Protein AF-A0A6I6A761-F1 (afdb_monomer_lite)

Sequence (733 aa):
MKDRKQSGHFHYPTRLAQMIADIARLYQPSTAIDPNCDDLTVLNHCDFLAAKRAIFRNPNSLDQAEATGTDIDLGIGDFWREPLDELFDLVITTTLPFGARIEIGGRIKKLDEIIANRCLDIVAPNGICILIVPSHYLYLSVYNSLRERILDYMSLDASIEITPSTLRDSLEISIPLTLLVIRNGPQKSQGTFLAKYESGSESEIVSSIESGTGDFFVQSDKLRDRWDRSFHDPAYQKLENKLKGFETKALRDIAQIRRGKPTTRDQYSDFGEILIVSPRHVHSGDLTVTDRDRCVSNVDDSELLQPGDVLVSLSRPSVCVYQPDSPPAIAGMQVAVIRSLQGNYIATFLRSEMGSSIFQQQMDRHSKGTTIESISPSDLIKIQIPILPLEDLNSISDEAISEADSSELEALKTELLRVRHMLETSEARRESAESQLEEEKTTNRENNAHHQLVESQLGKILEQQTVLNSQIDQVLKILTGMREQIDSIKQGSRKDEEKLSLICTQLEEWTKQSVSQKRNFAGYVRIVQSWLDEWDILDQLTQQFLPSAEHLYDELERLKASDFSPFIVQYCRSLENEILTKLFVTYHEDFNKRISNKECFLKSDLIDLESGDLHPKTGKFAKALKNDQQKYTLGDMKWVMGLMKSGGKTLASSPLLQDFKAFSLKYFDERITQKDFLKMLTEITDDYRNKSAHPYLMGKSEADKCLQLVRRSLTDFLESYQSDSNPLSDKDK

Organism: NCBI:txid2608982

InterPro domains:
  IPR029063 S-adenosyl-L-methionine-dependent methyltransferase superfamily [G3DSA:3.40.50.150] (15-218)
  IPR029063 S-adenosyl-L-methionine-dependent methyltransferase superfamily [SSF53335] (4-188)
  IPR044946 Type I restriction modification DNA specificity domain superfamily [G3DSA:3.90.220.20] (237-433)
  IPR052021 Type I restriction system S subunit [PTHR30408] (230-400)

Foldseek 3Di:
DDDDPDPQQADFDLLVLLLLLLLQVLLPWQEEEAQADQDCSNVVNNPSHNAAEYEYQDVVSQVVVVVVVDPHHYHYDDCLVDADPAAGLEYEHEDAPPPDWDDDPNDIDHRSLSVLVSSVVRHDAQGKYKYKAFQCCFADPSNLVVLCCLLVFWEFLEKEKEAVVNCVVRDPDNTIIIITIITRDDYDPLAYYYYYDDVPCSVVVSVCSNVVDDDDHDHSVVSSHGDHCLLVPVVVVVLVVLLVLFDKDFLLVFWDKDAFEADDPVQWDLPAQAFEDAPVQAAQAGGDDDNPTTHGHDDDPVQKDDQLKWKFFQKQTGIYGDHPPDGTYGYHRRIMTIGTPAARLLNLLSNFPVSVVSLVSQQSSQWDDDPITGHDPVSNRGRIDGDQPDPHSNCLDLVNLLPDDPVSLVVLLVVLVVSLVVVVVSVVVVCVVCVVPPPPPPPPPVDDSSNRSSVVSNVSSVVSVVVVVVVVVVVVVLLVVLVVVLLVLQPDPDDLVVSLVVLVVSLVVSLVVVVVVPDPQVVLLVVLCVLAVLQVVADPVLSSLRSSLVVLLVVCVVVVPQFSLSSLSSLVVSVFVCCLVQQQLLVLVVCVVPPPPLCVQCVVQQAPPVPRHGDPQRNVVSVCSVVVPSDDDLVRSLSLLQCLAPPHPSCVRHSVSVVSNVVCVQFFPCLSSDPVLSVLSVCSVPVRNSVSSHSDGQGPVNSVVSVVSSSVSVNSGSVRGDPVRRPPVVPPD

pLDDT: mean 81.45, std 12.28, range [28.31, 97.12]

Radius of gyration: 46.26 Å; chains: 1; bounding box: 105×59×128 Å

Structure (mmCIF, N/CA/C/O backbone):
data_AF-A0A6I6A761-F1
#
_entry.id   AF-A0A6I6A761-F1
#
loop_
_atom_site.group_PDB
_atom_site.id
_atom_site.type_symbol
_atom_site.label_atom_id
_atom_site.label_alt_id
_atom_site.label_comp_id
_atom_site.label_asym_id
_atom_site.label_entity_id
_atom_site.label_seq_id
_atom_site.pdbx_PDB_ins_code
_atom_site.Cartn_x
_atom_site.Cartn_y
_atom_site.Cartn_z
_atom_site.occupancy
_atom_site.B_iso_or_equiv
_atom_site.auth_seq_id
_atom_site.auth_comp_id
_atom_site.auth_asym_id
_atom_site.auth_atom_id
_atom_site.pdbx_PDB_model_num
ATOM 1 N N . MET A 1 1 ? 12.747 -5.424 46.255 1.00 33.16 1 MET A N 1
ATOM 2 C CA . MET A 1 1 ? 11.639 -4.599 46.789 1.00 33.16 1 MET A CA 1
ATOM 3 C C . MET A 1 1 ? 10.520 -5.567 47.146 1.00 33.16 1 MET A C 1
ATOM 5 O O . MET A 1 1 ? 9.921 -6.111 46.237 1.00 33.16 1 MET A O 1
ATOM 9 N N . LYS A 1 2 ? 10.525 -6.143 48.353 1.00 28.31 2 LYS A N 1
ATOM 10 C CA . LYS A 1 2 ? 9.833 -5.654 49.564 1.00 28.31 2 LYS A CA 1
ATOM 11 C C . LYS A 1 2 ? 8.352 -5.335 49.319 1.00 28.31 2 LYS A C 1
ATOM 13 O O . LYS A 1 2 ? 8.045 -4.306 48.731 1.00 28.31 2 LYS A O 1
ATOM 18 N N . ASP A 1 3 ? 7.514 -6.264 49.776 1.00 31.77 3 ASP A N 1
ATOM 19 C CA . ASP A 1 3 ? 6.174 -6.097 50.347 1.00 31.77 3 ASP A CA 1
ATOM 20 C C . ASP A 1 3 ? 5.357 -4.880 49.894 1.00 31.77 3 ASP A C 1
ATOM 22 O O . ASP A 1 3 ? 5.394 -3.813 50.503 1.00 31.77 3 ASP A O 1
ATOM 26 N N . ARG A 1 4 ? 4.515 -5.093 48.879 1.00 28.48 4 ARG A N 1
ATOM 27 C CA . ARG A 1 4 ? 3.247 -4.375 48.699 1.00 28.48 4 ARG A CA 1
ATOM 28 C C . ARG A 1 4 ? 2.153 -5.390 48.367 1.00 28.48 4 ARG A C 1
ATOM 30 O O . ARG A 1 4 ? 1.783 -5.580 47.218 1.00 28.48 4 ARG A O 1
ATOM 37 N N . LYS A 1 5 ? 1.669 -6.086 49.394 1.00 31.39 5 LYS A N 1
ATOM 38 C CA . LYS A 1 5 ? 0.312 -6.649 49.425 1.00 31.39 5 LYS A CA 1
ATOM 39 C C . LYS A 1 5 ? -0.490 -5.815 50.423 1.00 31.39 5 LYS A C 1
ATOM 41 O O . LYS A 1 5 ? -0.779 -6.267 51.522 1.00 31.39 5 LYS A O 1
ATOM 46 N N . GLN A 1 6 ? -0.771 -4.565 50.069 1.00 32.88 6 GLN A N 1
ATOM 47 C CA . GLN A 1 6 ? -1.972 -3.915 50.580 1.00 32.88 6 GLN A CA 1
ATOM 48 C C . GLN A 1 6 ? -3.066 -4.252 49.572 1.00 32.88 6 GLN A C 1
ATOM 50 O O . GLN A 1 6 ? -2.873 -4.069 48.373 1.00 32.88 6 GLN A O 1
ATOM 55 N N . SER A 1 7 ? -4.157 -4.846 50.048 1.00 36.78 7 SER A N 1
ATOM 56 C CA . SER A 1 7 ? -5.391 -4.998 49.284 1.00 36.78 7 SER A CA 1
ATOM 57 C C . SER A 1 7 ? -5.797 -3.617 48.778 1.00 36.78 7 SER A C 1
ATOM 59 O O . SER A 1 7 ? -6.149 -2.757 49.582 1.00 36.78 7 SER A O 1
ATOM 61 N N . GLY A 1 8 ? -5.667 -3.373 47.473 1.00 41.00 8 GLY A N 1
ATOM 62 C CA . GLY A 1 8 ? -6.130 -2.129 46.871 1.00 41.00 8 GLY A CA 1
ATOM 63 C C . GLY A 1 8 ? -7.633 -2.023 47.086 1.00 41.00 8 GLY A C 1
ATOM 64 O O . GLY A 1 8 ? -8.388 -2.810 46.522 1.00 41.00 8 GLY A O 1
ATOM 65 N N . HIS A 1 9 ? -8.052 -1.107 47.955 1.00 51.66 9 HIS A N 1
ATOM 66 C CA . HIS A 1 9 ? -9.455 -0.762 48.114 1.00 51.66 9 HIS A CA 1
ATOM 67 C C . HIS A 1 9 ? -9.908 -0.038 46.845 1.00 51.66 9 HIS A C 1
ATOM 69 O O . HIS A 1 9 ? -9.245 0.890 46.381 1.00 51.66 9 HIS A O 1
ATOM 75 N N . PHE A 1 10 ? -10.999 -0.510 46.254 1.00 57.84 10 PHE A N 1
ATOM 76 C CA . PHE A 1 10 ? -11.600 0.099 45.080 1.00 57.84 10 PHE A CA 1
ATOM 77 C C . PHE A 1 10 ? -12.398 1.323 45.552 1.00 57.84 10 PHE A C 1
ATOM 79 O O . PHE A 1 10 ? -13.413 1.147 46.212 1.00 57.84 10 PHE A O 1
ATOM 86 N N . HIS A 1 11 ? -11.952 2.546 45.253 1.00 64.62 11 HIS A N 1
ATOM 87 C CA . HIS A 1 11 ? -12.695 3.765 45.591 1.00 64.62 11 HIS A CA 1
ATOM 88 C C . HIS A 1 11 ? -12.854 4.650 44.355 1.00 64.62 11 HIS A C 1
ATOM 90 O O . HIS A 1 11 ? -11.874 4.987 43.687 1.00 64.62 11 HIS A O 1
ATOM 96 N N . TYR A 1 12 ? -14.093 5.010 44.024 1.00 71.69 12 TYR A N 1
ATOM 97 C CA . TYR A 1 12 ? -14.367 5.859 42.864 1.00 71.69 12 TYR A CA 1
ATOM 98 C C . TYR A 1 12 ? -14.039 7.327 43.161 1.00 71.69 12 TYR A C 1
ATOM 100 O O . TYR A 1 12 ? -14.291 7.797 44.270 1.00 71.69 12 TYR A O 1
ATOM 108 N N . PRO A 1 13 ? -13.548 8.102 42.174 1.00 79.88 13 PRO A N 1
ATOM 109 C CA . PRO A 1 13 ? -13.449 9.548 42.328 1.00 79.88 13 PRO A CA 1
ATOM 110 C C . PRO A 1 13 ? -14.806 10.154 42.707 1.00 79.88 13 PRO A C 1
ATOM 112 O O . PRO A 1 13 ? -15.808 9.902 42.036 1.00 79.88 13 PRO A O 1
ATOM 115 N N . THR A 1 14 ? -14.831 11.024 43.719 1.00 84.19 14 THR A N 1
ATOM 116 C CA . THR A 1 14 ? -16.063 11.658 44.225 1.00 84.19 14 THR A CA 1
ATOM 117 C C . THR A 1 14 ? -16.864 12.362 43.127 1.00 84.19 14 THR A C 1
ATOM 119 O O . THR A 1 14 ? -18.082 12.246 43.089 1.00 84.19 14 THR A O 1
ATOM 122 N N . ARG A 1 15 ? -16.193 13.040 42.183 1.00 87.44 15 ARG A N 1
ATOM 123 C CA . ARG A 1 15 ? -16.863 13.707 41.050 1.00 87.44 15 ARG A CA 1
ATOM 124 C C . ARG A 1 15 ? -17.599 12.731 40.135 1.00 87.44 15 ARG A C 1
ATOM 126 O O . ARG A 1 15 ? -18.724 13.005 39.736 1.00 87.44 15 ARG A O 1
ATOM 133 N N . LEU A 1 16 ? -16.987 11.580 39.850 1.00 87.50 16 LEU A N 1
ATOM 134 C CA . LEU A 1 16 ? -17.606 10.543 39.030 1.00 87.50 16 LEU A CA 1
ATOM 135 C C . LEU A 1 16 ? -18.811 9.936 39.757 1.00 87.50 16 LEU A C 1
ATOM 137 O O . LEU A 1 16 ? -19.862 9.756 39.151 1.00 87.50 16 LEU A O 1
ATOM 141 N N . ALA A 1 17 ? -18.677 9.669 41.059 1.00 89.38 17 ALA A N 1
ATOM 142 C CA . ALA A 1 17 ? -19.777 9.170 41.879 1.00 89.38 17 ALA A CA 1
ATOM 143 C C . ALA A 1 17 ? -20.957 10.155 41.939 1.00 89.38 17 ALA A C 1
ATOM 145 O O . ALA A 1 17 ? -22.102 9.739 41.770 1.00 89.38 17 ALA A O 1
ATOM 146 N N . GLN A 1 18 ? -20.674 11.451 42.102 1.00 91.44 18 GLN A N 1
ATOM 147 C CA . GLN A 1 18 ? -21.680 12.512 42.061 1.00 91.44 18 GLN A CA 1
ATOM 148 C C . GLN A 1 18 ? -22.383 12.566 40.700 1.00 91.44 18 GLN A C 1
ATOM 150 O O . GLN A 1 18 ? -23.607 12.573 40.655 1.00 91.44 18 GLN A O 1
ATOM 155 N N . MET A 1 19 ? -21.632 12.519 39.593 1.00 93.12 19 MET A N 1
ATOM 156 C CA . MET A 1 19 ? -22.212 12.495 38.246 1.00 93.12 19 MET A CA 1
ATOM 157 C C . MET A 1 19 ? -23.139 11.288 38.049 1.00 93.12 19 MET A C 1
ATOM 159 O O . MET A 1 19 ? -24.222 11.435 37.493 1.00 93.12 19 MET A O 1
ATOM 163 N N . ILE A 1 20 ? -22.749 10.097 38.520 1.00 93.62 20 ILE A N 1
ATOM 164 C CA . ILE A 1 20 ? -23.597 8.897 38.447 1.00 93.62 20 ILE A CA 1
ATOM 165 C C . ILE A 1 20 ? -24.901 9.102 39.232 1.00 93.62 20 ILE A C 1
ATOM 167 O O . ILE A 1 20 ? -25.973 8.772 38.723 1.00 93.62 20 ILE A O 1
ATOM 171 N N . ALA A 1 21 ? -24.825 9.670 40.439 1.00 94.44 21 ALA A N 1
ATOM 172 C CA . ALA A 1 21 ? -26.001 9.983 41.249 1.00 94.44 21 ALA A CA 1
ATOM 173 C C . ALA A 1 21 ? -26.902 11.038 40.580 1.00 94.44 21 ALA A C 1
ATOM 175 O O . ALA A 1 21 ? -28.124 10.886 40.570 1.00 94.44 21 ALA A O 1
ATOM 176 N N . ASP A 1 22 ? -26.319 12.067 39.962 1.00 94.94 22 ASP A N 1
ATOM 177 C CA . ASP A 1 22 ? -27.062 13.103 39.240 1.00 94.94 22 ASP A CA 1
ATOM 178 C C . ASP A 1 22 ? -27.757 12.541 37.990 1.00 94.94 22 ASP A C 1
ATOM 180 O O . ASP A 1 22 ? -28.928 12.843 37.762 1.00 94.94 22 ASP A O 1
ATOM 184 N N . ILE A 1 23 ? -27.096 11.654 37.231 1.00 94.94 23 ILE A N 1
ATOM 185 C CA . ILE A 1 23 ? -27.722 10.911 36.124 1.00 94.94 23 ILE A CA 1
ATOM 186 C C . ILE A 1 23 ? -28.891 10.072 36.644 1.00 94.94 23 ILE A C 1
ATOM 188 O O . ILE A 1 23 ? -29.961 10.079 36.038 1.00 94.94 23 ILE A O 1
ATOM 192 N N . ALA A 1 24 ? -28.713 9.359 37.759 1.00 95.00 24 ALA A N 1
ATOM 193 C CA . ALA A 1 24 ? -29.774 8.544 38.341 1.00 95.00 24 ALA A CA 1
ATOM 194 C C . ALA A 1 24 ? -30.984 9.392 38.772 1.00 95.00 24 ALA A C 1
ATOM 196 O O . ALA A 1 24 ? -32.128 8.988 38.555 1.00 95.00 24 ALA A O 1
ATOM 197 N N . ARG A 1 25 ? -30.745 10.596 39.310 1.00 95.44 25 ARG A N 1
ATOM 198 C CA . ARG A 1 25 ? -31.792 11.533 39.748 1.00 95.44 25 ARG A CA 1
ATOM 199 C C . ARG A 1 25 ? -32.738 11.942 38.613 1.00 95.44 25 ARG A C 1
ATOM 201 O O . ARG A 1 25 ? -33.925 12.133 38.874 1.00 95.44 25 ARG A O 1
ATOM 208 N N . LEU A 1 26 ? -32.260 12.004 37.364 1.00 93.25 26 LEU A N 1
ATOM 209 C CA . LEU A 1 26 ? -33.081 12.333 36.184 1.00 93.25 26 LEU A CA 1
ATOM 210 C C . LEU A 1 26 ? -34.276 11.385 35.995 1.00 93.25 26 LEU A C 1
ATOM 212 O O . LEU A 1 26 ? -35.291 11.772 35.420 1.00 93.25 26 LEU A O 1
ATOM 216 N N . TYR A 1 27 ? -34.166 10.152 36.491 1.00 93.62 27 TYR A N 1
ATOM 217 C CA . TYR A 1 27 ? -35.180 9.109 36.334 1.00 93.62 27 TYR A CA 1
ATOM 218 C C . TYR A 1 27 ? -36.093 8.964 37.558 1.00 93.62 27 TYR A C 1
ATOM 220 O O . TYR A 1 27 ? -36.957 8.094 37.565 1.00 93.62 27 TYR A O 1
ATOM 228 N N . GLN A 1 28 ? -35.923 9.823 38.570 1.00 94.25 28 GLN A N 1
ATOM 229 C CA . GLN A 1 28 ? -36.768 9.900 39.770 1.00 94.25 28 GLN A CA 1
ATOM 230 C C . GLN A 1 28 ? -36.998 8.550 40.497 1.00 94.25 28 GLN A C 1
ATOM 232 O O . GLN A 1 28 ? -38.141 8.234 40.835 1.00 94.25 28 GLN A O 1
ATOM 237 N N . PRO A 1 29 ? -35.955 7.734 40.754 1.00 95.94 29 PRO A N 1
ATOM 238 C CA . PRO A 1 29 ? -36.124 6.463 41.456 1.00 95.94 29 PRO A CA 1
ATOM 239 C C . PRO A 1 29 ? -36.457 6.681 42.941 1.00 95.94 29 PRO A C 1
ATOM 241 O O . PRO A 1 29 ? -36.022 7.663 43.545 1.00 95.94 29 PRO A O 1
ATOM 244 N N . SER A 1 30 ? -37.196 5.748 43.549 1.00 94.88 30 SER A N 1
ATOM 245 C CA . SER A 1 30 ? -37.486 5.760 44.991 1.00 94.88 30 SER A CA 1
ATOM 246 C C . SER A 1 30 ? -36.623 4.756 45.757 1.00 94.88 30 SER A C 1
ATOM 248 O O . SER A 1 30 ? -36.169 5.040 46.869 1.00 94.88 30 SER A O 1
ATOM 250 N N . THR A 1 31 ? -36.370 3.602 45.143 1.00 96.56 31 THR A N 1
ATOM 251 C CA . THR A 1 31 ? -35.592 2.492 45.703 1.00 96.56 31 THR A CA 1
ATOM 252 C C . THR A 1 31 ? -34.302 2.273 44.919 1.00 96.56 31 THR A C 1
ATOM 254 O O . THR A 1 31 ? -34.304 2.366 43.690 1.00 96.56 31 THR A O 1
ATOM 257 N N . ALA A 1 32 ? -33.201 1.957 45.607 1.00 96.56 32 ALA A N 1
ATOM 258 C CA . ALA A 1 32 ? -31.960 1.574 44.941 1.00 96.56 32 ALA A CA 1
ATOM 259 C C . ALA A 1 32 ? -31.243 0.391 45.576 1.00 96.56 32 ALA A C 1
ATOM 261 O O . ALA A 1 32 ? -31.265 0.217 46.797 1.00 96.56 32 ALA A O 1
ATOM 262 N N . ILE A 1 33 ? -30.533 -0.358 44.735 1.00 95.62 33 ILE A N 1
ATOM 263 C CA . ILE A 1 33 ? -29.654 -1.441 45.154 1.00 95.62 33 ILE A CA 1
ATOM 264 C C . ILE A 1 33 ? -28.297 -1.389 44.445 1.00 95.62 33 ILE A C 1
ATOM 266 O O . ILE A 1 33 ? -28.239 -1.195 43.229 1.00 95.62 33 ILE A O 1
ATOM 270 N N . ASP A 1 34 ? -27.219 -1.630 45.198 1.00 93.88 34 ASP A N 1
ATOM 271 C CA . ASP A 1 34 ? -25.963 -2.152 44.647 1.00 93.88 34 ASP A CA 1
ATOM 272 C C . ASP A 1 34 ? -25.796 -3.635 45.021 1.00 93.88 34 ASP A C 1
ATOM 274 O O . ASP A 1 34 ? -25.440 -3.948 46.161 1.00 93.88 34 ASP A O 1
ATOM 278 N N . PRO A 1 35 ? -26.102 -4.575 44.104 1.00 91.69 35 PRO A N 1
ATOM 279 C CA . PRO A 1 35 ? -26.114 -6.002 44.406 1.00 91.69 35 PRO A CA 1
ATOM 280 C C . PRO A 1 35 ? -24.713 -6.635 44.428 1.00 91.69 35 PRO A C 1
ATOM 282 O O . PRO A 1 35 ? -24.589 -7.815 44.752 1.00 91.69 35 PRO A O 1
ATOM 285 N N . ASN A 1 36 ? -23.659 -5.899 44.060 1.00 89.19 36 ASN A N 1
ATOM 286 C CA . ASN A 1 36 ? -22.280 -6.382 44.114 1.00 89.19 36 ASN A CA 1
ATOM 287 C C . ASN A 1 36 ? -21.347 -5.245 44.554 1.00 89.19 36 ASN A C 1
ATOM 289 O O . ASN A 1 36 ? -20.409 -4.890 43.847 1.00 89.19 36 ASN A O 1
ATOM 293 N N . CYS A 1 37 ? -21.635 -4.681 45.723 1.00 88.50 37 CYS A N 1
ATOM 294 C CA . CYS A 1 37 ? -21.004 -3.485 46.254 1.00 88.50 37 CYS A CA 1
ATOM 295 C C . CYS A 1 37 ? -19.619 -3.782 46.855 1.00 88.50 37 CYS A C 1
ATOM 297 O O . CYS A 1 37 ? -19.445 -4.736 47.617 1.00 88.50 37 CYS A O 1
ATOM 299 N N . ASP A 1 38 ? -18.649 -2.910 46.573 1.00 82.56 38 ASP A N 1
ATOM 300 C CA . ASP A 1 38 ? -17.375 -2.824 47.305 1.00 82.56 38 ASP A CA 1
ATOM 301 C C . ASP A 1 38 ? -17.204 -1.480 48.034 1.00 82.56 38 ASP A C 1
ATOM 303 O O . ASP A 1 38 ? -16.455 -1.413 49.007 1.00 82.56 38 ASP A O 1
ATOM 307 N N . ASP A 1 39 ? -17.896 -0.427 47.584 1.00 83.44 39 ASP A N 1
ATOM 308 C CA . ASP A 1 39 ? -17.752 0.951 48.060 1.00 83.44 39 ASP A CA 1
ATOM 309 C C . ASP A 1 39 ? -19.093 1.700 47.992 1.00 83.44 39 ASP A C 1
ATOM 311 O O . ASP A 1 39 ? -19.759 1.716 46.958 1.00 83.44 39 ASP A O 1
ATOM 315 N N . LEU A 1 40 ? -19.482 2.363 49.085 1.00 88.81 40 LEU A N 1
ATOM 316 C CA . LEU A 1 40 ? -20.786 3.034 49.204 1.00 88.81 40 LEU A CA 1
ATOM 317 C C . LEU A 1 40 ? -20.826 4.433 48.575 1.00 88.81 40 LEU A C 1
ATOM 319 O O . LEU A 1 40 ? -21.859 5.098 48.630 1.00 88.81 40 LEU A O 1
ATOM 323 N N . THR A 1 41 ? -19.726 4.911 47.990 1.00 88.25 41 THR A N 1
ATOM 324 C CA . THR A 1 41 ? -19.583 6.308 47.553 1.00 88.25 41 THR A CA 1
ATOM 325 C C . THR A 1 41 ? -20.713 6.772 46.640 1.00 88.25 41 THR A C 1
ATOM 327 O O . THR A 1 41 ? -21.233 7.861 46.853 1.00 88.25 41 THR A O 1
ATOM 330 N N . VAL A 1 42 ? -21.144 5.976 45.657 1.00 90.12 42 VAL A N 1
ATOM 331 C CA . VAL A 1 42 ? -22.243 6.383 44.758 1.00 90.12 42 VAL A CA 1
ATOM 332 C C . VAL A 1 42 ? -23.584 6.431 45.491 1.00 90.12 42 VAL A C 1
ATOM 334 O O . VAL A 1 42 ? -24.288 7.436 45.404 1.00 90.12 42 VAL A O 1
ATOM 337 N N . LEU A 1 43 ? -23.920 5.389 46.260 1.00 91.31 43 LEU A N 1
ATOM 338 C CA . LEU A 1 43 ? -25.176 5.330 47.018 1.00 91.31 43 LEU A CA 1
ATOM 339 C C . LEU A 1 43 ? -25.272 6.442 48.073 1.00 91.31 43 LEU A C 1
ATOM 341 O O . LEU A 1 43 ? -26.356 6.972 48.301 1.00 91.31 43 LEU A O 1
ATOM 345 N N . ASN A 1 44 ? -24.146 6.852 48.660 1.00 91.12 44 ASN A N 1
ATOM 346 C CA . ASN A 1 44 ? -24.090 7.967 49.607 1.00 91.12 44 ASN A CA 1
ATOM 347 C C . ASN A 1 44 ? -24.427 9.325 48.964 1.00 91.12 44 ASN A C 1
ATOM 349 O O . ASN A 1 44 ? -24.961 10.192 49.650 1.00 91.12 44 ASN A O 1
ATOM 353 N N . HIS A 1 45 ? -24.162 9.517 47.666 1.00 92.44 45 HIS A N 1
ATOM 354 C CA . HIS A 1 45 ? -24.565 10.733 46.938 1.00 92.44 45 HIS A CA 1
ATOM 355 C C . HIS A 1 45 ? -26.020 10.675 46.437 1.00 92.44 45 HIS A C 1
ATOM 357 O O . HIS A 1 45 ? -26.538 11.668 45.927 1.00 92.44 45 HIS A O 1
ATOM 363 N N . CYS A 1 46 ? -26.703 9.537 46.596 1.00 91.69 46 CYS A N 1
ATOM 364 C CA . CYS A 1 46 ? -28.105 9.367 46.225 1.00 91.69 46 CYS A CA 1
ATOM 365 C C . CYS A 1 46 ? -29.040 9.719 47.398 1.00 91.69 46 CYS A C 1
ATOM 367 O O . CYS A 1 46 ? -29.816 8.893 47.878 1.00 91.69 46 CYS A O 1
ATOM 369 N N . ASP A 1 47 ? -28.953 10.963 47.869 1.00 90.81 47 ASP A N 1
ATOM 370 C CA . ASP A 1 47 ? -29.726 11.515 48.996 1.00 90.81 47 ASP A CA 1
ATOM 371 C C . ASP A 1 47 ? -31.240 11.637 48.737 1.00 90.81 47 ASP A C 1
ATOM 373 O O . ASP A 1 47 ? -32.035 11.757 49.665 1.00 90.81 47 ASP A O 1
ATOM 377 N N . PHE A 1 48 ? -31.639 11.577 47.469 1.00 92.44 48 PHE A N 1
ATOM 378 C CA . PHE A 1 48 ? -33.020 11.671 46.998 1.00 92.44 48 PHE A CA 1
ATOM 379 C C . PHE A 1 48 ? -33.808 10.352 47.088 1.00 92.44 48 PHE A C 1
ATOM 381 O O . PHE A 1 48 ? -35.005 10.342 46.803 1.00 92.44 48 PHE A O 1
ATOM 388 N N . LEU A 1 49 ? -33.157 9.245 47.457 1.00 93.75 49 LEU A N 1
ATOM 389 C CA . LEU A 1 49 ? -33.779 7.923 47.551 1.00 93.75 49 LEU A CA 1
ATOM 390 C C . LEU A 1 49 ? -34.466 7.709 48.902 1.00 93.75 49 LEU A C 1
ATOM 392 O O . LEU A 1 49 ? -33.936 8.077 49.948 1.00 93.75 49 LEU A O 1
ATOM 396 N N . ALA A 1 50 ? -35.613 7.029 48.888 1.00 91.75 50 ALA A N 1
ATOM 397 C CA . ALA A 1 50 ? -36.337 6.662 50.105 1.00 91.75 50 ALA A CA 1
ATOM 398 C C . ALA A 1 50 ? -35.756 5.408 50.778 1.00 91.75 50 ALA A C 1
ATOM 400 O O . ALA A 1 50 ? -35.786 5.300 52.002 1.00 91.75 50 ALA A O 1
ATOM 401 N N . ALA A 1 51 ? -35.235 4.464 49.988 1.00 94.44 51 ALA A N 1
ATOM 402 C CA . ALA A 1 51 ? -34.609 3.242 50.482 1.00 94.44 51 ALA A CA 1
ATOM 403 C C . ALA A 1 51 ? -33.385 2.873 49.635 1.00 94.44 51 ALA A C 1
ATOM 405 O O . ALA A 1 51 ? -33.431 2.912 48.403 1.00 94.44 51 ALA A O 1
ATOM 406 N N . LYS A 1 52 ? -32.296 2.496 50.308 1.00 95.31 52 LYS A N 1
ATOM 407 C CA . LYS A 1 52 ? -31.013 2.120 49.703 1.00 95.31 52 LYS A CA 1
ATOM 408 C C . LYS A 1 52 ? -30.566 0.781 50.273 1.00 95.31 52 LYS A C 1
ATOM 410 O O . LYS A 1 52 ? -30.599 0.609 51.491 1.00 95.31 52 LYS A O 1
ATOM 415 N N . ARG A 1 53 ? -30.100 -0.122 49.412 1.00 94.94 53 ARG A N 1
ATOM 416 C CA . ARG A 1 53 ? -29.571 -1.436 49.793 1.00 94.94 53 ARG A CA 1
ATOM 417 C C . ARG A 1 53 ? -28.223 -1.705 49.128 1.00 94.94 53 ARG A C 1
ATOM 419 O O . ARG A 1 53 ? -28.033 -1.367 47.965 1.00 94.94 53 ARG A O 1
ATOM 426 N N . ALA A 1 54 ? -27.291 -2.327 49.839 1.00 93.56 54 ALA A N 1
ATOM 427 C CA . ALA A 1 54 ? -25.987 -2.713 49.307 1.00 93.56 54 ALA A CA 1
ATOM 428 C C . ALA A 1 54 ? -25.630 -4.138 49.741 1.00 93.56 54 ALA A C 1
ATOM 430 O O . ALA A 1 54 ? -25.656 -4.459 50.928 1.00 93.56 54 ALA A O 1
ATOM 431 N N . ILE A 1 55 ? -25.284 -4.997 48.782 1.00 92.81 55 ILE A N 1
ATOM 432 C CA . ILE A 1 55 ? -24.870 -6.380 49.031 1.00 92.81 55 ILE A CA 1
ATOM 433 C C . ILE A 1 55 ? -23.378 -6.499 48.749 1.00 92.81 55 ILE A C 1
ATOM 435 O O . ILE A 1 55 ? -22.930 -6.323 47.618 1.00 92.81 55 ILE A O 1
ATOM 439 N N . PHE A 1 56 ? -22.612 -6.828 49.783 1.00 91.00 56 PHE A N 1
ATOM 440 C CA . PHE A 1 56 ? -21.172 -7.009 49.709 1.00 91.00 56 PHE A CA 1
ATOM 441 C C . PHE A 1 56 ? -20.823 -8.474 49.495 1.00 91.00 56 PHE A C 1
ATOM 443 O O . PHE A 1 56 ? -21.318 -9.368 50.183 1.00 91.00 56 PHE A O 1
ATOM 450 N N . ARG A 1 57 ? -19.879 -8.717 48.586 1.00 87.06 57 ARG A N 1
ATOM 451 C CA . ARG A 1 57 ? -19.279 -10.045 48.407 1.00 87.06 57 ARG A CA 1
ATOM 452 C C . ARG A 1 57 ? -18.113 -10.288 49.368 1.00 87.06 57 ARG A C 1
ATOM 454 O O . ARG A 1 57 ? -17.839 -11.428 49.742 1.00 87.06 57 ARG A O 1
ATOM 461 N N . ASN A 1 58 ? -17.393 -9.225 49.729 1.00 85.88 58 ASN A N 1
ATOM 462 C CA . ASN A 1 58 ? -16.222 -9.276 50.598 1.00 85.88 58 ASN A CA 1
ATOM 463 C C . ASN A 1 58 ? -16.595 -8.860 52.034 1.00 85.88 58 ASN A C 1
ATOM 465 O O . ASN A 1 58 ? -16.926 -7.690 52.234 1.00 85.88 58 ASN A O 1
ATOM 469 N N . PRO A 1 59 ? -16.467 -9.755 53.035 1.00 88.62 59 PRO A N 1
ATOM 470 C CA . PRO A 1 59 ? -16.740 -9.422 54.435 1.00 88.62 59 PRO A CA 1
ATOM 471 C C . PRO A 1 59 ? -15.966 -8.193 54.932 1.00 88.62 59 PRO A C 1
ATOM 473 O O . PRO A 1 59 ? -16.525 -7.354 55.620 1.00 88.62 59 PRO A O 1
ATOM 476 N N . ASN A 1 60 ? -14.705 -8.025 54.516 1.00 88.06 60 ASN A N 1
ATOM 477 C CA . ASN A 1 60 ? -13.892 -6.892 54.970 1.00 88.06 60 ASN A CA 1
ATOM 478 C C . ASN A 1 60 ? -14.428 -5.543 54.462 1.00 88.06 60 ASN A C 1
ATOM 480 O O . ASN A 1 60 ? -14.281 -4.532 55.142 1.00 88.06 60 ASN A O 1
ATOM 484 N N . SER A 1 61 ? -15.001 -5.515 53.253 1.00 86.50 61 SER A N 1
ATOM 485 C CA . SER A 1 61 ? -15.613 -4.302 52.699 1.00 86.50 61 SER A CA 1
ATOM 486 C C . SER A 1 61 ? -16.918 -3.972 53.434 1.00 86.50 61 SER A C 1
ATOM 488 O O . SER A 1 61 ? -17.191 -2.803 53.689 1.00 86.50 61 SER A O 1
ATOM 490 N N . LEU A 1 62 ? -17.680 -4.999 53.835 1.00 89.75 62 LEU A N 1
ATOM 491 C CA . LEU A 1 62 ? -18.873 -4.838 54.669 1.00 89.75 62 LEU A CA 1
ATOM 492 C C . LEU A 1 62 ? -18.524 -4.264 56.048 1.00 89.75 62 LEU A C 1
ATOM 494 O O . LEU A 1 62 ? -19.109 -3.260 56.438 1.00 89.75 62 LEU A O 1
ATOM 498 N N . ASP A 1 63 ? -17.529 -4.826 56.740 1.00 88.31 63 ASP A N 1
ATOM 499 C CA . ASP A 1 63 ? -17.096 -4.341 58.060 1.00 88.31 63 ASP A CA 1
ATOM 500 C C . ASP A 1 63 ? -16.689 -2.853 58.012 1.00 88.31 63 ASP A C 1
ATOM 502 O O . ASP A 1 63 ? -16.959 -2.074 58.929 1.00 88.31 63 ASP A O 1
ATOM 506 N N . GLN A 1 64 ? -16.038 -2.437 56.919 1.00 86.31 64 GLN A N 1
ATOM 507 C CA . GLN A 1 64 ? -15.678 -1.037 56.684 1.00 86.31 64 GLN A CA 1
ATOM 508 C C . GLN A 1 64 ? -16.904 -0.155 56.451 1.00 86.31 64 GLN A C 1
ATOM 510 O O . GLN A 1 64 ? -16.962 0.950 56.988 1.00 86.31 64 GLN A O 1
ATOM 515 N N . ALA A 1 65 ? -17.875 -0.633 55.672 1.00 87.38 65 ALA A N 1
ATOM 516 C CA . ALA A 1 65 ? -19.122 0.073 55.419 1.00 87.38 65 ALA A CA 1
ATOM 517 C C . ALA A 1 65 ? -19.946 0.242 56.708 1.00 87.38 65 ALA A C 1
ATOM 519 O O . ALA A 1 65 ? -20.387 1.352 57.006 1.00 87.38 65 ALA A O 1
ATOM 520 N N . GLU A 1 66 ? -20.077 -0.808 57.522 1.00 89.19 66 GLU A N 1
ATOM 521 C CA . GLU A 1 66 ? -20.774 -0.769 58.815 1.00 89.19 66 GLU A CA 1
ATOM 522 C C . GLU A 1 66 ? -20.147 0.252 59.774 1.00 89.19 66 GLU A C 1
ATOM 524 O O . GLU A 1 66 ? -20.855 1.004 60.451 1.00 89.19 66 GLU A O 1
ATOM 529 N N . ALA A 1 67 ? -18.815 0.357 59.775 1.00 87.94 67 ALA A N 1
ATOM 530 C CA . ALA A 1 67 ? -18.087 1.317 60.602 1.00 87.94 67 ALA A CA 1
ATOM 531 C C . ALA A 1 67 ? -18.362 2.792 60.247 1.00 87.94 67 ALA A C 1
ATOM 533 O O . ALA A 1 67 ? -18.069 3.673 61.058 1.00 87.94 67 ALA A O 1
ATOM 534 N N . THR A 1 68 ? -18.928 3.083 59.069 1.00 85.12 68 THR A N 1
ATOM 535 C CA . THR A 1 68 ? -19.281 4.458 58.671 1.00 85.12 68 THR A CA 1
ATOM 536 C C . THR A 1 68 ? -20.584 4.970 59.293 1.00 85.12 68 THR A C 1
ATOM 538 O O . THR A 1 68 ? -20.819 6.177 59.272 1.00 85.12 68 THR A O 1
ATOM 541 N N . GLY A 1 69 ? -21.418 4.090 59.866 1.00 78.12 69 GLY A N 1
ATOM 542 C CA . GLY A 1 69 ? -22.714 4.470 60.443 1.00 78.12 69 GLY A CA 1
ATOM 543 C C . GLY A 1 69 ? -23.747 4.926 59.404 1.00 78.12 69 GLY A C 1
ATOM 544 O O . GLY A 1 69 ? -24.527 5.837 59.674 1.00 78.12 69 GLY A O 1
ATOM 545 N N . THR A 1 70 ? -23.711 4.329 58.210 1.00 85.44 70 THR A N 1
ATOM 546 C CA . THR A 1 70 ? -24.615 4.627 57.089 1.00 85.44 70 THR A CA 1
ATOM 547 C C . THR A 1 70 ? -26.077 4.240 57.372 1.00 85.44 70 THR A C 1
ATOM 549 O O . THR A 1 70 ? -26.359 3.357 58.179 1.00 85.44 70 THR A O 1
ATOM 552 N N . ASP A 1 71 ? -27.013 4.905 56.691 1.00 87.12 71 ASP A N 1
ATOM 553 C CA . ASP A 1 71 ? -28.457 4.628 56.691 1.00 87.12 71 ASP A CA 1
ATOM 554 C C . ASP A 1 71 ? -28.877 3.584 55.631 1.00 87.12 71 ASP A C 1
ATOM 556 O O . ASP A 1 71 ? -30.065 3.315 55.455 1.00 87.12 71 ASP A O 1
ATOM 560 N N . ILE A 1 72 ? -27.911 3.024 54.900 1.00 92.12 72 ILE A N 1
ATOM 561 C CA . ILE A 1 72 ? -28.107 2.033 53.836 1.00 92.12 72 ILE A CA 1
ATOM 562 C C . ILE A 1 72 ? -28.290 0.634 54.448 1.00 92.12 72 ILE A C 1
ATOM 564 O O . ILE A 1 72 ? -27.548 0.252 55.349 1.00 92.12 72 ILE A O 1
ATOM 568 N N . ASP A 1 73 ? -29.239 -0.156 53.931 1.00 94.06 73 ASP A N 1
ATOM 569 C CA . ASP A 1 73 ? -29.401 -1.571 54.297 1.00 94.06 73 ASP A CA 1
ATOM 570 C C . ASP A 1 73 ? -28.229 -2.397 53.746 1.00 94.06 73 ASP A C 1
ATOM 572 O O . ASP A 1 73 ? -28.099 -2.574 52.530 1.00 94.06 73 ASP A O 1
ATOM 576 N N . LEU A 1 74 ? -27.350 -2.869 54.631 1.00 94.50 74 LEU A N 1
ATOM 577 C CA . LEU A 1 74 ? -26.149 -3.615 54.264 1.00 94.50 74 LEU A CA 1
ATOM 578 C C . LEU A 1 74 ? -26.385 -5.120 54.408 1.00 94.50 74 LEU A C 1
ATOM 580 O O . LEU A 1 74 ? -26.864 -5.601 55.433 1.00 94.50 74 LEU A O 1
ATOM 584 N N . GLY A 1 75 ? -26.000 -5.882 53.388 1.00 91.12 75 GLY A N 1
ATOM 585 C CA . GLY A 1 75 ? -26.050 -7.340 53.397 1.00 91.12 75 GLY A CA 1
ATOM 586 C C . GLY A 1 75 ? -24.746 -7.967 52.922 1.00 91.12 75 GLY A C 1
ATOM 587 O O . GLY A 1 75 ? -23.972 -7.350 52.193 1.00 91.12 75 GLY A O 1
ATOM 588 N N . ILE A 1 76 ? -24.524 -9.227 53.297 1.00 91.88 76 ILE A N 1
ATOM 589 C CA . ILE A 1 76 ? -23.475 -10.072 52.721 1.00 91.88 76 ILE A CA 1
ATOM 590 C C . ILE A 1 76 ? -24.107 -11.134 51.826 1.00 91.88 76 ILE A C 1
ATOM 592 O O . ILE A 1 76 ? -25.094 -11.758 52.213 1.00 91.88 76 ILE A O 1
ATOM 596 N N . GLY A 1 77 ? -23.552 -11.349 50.637 1.00 89.50 77 GLY A N 1
ATOM 597 C CA . GLY A 1 77 ? -24.105 -12.322 49.701 1.00 89.50 77 GLY A CA 1
ATOM 598 C C . GLY A 1 77 ? -23.299 -12.454 48.419 1.00 89.50 77 GLY A C 1
ATOM 599 O O . GLY A 1 77 ? -22.434 -11.637 48.109 1.00 89.50 77 GLY A O 1
ATOM 600 N N . ASP A 1 78 ? -23.585 -13.511 47.661 1.00 87.00 78 ASP A N 1
ATOM 601 C CA . ASP A 1 78 ? -22.997 -13.727 46.340 1.00 87.00 78 ASP A CA 1
ATOM 602 C C . ASP A 1 78 ? -24.101 -13.661 45.280 1.00 87.00 78 ASP A C 1
ATOM 604 O O . ASP A 1 78 ? -24.768 -14.657 44.995 1.00 87.00 78 ASP A O 1
ATOM 608 N N . PHE A 1 79 ? -24.307 -12.479 44.695 1.00 88.00 79 PHE A N 1
ATOM 609 C CA . PHE A 1 79 ? -25.460 -12.182 43.834 1.00 88.00 79 PHE A CA 1
ATOM 610 C C . PHE A 1 79 ? -25.574 -13.075 42.590 1.00 88.00 79 PHE A C 1
ATOM 612 O O . PHE A 1 79 ? -26.665 -13.265 42.052 1.00 88.00 79 PHE A O 1
ATOM 619 N N . TRP A 1 80 ? -24.481 -13.693 42.125 1.00 83.50 80 TRP A N 1
ATOM 620 C CA . TRP A 1 80 ? -24.571 -14.689 41.048 1.00 83.50 80 TRP A CA 1
ATOM 621 C C . TRP A 1 80 ? -25.076 -16.060 41.535 1.00 83.50 80 TRP A C 1
ATOM 623 O O . TRP A 1 80 ? -25.569 -16.842 40.722 1.00 83.50 80 TRP A O 1
ATOM 633 N N . ARG A 1 81 ? -24.972 -16.386 42.828 1.00 85.38 81 ARG A N 1
ATOM 634 C CA . ARG A 1 81 ? -25.532 -17.618 43.418 1.00 85.38 81 ARG A CA 1
ATOM 635 C C . ARG A 1 81 ? -26.962 -17.411 43.867 1.00 85.38 81 ARG A C 1
ATOM 637 O O . ARG A 1 81 ? -27.814 -18.240 43.569 1.00 85.38 81 ARG A O 1
ATOM 644 N N . GLU A 1 82 ? -27.200 -16.289 44.526 1.00 86.25 82 GLU A N 1
ATOM 645 C CA . GLU A 1 82 ? -28.433 -15.964 45.231 1.00 86.25 82 GLU A CA 1
ATOM 646 C C . GLU A 1 82 ? -29.124 -14.817 44.483 1.00 86.25 82 GLU A C 1
ATOM 648 O O . GLU A 1 82 ? -28.828 -13.651 44.742 1.00 86.25 82 GLU A O 1
ATOM 653 N N . PRO A 1 83 ? -29.956 -15.122 43.464 1.00 79.62 83 PRO A N 1
ATOM 654 C CA . PRO A 1 83 ? -30.701 -14.088 42.760 1.00 79.62 83 PRO A CA 1
ATOM 655 C C . PRO A 1 83 ? -31.716 -13.439 43.702 1.00 79.62 83 PRO A C 1
ATOM 657 O O . PRO A 1 83 ? -32.201 -14.067 44.643 1.00 79.62 83 PRO A O 1
ATOM 660 N N . LEU A 1 84 ? -32.043 -12.184 43.417 1.00 88.06 84 LEU A N 1
ATOM 661 C CA . LEU A 1 84 ? -33.091 -11.453 44.115 1.00 88.06 84 LEU A CA 1
ATOM 662 C C . LEU A 1 84 ? -34.378 -11.517 43.294 1.00 88.06 84 LEU A C 1
ATOM 664 O O . LEU A 1 84 ? -34.331 -11.379 42.074 1.00 88.06 84 LEU A O 1
ATOM 668 N N . ASP A 1 85 ? -35.509 -11.689 43.976 1.00 86.50 85 ASP A N 1
ATOM 669 C CA . ASP A 1 85 ? -36.844 -11.638 43.361 1.00 86.50 85 ASP A CA 1
ATOM 670 C C . ASP A 1 85 ? -37.476 -10.233 43.449 1.00 86.50 85 ASP A C 1
ATOM 672 O O . ASP A 1 85 ? -38.498 -9.955 42.824 1.00 86.50 85 ASP A O 1
ATOM 676 N N . GLU A 1 86 ? -36.884 -9.345 44.251 1.00 92.44 86 GLU A N 1
ATOM 677 C CA . GLU A 1 86 ? -37.333 -7.965 44.445 1.00 92.44 86 GLU A CA 1
ATOM 678 C C . GLU A 1 86 ? -36.878 -7.070 43.282 1.00 92.44 86 GLU A C 1
ATOM 680 O O . GLU A 1 86 ? -35.744 -7.181 42.811 1.00 92.44 86 GLU A O 1
ATOM 685 N N . LEU A 1 87 ? -37.766 -6.179 42.829 1.00 95.44 87 LEU A N 1
ATOM 686 C CA . LEU A 1 87 ? -37.485 -5.207 41.771 1.00 95.44 87 LEU A CA 1
ATOM 687 C C . LEU A 1 87 ? -37.155 -3.839 42.370 1.00 95.44 87 LEU A C 1
ATOM 689 O O . LEU A 1 87 ? -37.818 -3.402 43.309 1.00 95.44 87 LEU A O 1
ATOM 693 N N . PHE A 1 88 ? -36.191 -3.145 41.770 1.00 96.56 88 PHE A N 1
ATOM 694 C CA . PHE A 1 88 ? -35.716 -1.835 42.219 1.00 96.56 88 PHE A CA 1
ATOM 695 C C . PHE A 1 88 ? -35.840 -0.789 41.110 1.00 96.56 88 PHE A C 1
ATOM 697 O O . PHE A 1 88 ? -35.646 -1.095 39.930 1.00 96.56 88 PHE A O 1
ATOM 704 N N . ASP A 1 89 ? -36.122 0.459 41.487 1.00 96.94 89 ASP A N 1
ATOM 705 C CA . ASP A 1 89 ? -36.185 1.578 40.535 1.00 96.94 89 ASP A CA 1
ATOM 706 C C . ASP A 1 89 ? -34.791 1.960 40.018 1.00 96.94 89 ASP A C 1
ATOM 708 O O . ASP A 1 89 ? -34.653 2.426 38.888 1.00 96.94 89 ASP A O 1
ATOM 712 N N . LEU A 1 90 ? -33.757 1.759 40.840 1.00 97.12 90 LEU A N 1
ATOM 713 C CA . LEU A 1 90 ? -32.361 2.030 40.522 1.00 97.12 90 LEU A CA 1
ATOM 714 C C . LEU A 1 90 ? -31.476 0.833 40.887 1.00 97.12 90 LEU A C 1
ATOM 716 O O . LEU A 1 90 ? -31.317 0.479 42.051 1.00 97.12 90 LEU A O 1
ATOM 720 N N . VAL A 1 91 ? -30.839 0.236 39.887 1.00 96.75 91 VAL A N 1
ATOM 721 C CA . VAL A 1 91 ? -29.831 -0.812 40.076 1.00 96.75 91 VAL A CA 1
ATOM 722 C C . VAL A 1 91 ? -28.484 -0.237 39.672 1.00 96.75 91 VAL A C 1
ATOM 724 O O . VAL A 1 91 ? -28.254 0.024 38.493 1.00 96.75 91 VAL A O 1
ATOM 727 N N . ILE A 1 92 ? -27.587 -0.023 40.628 1.00 93.44 92 ILE A N 1
ATOM 728 C CA . ILE A 1 92 ? -26.234 0.466 40.351 1.00 93.44 92 ILE A CA 1
ATOM 729 C C . ILE A 1 92 ? -25.276 -0.682 40.602 1.00 93.44 92 ILE A C 1
ATOM 731 O O . ILE A 1 92 ? -25.306 -1.291 41.655 1.00 93.44 92 ILE A O 1
ATOM 735 N N . THR A 1 93 ? -24.397 -0.988 39.659 1.00 86.19 93 THR A N 1
ATOM 736 C CA . THR A 1 93 ? -23.265 -1.869 39.952 1.00 86.19 93 THR A CA 1
ATOM 737 C C . THR A 1 93 ? -22.015 -1.194 39.466 1.00 86.19 93 THR A C 1
ATOM 739 O O . THR A 1 93 ? -21.762 -1.074 38.262 1.00 86.19 93 THR A O 1
ATOM 742 N N . THR A 1 94 ? -21.248 -0.715 40.432 1.00 70.88 94 THR A N 1
ATOM 743 C CA . THR A 1 94 ? -20.008 -0.025 40.134 1.00 70.88 94 THR A CA 1
ATOM 744 C C . THR A 1 94 ? -18.870 -1.029 39.973 1.00 70.88 94 THR A C 1
ATOM 746 O O . THR A 1 94 ? -18.172 -0.992 38.958 1.00 70.88 94 THR A O 1
ATOM 749 N N . THR A 1 95 ? -18.744 -2.018 40.857 1.00 69.50 95 THR A N 1
ATOM 750 C CA . THR A 1 95 ? -17.688 -3.029 40.764 1.00 69.50 95 THR A CA 1
ATOM 751 C C . THR A 1 95 ? -18.216 -4.335 40.175 1.00 69.50 95 THR A C 1
ATOM 753 O O . THR A 1 95 ? -18.961 -5.077 40.800 1.00 69.50 95 THR A O 1
ATOM 756 N N . LEU A 1 96 ? -17.818 -4.669 38.944 1.00 77.19 96 LEU A N 1
ATOM 757 C CA . LEU A 1 96 ? -17.981 -6.025 38.408 1.00 77.19 96 LEU A CA 1
ATOM 758 C C . LEU A 1 96 ? -16.648 -6.782 38.534 1.00 77.19 96 LEU A C 1
ATOM 760 O O . LEU A 1 96 ? -15.584 -6.195 38.321 1.00 77.19 96 LEU A O 1
ATOM 764 N N . PRO A 1 97 ? -16.658 -8.095 38.830 1.00 77.44 97 PRO A N 1
ATOM 765 C CA . PRO A 1 97 ? -15.445 -8.902 38.947 1.00 77.44 97 PRO A CA 1
ATOM 766 C C . PRO A 1 97 ? -14.842 -9.192 37.561 1.00 77.44 97 PRO A C 1
ATOM 768 O O . PRO A 1 97 ? -14.953 -10.298 37.022 1.00 77.44 97 PRO A O 1
ATOM 771 N N . PHE A 1 98 ? -14.212 -8.179 36.962 1.00 77.06 98 PHE A N 1
ATOM 772 C CA . PHE A 1 98 ? -13.699 -8.220 35.596 1.00 77.06 98 PHE A CA 1
ATOM 773 C C . PHE A 1 98 ? -12.737 -9.397 35.381 1.00 77.06 98 PHE A C 1
ATOM 775 O O . PHE A 1 98 ? -11.779 -9.601 36.126 1.00 77.06 98 PHE A O 1
ATOM 782 N N . GLY A 1 99 ? -12.984 -10.185 34.333 1.00 74.56 99 GLY A N 1
ATOM 783 C CA . GLY A 1 99 ? -12.134 -11.320 33.961 1.00 74.56 99 GLY A CA 1
ATOM 784 C C . GLY A 1 99 ? -12.299 -12.577 34.824 1.00 74.56 99 GLY A C 1
ATOM 785 O O . GLY A 1 99 ? -11.748 -13.618 34.453 1.00 74.56 99 GLY A O 1
ATOM 786 N N . ALA A 1 100 ? -13.078 -12.532 35.910 1.00 83.12 100 ALA A N 1
ATOM 787 C CA . ALA A 1 100 ? -13.399 -13.719 36.692 1.00 83.12 100 ALA A CA 1
ATOM 788 C C . ALA A 1 100 ? -14.231 -14.706 35.858 1.00 83.12 100 ALA A C 1
ATOM 790 O O . ALA A 1 100 ? -15.151 -14.334 35.125 1.00 83.12 100 ALA A O 1
ATOM 791 N N . ARG A 1 101 ? -13.891 -15.991 35.963 1.00 85.50 101 ARG A N 1
ATOM 792 C CA . ARG A 1 101 ? -14.541 -17.078 35.228 1.00 85.50 101 ARG A CA 1
ATOM 793 C C . ARG A 1 101 ? -15.137 -18.075 36.198 1.00 85.50 101 ARG A C 1
ATOM 795 O O . ARG A 1 101 ? -14.542 -18.359 37.235 1.00 85.50 101 ARG A O 1
ATOM 802 N N . ILE A 1 102 ? -16.282 -18.623 35.823 1.00 86.38 102 ILE A N 1
ATOM 803 C CA . ILE A 1 102 ? -16.974 -19.639 36.599 1.00 86.38 102 ILE A CA 1
ATOM 804 C C . ILE A 1 102 ? -17.476 -20.762 35.704 1.00 86.38 102 ILE A C 1
ATOM 806 O O . ILE A 1 102 ? -17.850 -20.538 34.556 1.00 86.38 102 ILE A O 1
ATOM 810 N N . GLU A 1 103 ? -17.473 -21.981 36.225 1.00 84.75 103 GLU A N 1
ATOM 811 C CA . GLU A 1 103 ? -18.026 -23.140 35.542 1.00 84.75 103 GLU A CA 1
ATOM 812 C C . GLU A 1 103 ? -19.496 -23.329 35.925 1.00 84.75 103 GLU A C 1
ATOM 814 O O . GLU A 1 103 ? -19.832 -23.477 37.099 1.00 84.75 103 GLU A O 1
ATOM 819 N N . ILE A 1 104 ? -20.382 -23.315 34.928 1.00 79.50 104 ILE A N 1
ATOM 820 C CA . ILE A 1 104 ? -21.818 -23.551 35.097 1.00 79.50 104 ILE A CA 1
ATOM 821 C C . ILE A 1 104 ? -22.240 -24.605 34.076 1.00 79.50 104 ILE A C 1
ATOM 823 O O . ILE A 1 104 ? -22.131 -24.384 32.868 1.00 79.50 104 ILE A O 1
ATOM 827 N N . GLY A 1 105 ? -22.710 -25.761 34.554 1.00 79.81 105 GLY A N 1
ATOM 828 C CA . GLY A 1 105 ? -23.164 -26.860 33.692 1.00 79.81 105 GLY A CA 1
ATOM 829 C C . GLY A 1 105 ? -22.080 -27.387 32.741 1.00 79.81 105 GLY A C 1
ATOM 830 O O . GLY A 1 105 ? -22.375 -27.670 31.582 1.00 79.81 105 GLY A O 1
ATOM 831 N N . GLY A 1 106 ? -20.820 -27.446 33.193 1.00 81.19 106 GLY A N 1
ATOM 832 C CA . GLY A 1 106 ? -19.677 -27.906 32.391 1.00 81.19 106 GLY A CA 1
ATOM 833 C C . GLY A 1 106 ? -19.153 -26.895 31.363 1.00 81.19 106 GLY A C 1
ATOM 834 O O . GLY A 1 106 ? -18.308 -27.233 30.536 1.00 81.19 106 GLY A O 1
ATOM 835 N N . ARG A 1 107 ? -19.659 -25.652 31.366 1.00 82.00 107 ARG A N 1
ATOM 836 C CA . ARG A 1 107 ? -19.181 -24.567 30.497 1.00 82.00 107 ARG A CA 1
ATOM 837 C C . ARG A 1 107 ? -18.595 -23.439 31.331 1.00 82.00 107 ARG A C 1
ATOM 839 O O . ARG A 1 107 ? -19.215 -22.976 32.286 1.00 82.00 107 ARG A O 1
ATOM 846 N N . ILE A 1 108 ? -17.427 -22.955 30.922 1.00 82.94 108 ILE A N 1
ATOM 847 C CA . ILE A 1 108 ? -16.808 -21.772 31.516 1.00 82.94 108 ILE A CA 1
ATOM 848 C C . ILE A 1 108 ? -17.530 -20.530 30.987 1.00 82.94 108 ILE A C 1
ATOM 850 O O . ILE A 1 108 ? -17.521 -20.266 29.785 1.00 82.94 108 ILE A O 1
ATOM 854 N N . LYS A 1 109 ? -18.138 -19.763 31.888 1.00 83.81 109 LYS A N 1
ATOM 855 C CA . LYS A 1 109 ? -18.777 -18.472 31.622 1.00 83.81 109 LYS A CA 1
ATOM 856 C C . LYS A 1 109 ? -18.026 -17.352 32.337 1.00 83.81 109 LYS A C 1
ATOM 858 O O . LYS A 1 109 ? -17.315 -17.595 33.316 1.00 83.81 109 LYS A O 1
ATOM 863 N N . LYS A 1 110 ? -18.160 -16.122 31.841 1.00 87.69 110 LYS A N 1
ATOM 864 C CA . LYS A 1 110 ? -17.595 -14.951 32.513 1.00 87.69 110 LYS A CA 1
ATOM 865 C C . LYS A 1 110 ? -18.564 -14.442 33.580 1.00 87.69 110 LYS A C 1
ATOM 867 O O . LYS A 1 110 ? -19.767 -14.376 33.341 1.00 87.69 110 LYS A O 1
ATOM 872 N N . LEU A 1 111 ? -18.044 -14.147 34.767 1.00 88.06 111 LEU A N 1
ATOM 873 C CA . LEU A 1 111 ? -18.865 -13.800 35.926 1.00 88.06 111 LEU A CA 1
ATOM 874 C C . LEU A 1 111 ? -19.478 -12.396 35.811 1.00 88.06 111 LEU A C 1
ATOM 876 O O . LEU A 1 111 ? -20.625 -12.198 36.195 1.00 88.06 111 LEU A O 1
ATOM 880 N N . ASP A 1 112 ? -18.734 -11.453 35.243 1.00 88.56 112 ASP A N 1
ATOM 881 C CA . ASP A 1 112 ? -19.181 -10.088 34.956 1.00 88.56 112 ASP A CA 1
ATOM 882 C C . ASP A 1 112 ? -20.423 -10.065 34.046 1.00 88.56 112 ASP A C 1
ATOM 884 O O . ASP A 1 112 ? -21.393 -9.379 34.353 1.00 88.56 112 ASP A O 1
ATOM 888 N N . GLU A 1 113 ? -20.447 -10.886 32.991 1.00 89.75 113 GLU A N 1
ATOM 889 C CA . GLU A 1 113 ? -21.593 -10.989 32.075 1.00 89.75 113 GLU A CA 1
ATOM 890 C C . GLU A 1 113 ? -22.844 -11.550 32.771 1.00 89.75 113 GLU A C 1
ATOM 892 O O . GLU A 1 113 ? -23.968 -11.119 32.503 1.00 89.75 113 GLU A O 1
ATOM 897 N N . ILE A 1 114 ? -22.657 -12.522 33.669 1.00 89.69 114 ILE A N 1
ATOM 898 C CA . ILE A 1 114 ? -23.753 -13.128 34.436 1.00 89.69 114 ILE A CA 1
ATOM 899 C C . ILE A 1 114 ? -24.349 -12.102 35.397 1.00 89.69 114 ILE A C 1
ATOM 901 O O . ILE A 1 114 ? -25.569 -11.966 35.449 1.00 89.69 114 ILE A O 1
ATOM 905 N N . ILE A 1 115 ? -23.499 -11.387 36.139 1.00 91.31 115 ILE A N 1
ATOM 906 C CA . ILE A 1 115 ? -23.941 -10.354 37.080 1.00 91.31 115 ILE A CA 1
ATOM 907 C C . ILE A 1 115 ? -24.657 -9.237 36.321 1.00 91.31 115 ILE A C 1
ATOM 909 O O . ILE A 1 115 ? -25.772 -8.901 36.696 1.00 91.31 115 ILE A O 1
ATOM 913 N N . ALA A 1 116 ? -24.095 -8.749 35.210 1.00 92.75 116 ALA A N 1
ATOM 914 C CA . ALA A 1 116 ? -24.738 -7.729 34.383 1.00 92.75 116 ALA A CA 1
ATOM 915 C C . ALA A 1 116 ? -26.142 -8.161 33.925 1.00 92.75 116 ALA A C 1
ATOM 917 O O . ALA A 1 116 ? -27.091 -7.399 34.073 1.00 92.75 116 ALA A O 1
ATOM 918 N N . ASN A 1 117 ? -26.308 -9.399 33.439 1.00 92.44 117 ASN A N 1
ATOM 919 C CA . ASN A 1 117 ? -27.628 -9.920 33.062 1.00 92.44 117 ASN A CA 1
ATOM 920 C C . ASN A 1 117 ? -28.609 -9.976 34.240 1.00 92.44 117 ASN A C 1
ATOM 922 O O . ASN A 1 117 ? -29.776 -9.649 34.049 1.00 92.44 117 ASN A O 1
ATOM 926 N N . ARG A 1 118 ? -28.145 -10.362 35.434 1.00 92.12 118 ARG A N 1
ATOM 927 C CA . ARG A 1 118 ? -28.984 -10.398 36.639 1.00 92.12 118 ARG A CA 1
ATOM 928 C C . ARG A 1 118 ? -29.362 -9.011 37.134 1.00 92.12 118 ARG A C 1
ATOM 930 O O . ARG A 1 118 ? -30.487 -8.826 37.576 1.00 92.12 118 ARG A O 1
ATOM 937 N N . CYS A 1 119 ? -28.466 -8.033 37.022 1.00 94.31 119 CYS A N 1
ATOM 938 C CA . CYS A 1 119 ? -28.792 -6.644 37.330 1.00 94.31 119 CYS A CA 1
ATOM 939 C C . CYS A 1 119 ? -29.944 -6.147 36.449 1.00 94.31 119 CYS A C 1
ATOM 941 O O . CYS A 1 119 ? -30.814 -5.450 36.951 1.00 94.31 119 CYS A O 1
ATOM 943 N N . LEU A 1 120 ? -29.996 -6.560 35.174 1.00 94.88 120 LEU A N 1
ATOM 944 C CA . LEU A 1 120 ? -31.114 -6.246 34.276 1.00 94.88 120 LEU A CA 1
ATOM 945 C C . LEU A 1 120 ? -32.418 -6.979 34.641 1.00 94.88 120 LEU A C 1
ATOM 947 O O . LEU A 1 120 ? -33.490 -6.466 34.335 1.00 94.88 120 LEU A O 1
ATOM 951 N N . ASP A 1 121 ? -32.345 -8.158 35.272 1.00 94.19 121 ASP A N 1
ATOM 952 C CA . ASP A 1 121 ? -33.525 -8.938 35.686 1.00 94.19 121 ASP A CA 1
ATOM 953 C C . ASP A 1 121 ? -34.288 -8.277 36.849 1.00 94.19 121 ASP A C 1
ATOM 955 O O . ASP A 1 121 ? -35.499 -8.453 36.961 1.00 94.19 121 ASP A O 1
ATOM 959 N N . ILE A 1 122 ? -33.595 -7.503 37.692 1.00 95.50 122 ILE A N 1
ATOM 960 C CA . ILE A 1 122 ? -34.148 -6.902 38.919 1.00 95.50 122 ILE A CA 1
ATOM 961 C C . ILE A 1 122 ? -34.547 -5.423 38.760 1.00 95.50 122 ILE A C 1
ATOM 963 O O . ILE A 1 122 ? -34.827 -4.739 39.744 1.00 95.50 122 ILE A O 1
ATOM 967 N N . VAL A 1 123 ? -34.571 -4.902 37.529 1.00 96.44 123 VAL A N 1
ATOM 968 C CA . VAL A 1 123 ? -34.964 -3.510 37.246 1.00 96.44 123 VAL A CA 1
ATOM 969 C C . VAL A 1 123 ? -36.483 -3.416 37.126 1.00 96.44 123 VAL A C 1
ATOM 971 O O . VAL A 1 123 ? -37.083 -4.036 36.243 1.00 96.44 123 VAL A O 1
ATOM 974 N N . ALA A 1 124 ? -37.114 -2.593 37.962 1.00 95.94 124 ALA A N 1
ATOM 975 C CA . ALA A 1 124 ? -38.545 -2.315 37.877 1.00 95.94 124 ALA A CA 1
ATOM 976 C C . ALA A 1 124 ? -38.932 -1.697 36.512 1.00 95.94 124 ALA A C 1
ATOM 978 O O . ALA A 1 124 ? -38.089 -1.097 35.841 1.00 95.94 124 ALA A O 1
ATOM 979 N N . PRO A 1 125 ? -40.196 -1.808 36.058 1.00 94.00 125 PRO A N 1
ATOM 980 C CA . PRO A 1 125 ? -40.660 -1.108 34.859 1.00 94.00 125 PRO A CA 1
ATOM 981 C C . PRO A 1 125 ? -40.419 0.406 34.956 1.00 94.00 125 PRO A C 1
ATOM 983 O O . PRO A 1 125 ? -40.760 1.022 35.959 1.00 94.00 125 PRO A O 1
ATOM 986 N N . ASN A 1 126 ? -39.854 1.008 33.908 1.00 91.94 126 ASN A N 1
ATOM 987 C CA . ASN A 1 126 ? -39.321 2.381 33.859 1.00 91.94 126 ASN A CA 1
ATOM 988 C C . ASN A 1 126 ? -38.147 2.685 34.803 1.00 91.94 126 ASN A C 1
ATOM 990 O O . ASN A 1 126 ? -37.619 3.795 34.749 1.00 91.94 126 ASN A O 1
ATOM 994 N N . GLY A 1 127 ? -37.702 1.714 35.598 1.00 95.12 127 GLY A N 1
ATOM 995 C CA . GLY A 1 127 ? -36.486 1.808 36.389 1.00 95.12 127 GLY A CA 1
ATOM 996 C C . GLY A 1 127 ? -35.232 1.828 35.519 1.00 95.12 127 GLY A C 1
ATOM 997 O O . GLY A 1 127 ? -35.265 1.560 34.309 1.00 95.12 127 GLY A O 1
ATOM 998 N N . ILE A 1 128 ? -34.109 2.140 36.151 1.00 96.94 128 ILE A N 1
ATOM 999 C CA . ILE A 1 128 ? -32.811 2.278 35.505 1.00 96.94 128 ILE A CA 1
ATOM 1000 C C . ILE A 1 128 ? -31.761 1.357 36.111 1.00 96.94 128 ILE A C 1
ATOM 1002 O O . ILE A 1 128 ? -31.692 1.136 37.317 1.00 96.94 128 ILE A O 1
ATOM 1006 N N . CYS A 1 129 ? -30.900 0.851 35.243 1.00 96.88 129 CYS A N 1
ATOM 1007 C CA . CYS A 1 129 ? -29.705 0.115 35.584 1.00 96.88 129 CYS A CA 1
ATOM 1008 C C . CYS A 1 129 ? -28.485 0.895 35.101 1.00 96.88 129 CYS A C 1
ATOM 1010 O O . CYS A 1 129 ? -28.365 1.210 33.914 1.00 96.88 129 CYS A O 1
ATOM 1012 N N . ILE A 1 130 ? -27.585 1.207 36.028 1.00 96.38 130 ILE A N 1
ATOM 1013 C CA . ILE A 1 130 ? -26.314 1.857 35.746 1.00 96.38 130 ILE A CA 1
ATOM 1014 C C . ILE A 1 130 ? -25.196 0.846 35.984 1.00 96.38 130 ILE A C 1
ATOM 1016 O O . ILE A 1 130 ? -24.962 0.411 37.113 1.00 96.38 130 ILE A O 1
ATOM 1020 N N . LEU A 1 131 ? -24.493 0.485 34.913 1.00 94.12 131 LEU A N 1
ATOM 1021 C CA . LEU A 1 131 ? -23.415 -0.502 34.948 1.00 94.12 131 LEU A CA 1
ATOM 1022 C C . LEU A 1 131 ? -22.093 0.140 34.550 1.00 94.12 131 LEU A C 1
ATOM 1024 O O . LEU A 1 131 ? -21.999 0.756 33.489 1.00 94.12 131 LEU A O 1
ATOM 1028 N N . ILE A 1 132 ? -21.049 -0.070 35.350 1.00 90.00 132 ILE A N 1
ATOM 1029 C CA . ILE A 1 132 ? -19.674 0.211 34.928 1.00 90.00 132 ILE A CA 1
ATOM 1030 C C . ILE A 1 132 ? -19.062 -1.086 34.407 1.00 90.00 132 ILE A C 1
ATOM 1032 O O . ILE A 1 132 ? -18.747 -2.007 35.160 1.00 90.00 132 ILE A O 1
ATOM 1036 N N . VAL A 1 133 ? -18.884 -1.157 33.093 1.00 89.88 133 VAL A N 1
ATOM 1037 C CA . VAL A 1 133 ? -18.341 -2.327 32.396 1.00 89.88 133 VAL A CA 1
ATOM 1038 C C . VAL A 1 133 ? -17.002 -1.987 31.747 1.00 89.88 133 VAL A C 1
ATOM 1040 O O . VAL A 1 133 ? -16.733 -0.822 31.462 1.00 89.88 133 VAL A O 1
ATOM 1043 N N . PRO A 1 134 ? -16.136 -2.961 31.442 1.00 88.25 134 PRO A N 1
ATOM 1044 C CA . PRO A 1 134 ? -14.986 -2.703 30.591 1.00 88.25 134 PRO A CA 1
ATOM 1045 C C . PRO A 1 134 ? -15.443 -2.356 29.171 1.00 88.25 134 PRO A C 1
ATOM 1047 O O . PRO A 1 134 ? -16.369 -2.978 28.645 1.00 88.25 134 PRO A O 1
ATOM 1050 N N . SER A 1 135 ? -14.733 -1.460 28.482 1.00 87.75 135 SER A N 1
ATOM 1051 C CA . SER A 1 135 ? -15.144 -0.992 27.144 1.00 87.75 135 SER A CA 1
ATOM 1052 C C . SER A 1 135 ? -15.224 -2.098 26.081 1.00 87.75 135 SER A C 1
ATOM 1054 O O . SER A 1 135 ? -15.823 -1.914 25.029 1.00 87.75 135 SER A O 1
ATOM 1056 N N . HIS A 1 136 ? -14.676 -3.289 26.339 1.00 86.81 136 HIS A N 1
ATOM 1057 C CA . HIS A 1 136 ? -14.838 -4.436 25.446 1.00 86.81 136 HIS A CA 1
ATOM 1058 C C . HIS A 1 136 ? -16.281 -4.972 25.356 1.00 86.81 136 HIS A C 1
ATOM 1060 O O . HIS A 1 136 ? -16.596 -5.697 24.409 1.00 86.81 136 HIS A O 1
ATOM 1066 N N . TYR A 1 137 ? -17.164 -4.598 26.293 1.00 90.19 137 TYR A N 1
ATOM 1067 C CA . TYR A 1 137 ? -18.606 -4.865 26.209 1.00 90.19 137 TYR A CA 1
ATOM 1068 C C . TYR A 1 137 ? -19.235 -4.203 24.987 1.00 90.19 137 TYR A C 1
ATOM 1070 O O . TYR A 1 137 ? -20.212 -4.720 24.451 1.00 90.19 137 TYR A O 1
ATOM 1078 N N . LEU A 1 138 ? -18.650 -3.100 24.519 1.00 91.19 138 LEU A N 1
ATOM 1079 C CA . LEU A 1 138 ? -19.195 -2.299 23.432 1.00 91.19 138 LEU A CA 1
ATOM 1080 C C . LEU A 1 138 ? -18.994 -2.938 22.055 1.00 91.19 138 LEU A C 1
ATOM 1082 O O . LEU A 1 138 ? -19.697 -2.567 21.124 1.00 91.19 138 LEU A O 1
ATOM 1086 N N . TYR A 1 139 ? -18.048 -3.878 21.910 1.00 88.50 139 TYR A N 1
ATOM 1087 C CA . TYR A 1 139 ? -17.636 -4.358 20.583 1.00 88.50 139 TYR A CA 1
ATOM 1088 C C . TYR A 1 139 ? -17.230 -5.831 20.470 1.00 88.50 139 TYR A C 1
ATOM 1090 O O . TYR A 1 139 ? -17.118 -6.339 19.354 1.00 88.50 139 TYR A O 1
ATOM 1098 N N . LEU A 1 140 ? -16.953 -6.553 21.564 1.00 86.75 140 LEU A N 1
ATOM 1099 C CA . LEU A 1 140 ? -16.612 -7.976 21.447 1.00 86.75 140 LEU A CA 1
ATOM 1100 C C . LEU A 1 140 ? -17.866 -8.825 21.222 1.00 86.75 140 LEU A C 1
ATOM 1102 O O . LEU A 1 140 ? -18.901 -8.621 21.860 1.00 86.75 140 LEU A O 1
ATOM 1106 N N . SER A 1 141 ? -17.742 -9.834 20.360 1.00 85.31 141 SER A N 1
ATOM 1107 C CA . SER A 1 141 ? -18.831 -10.752 19.996 1.00 85.31 141 SER A CA 1
ATOM 1108 C C . SER A 1 141 ? -19.356 -11.578 21.171 1.00 85.31 141 SER A C 1
ATOM 1110 O O . SER A 1 141 ? -20.531 -11.920 21.195 1.00 85.31 141 SER A O 1
ATOM 1112 N N . VAL A 1 142 ? -18.520 -11.859 22.176 1.00 85.75 142 VAL A N 1
ATOM 1113 C CA . VAL A 1 142 ? -18.940 -12.603 23.376 1.00 85.75 142 VAL A CA 1
ATOM 1114 C C . VAL A 1 142 ? -20.047 -11.889 24.160 1.00 85.75 142 VAL A C 1
ATOM 1116 O O . VAL A 1 142 ? -20.846 -12.560 24.789 1.00 85.75 142 VAL A O 1
ATOM 1119 N N . TYR A 1 143 ? -20.135 -10.557 24.073 1.00 89.81 143 TYR A N 1
ATOM 1120 C CA . TYR A 1 143 ? -21.176 -9.760 24.734 1.00 89.81 143 TYR A CA 1
ATOM 1121 C C . TYR A 1 143 ? -22.341 -9.401 23.796 1.00 89.81 143 TYR A C 1
ATOM 1123 O O . TYR A 1 143 ? -23.191 -8.592 24.160 1.00 89.81 143 TYR A O 1
ATOM 1131 N N . ASN A 1 144 ? -22.395 -9.975 22.585 1.00 91.06 144 ASN A N 1
ATOM 1132 C CA . ASN A 1 144 ? -23.411 -9.621 21.591 1.00 91.06 144 ASN A CA 1
ATOM 1133 C C . ASN A 1 144 ? -24.834 -9.921 22.077 1.00 91.06 144 ASN A C 1
ATOM 1135 O O . ASN A 1 144 ? -25.712 -9.083 21.936 1.00 91.06 144 ASN A O 1
ATOM 1139 N N . SER A 1 145 ? -25.043 -11.066 22.733 1.00 91.31 145 SER A N 1
ATOM 1140 C CA . SER A 1 145 ? -26.350 -11.443 23.285 1.00 91.31 145 SER A CA 1
ATOM 1141 C C . SER A 1 145 ? -26.849 -10.475 24.359 1.00 91.31 145 SER A C 1
ATOM 1143 O O . SER A 1 145 ? -28.041 -10.191 24.419 1.00 91.31 145 SER A O 1
ATOM 1145 N N . LEU A 1 146 ? -25.948 -9.947 25.197 1.00 91.88 146 LEU A N 1
ATOM 1146 C CA . LEU A 1 146 ? -26.292 -8.923 26.186 1.00 91.88 146 LEU A CA 1
ATOM 1147 C C . LEU A 1 146 ? -26.699 -7.616 25.490 1.00 91.88 146 LEU A C 1
ATOM 1149 O O . LEU A 1 146 ? -27.705 -7.016 25.865 1.00 91.88 146 LEU A O 1
ATOM 1153 N N . ARG A 1 147 ? -25.949 -7.196 24.460 1.00 94.25 147 ARG A N 1
ATOM 1154 C CA . ARG A 1 147 ? -26.263 -5.988 23.684 1.00 94.25 147 ARG A CA 1
ATOM 1155 C C . ARG A 1 147 ? -27.606 -6.095 22.963 1.00 94.25 147 ARG A C 1
ATOM 1157 O O . ARG A 1 147 ? -28.426 -5.190 23.076 1.00 94.25 147 ARG A O 1
ATOM 1164 N N . GLU A 1 148 ? -27.855 -7.211 22.280 1.00 93.31 148 GLU A N 1
ATOM 1165 C CA . GLU A 1 148 ? -29.131 -7.483 21.607 1.00 93.31 148 GLU A CA 1
ATOM 1166 C C . GLU A 1 148 ? -30.293 -7.474 22.599 1.00 93.31 148 GLU A C 1
ATOM 1168 O O . GLU A 1 148 ? -31.272 -6.771 22.373 1.00 93.31 148 GLU A O 1
ATOM 1173 N N . ARG A 1 149 ? -30.145 -8.144 23.751 1.00 93.44 149 ARG A N 1
ATOM 1174 C CA . ARG A 1 149 ? -31.153 -8.134 24.820 1.00 93.44 149 ARG A CA 1
ATOM 1175 C C . ARG A 1 149 ? -31.505 -6.713 25.269 1.00 93.44 149 ARG A C 1
ATOM 1177 O O . ARG A 1 149 ? -32.684 -6.401 25.419 1.00 93.44 149 ARG A O 1
ATOM 1184 N N . ILE A 1 150 ? -30.503 -5.864 25.498 1.00 94.25 150 ILE A N 1
ATOM 1185 C CA . ILE A 1 150 ? -30.729 -4.476 25.922 1.00 94.25 150 ILE A CA 1
ATOM 1186 C C . ILE A 1 150 ? -31.466 -3.693 24.829 1.00 94.25 150 ILE A C 1
ATOM 1188 O O . ILE A 1 150 ? -32.397 -2.964 25.148 1.00 94.25 150 ILE A O 1
ATOM 1192 N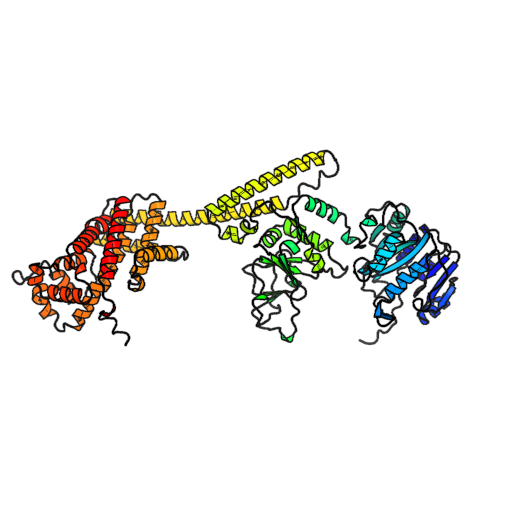 N . LEU A 1 151 ? -31.097 -3.850 23.555 1.00 93.19 151 LEU A N 1
ATOM 1193 C CA . LEU A 1 151 ? -31.740 -3.118 22.456 1.00 93.19 151 LEU A CA 1
ATOM 1194 C C . LEU A 1 151 ? -33.152 -3.621 22.125 1.00 93.19 151 LEU A C 1
ATOM 1196 O O . LEU A 1 151 ? -33.989 -2.824 21.706 1.00 93.19 151 LEU A O 1
ATOM 1200 N N . ASP A 1 152 ? -33.415 -4.916 22.304 1.00 92.50 152 ASP A N 1
ATOM 1201 C CA . ASP A 1 152 ? -34.700 -5.540 21.972 1.00 92.50 152 ASP A CA 1
ATOM 1202 C C . ASP A 1 152 ? -35.770 -5.322 23.046 1.00 92.50 152 ASP A C 1
ATOM 1204 O O . ASP A 1 152 ? -36.947 -5.175 22.713 1.00 92.50 152 ASP A O 1
ATOM 1208 N N . TYR A 1 153 ? -35.379 -5.305 24.325 1.00 92.06 153 TYR A N 1
ATOM 1209 C CA . TYR A 1 153 ? -36.327 -5.302 25.448 1.00 92.06 153 TYR A CA 1
ATOM 1210 C C . TYR A 1 153 ? -36.235 -4.074 26.356 1.00 92.06 153 TYR A C 1
ATOM 1212 O O . TYR A 1 153 ? -37.141 -3.843 27.153 1.00 92.06 153 TYR A O 1
ATOM 1220 N N . MET A 1 154 ? -35.155 -3.301 26.270 1.00 94.62 154 MET A N 1
ATOM 1221 C CA . MET A 1 154 ? -34.899 -2.138 27.122 1.00 94.62 154 MET A CA 1
ATOM 1222 C C . MET A 1 154 ? -34.498 -0.941 26.249 1.00 94.62 154 MET A C 1
ATOM 1224 O O . MET A 1 154 ? -34.589 -1.002 25.024 1.00 94.62 154 MET A O 1
ATOM 1228 N N . SER A 1 155 ? -34.071 0.158 26.870 1.00 94.19 155 SER A N 1
ATOM 1229 C CA . SER A 1 155 ? -33.517 1.338 26.205 1.00 94.19 155 SER A CA 1
ATOM 1230 C C . SER A 1 155 ? -32.100 1.585 26.700 1.00 94.19 155 SER A C 1
ATOM 1232 O O . SER A 1 155 ? -31.874 1.652 27.908 1.00 94.19 155 SER A O 1
ATOM 1234 N N . LEU A 1 156 ? -31.144 1.730 25.782 1.00 95.38 156 LEU A N 1
ATOM 1235 C CA . LEU A 1 156 ? -29.808 2.217 26.121 1.00 95.38 156 LEU A CA 1
ATOM 1236 C C . LEU A 1 156 ? -29.838 3.739 25.999 1.00 95.38 156 LEU A C 1
ATOM 1238 O O . LEU A 1 156 ? -29.791 4.276 24.895 1.00 95.38 156 LEU A O 1
ATOM 1242 N N . ASP A 1 157 ? -29.949 4.436 27.124 1.00 93.94 157 ASP A N 1
ATOM 1243 C CA . ASP A 1 157 ? -30.107 5.889 27.123 1.00 93.94 157 ASP A CA 1
ATOM 1244 C C . ASP A 1 157 ? -28.742 6.590 26.978 1.00 93.94 157 ASP A C 1
ATOM 1246 O O . ASP A 1 157 ? -28.651 7.603 26.281 1.00 93.94 157 ASP A O 1
ATOM 1250 N N . ALA A 1 158 ? -27.667 6.035 27.558 1.00 93.94 158 ALA A N 1
ATOM 1251 C CA . ALA A 1 158 ? -26.310 6.559 27.383 1.00 93.94 158 ALA A CA 1
ATOM 1252 C C . ALA A 1 158 ? -25.198 5.497 27.497 1.00 93.94 158 ALA A C 1
ATOM 1254 O O . ALA A 1 158 ? -25.331 4.506 28.218 1.00 93.94 158 ALA A O 1
ATOM 1255 N N . SER A 1 159 ? -24.074 5.754 26.824 1.00 94.25 159 SER A N 1
ATOM 1256 C CA . SER A 1 159 ? -22.796 5.038 26.942 1.00 94.25 159 SER A CA 1
ATOM 1257 C C . SER A 1 159 ? -21.672 6.067 27.088 1.00 94.25 159 SER A C 1
ATOM 1259 O O . SER A 1 159 ? -21.405 6.840 26.168 1.00 94.25 159 SER A O 1
ATOM 1261 N N . ILE A 1 160 ? -21.041 6.117 28.262 1.00 92.69 160 ILE A N 1
ATOM 1262 C CA . ILE A 1 160 ? -20.041 7.135 28.610 1.00 92.69 160 ILE A CA 1
ATOM 1263 C C . ILE A 1 160 ? -18.697 6.451 28.864 1.00 92.69 160 ILE A C 1
ATOM 1265 O O . ILE A 1 160 ? -18.524 5.729 29.846 1.00 92.69 160 ILE A O 1
ATOM 1269 N N . GLU A 1 161 ? -17.730 6.662 27.977 1.00 90.56 161 GLU A N 1
ATOM 1270 C CA . GLU A 1 161 ? -16.396 6.071 28.072 1.00 90.56 161 GLU A CA 1
ATOM 1271 C C . GLU A 1 161 ? -15.530 6.786 29.115 1.00 90.56 161 GLU A C 1
ATOM 1273 O O . GLU A 1 161 ? -15.371 8.004 29.090 1.00 90.56 161 GLU A O 1
ATOM 1278 N N . ILE A 1 162 ? -14.920 6.016 30.015 1.00 87.06 162 ILE A N 1
ATOM 1279 C CA . ILE A 1 162 ? -14.069 6.488 31.108 1.00 87.06 162 ILE A CA 1
ATOM 1280 C C . ILE A 1 162 ? -12.646 5.985 30.861 1.00 87.06 162 ILE A C 1
ATOM 1282 O O . ILE A 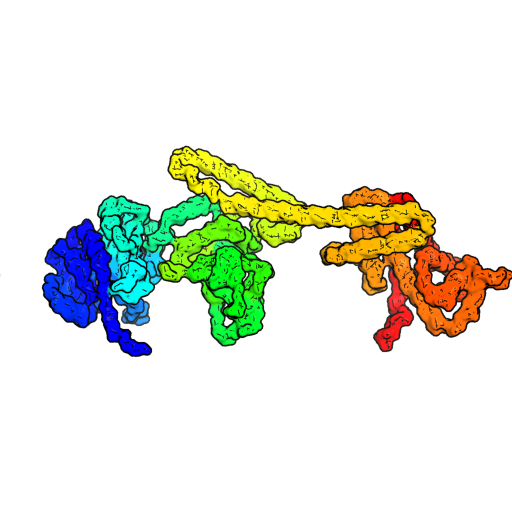1 162 ? -12.362 4.781 30.840 1.00 87.06 162 ILE A O 1
ATOM 1286 N N . THR A 1 163 ? -11.715 6.920 30.679 1.00 77.44 163 THR A N 1
ATOM 1287 C CA . THR A 1 163 ? -10.324 6.576 30.363 1.00 77.44 163 THR A CA 1
ATOM 1288 C C . THR A 1 163 ? -9.523 6.215 31.621 1.00 77.44 163 THR A C 1
ATOM 1290 O O . THR A 1 163 ? -9.726 6.810 32.681 1.00 77.44 163 THR A O 1
ATOM 1293 N N . PRO A 1 164 ? -8.534 5.304 31.544 1.00 73.38 164 PRO A N 1
ATOM 1294 C CA . PRO A 1 164 ? -7.696 4.982 32.703 1.00 73.38 164 PRO A CA 1
ATOM 1295 C C . PRO A 1 164 ? -6.974 6.207 33.284 1.00 73.38 164 PRO A C 1
ATOM 1297 O O . PRO A 1 164 ? -6.797 6.311 34.493 1.00 73.38 164 PRO A O 1
ATOM 1300 N N . SER A 1 165 ? -6.597 7.177 32.439 1.00 69.50 165 SER A N 1
ATOM 1301 C CA . SER A 1 165 ? -6.000 8.449 32.869 1.00 69.50 165 SER A CA 1
ATOM 1302 C C . SER A 1 165 ? -6.881 9.236 33.832 1.00 69.50 165 SER A C 1
ATOM 1304 O O . SER A 1 165 ? -6.342 9.816 34.766 1.00 69.50 165 SER A O 1
ATOM 1306 N N . THR A 1 166 ? -8.204 9.217 33.650 1.00 68.44 166 THR A N 1
ATOM 1307 C CA . THR A 1 166 ? -9.138 9.912 34.551 1.00 68.44 166 THR A CA 1
ATOM 1308 C C . THR A 1 166 ? -9.289 9.242 35.918 1.00 68.44 166 THR A C 1
ATOM 1310 O O . THR A 1 166 ? -9.818 9.863 36.832 1.00 68.44 166 THR A O 1
ATOM 1313 N N . LEU A 1 167 ? -8.808 8.003 36.077 1.00 69.19 167 LEU A N 1
ATOM 1314 C CA . LEU A 1 167 ? -8.936 7.222 37.310 1.00 69.19 167 LEU A CA 1
ATOM 1315 C C . LEU A 1 167 ? -7.603 7.023 38.058 1.00 69.19 167 LEU A C 1
ATOM 1317 O O . LEU A 1 167 ? -7.623 6.496 39.171 1.00 69.19 167 LEU A O 1
ATOM 1321 N N . ARG A 1 168 ? -6.459 7.457 37.491 1.00 60.97 168 ARG A N 1
ATOM 1322 C CA . ARG A 1 168 ? -5.092 7.178 37.999 1.00 60.97 168 ARG A CA 1
ATOM 1323 C C . ARG A 1 168 ? -4.845 7.574 39.454 1.00 60.97 168 ARG A C 1
ATOM 1325 O O . ARG A 1 168 ? -4.072 6.893 40.118 1.00 60.97 168 ARG A O 1
ATOM 1332 N N . ASP A 1 169 ? -5.479 8.642 39.933 1.00 58.16 169 ASP A N 1
ATOM 1333 C CA . ASP A 1 169 ? -5.271 9.145 41.299 1.00 58.16 169 ASP A CA 1
ATOM 1334 C C . ASP A 1 169 ? -6.081 8.365 42.352 1.00 58.16 169 ASP A C 1
ATOM 1336 O O . ASP A 1 169 ? -5.843 8.505 43.549 1.00 58.16 169 ASP A O 1
ATOM 1340 N N . SER A 1 170 ? -7.026 7.531 41.909 1.00 54.81 170 SER A N 1
ATOM 1341 C CA . SER A 1 170 ? -8.028 6.866 42.758 1.00 54.81 170 SER A CA 1
ATOM 1342 C C . SER A 1 170 ? -8.069 5.341 42.609 1.00 54.81 170 SER A C 1
ATOM 1344 O O . SER A 1 170 ? -8.468 4.647 43.538 1.00 54.81 170 SER A O 1
ATOM 1346 N N . LEU A 1 171 ? -7.651 4.800 41.457 1.00 58.28 171 LEU A N 1
ATOM 1347 C CA . LEU A 1 171 ? -7.755 3.380 41.123 1.00 58.28 171 LEU A CA 1
ATOM 1348 C C . LEU A 1 171 ? -6.494 2.908 40.385 1.00 58.28 171 LEU A C 1
ATOM 1350 O O . LEU A 1 171 ? -6.102 3.481 39.369 1.00 58.28 171 LEU A O 1
ATOM 1354 N N . GLU A 1 172 ? -5.909 1.785 40.815 1.00 57.19 172 GLU A N 1
ATOM 1355 C CA . GLU A 1 172 ? -4.843 1.071 40.081 1.00 57.19 172 GLU A CA 1
ATOM 1356 C C . GLU A 1 172 ? -5.394 0.292 38.859 1.00 57.19 172 GLU A C 1
ATOM 1358 O O . GLU A 1 172 ? -4.898 -0.771 38.482 1.00 57.19 172 GLU A O 1
ATOM 1363 N N . ILE A 1 173 ? -6.453 0.794 38.216 1.00 63.62 173 ILE A N 1
ATOM 1364 C CA . ILE A 1 173 ? -7.097 0.133 37.078 1.00 63.62 173 ILE A CA 1
ATOM 1365 C C . ILE A 1 173 ? -6.483 0.649 35.786 1.00 63.62 173 ILE A C 1
ATOM 1367 O O . ILE A 1 173 ? -6.618 1.810 35.413 1.00 63.62 173 ILE A O 1
ATOM 1371 N N . SER A 1 174 ? -5.830 -0.258 35.065 1.00 65.69 174 SER A N 1
ATOM 1372 C CA . SER A 1 174 ? -5.238 0.027 33.752 1.00 65.69 174 SER A CA 1
ATOM 1373 C C . SER A 1 174 ? -6.181 -0.285 32.580 1.00 65.69 174 SER A C 1
ATOM 1375 O O . SER A 1 174 ? -5.770 -0.198 31.426 1.00 65.69 174 SER A O 1
ATOM 1377 N N . ILE A 1 175 ? -7.425 -0.690 32.858 1.00 74.75 175 ILE A N 1
ATOM 1378 C CA . ILE A 1 175 ? -8.407 -1.116 31.851 1.00 74.75 175 ILE A CA 1
ATOM 1379 C C . ILE A 1 175 ? -9.393 0.035 31.595 1.00 74.75 175 ILE A C 1
ATOM 1381 O O . ILE A 1 175 ? -9.875 0.627 32.558 1.00 74.75 175 ILE A O 1
ATOM 1385 N N . PRO A 1 176 ? -9.716 0.364 30.333 1.00 81.81 176 PRO A N 1
ATOM 1386 C CA . PRO A 1 176 ? -10.768 1.330 30.022 1.00 81.81 176 PRO A CA 1
ATOM 1387 C C . PRO A 1 176 ? -12.146 0.827 30.460 1.00 81.81 176 PRO A C 1
ATOM 1389 O O . PRO A 1 176 ? -12.489 -0.343 30.246 1.00 81.81 176 PRO A O 1
ATOM 1392 N N . LEU A 1 177 ? -12.930 1.724 31.050 1.00 87.38 177 LEU A N 1
ATOM 1393 C CA . LEU A 1 177 ? -14.271 1.442 31.545 1.00 87.38 177 LEU A CA 1
ATOM 1394 C C . LEU A 1 177 ? -15.299 2.258 30.763 1.00 87.38 177 LEU A C 1
ATOM 1396 O O . LEU A 1 177 ? -14.972 3.258 30.131 1.00 87.38 177 LEU A O 1
ATOM 1400 N N . THR A 1 178 ? -16.549 1.836 30.818 1.00 91.44 178 THR A N 1
ATOM 1401 C CA . THR A 1 178 ? -17.681 2.529 30.219 1.00 91.44 178 THR A CA 1
ATOM 1402 C C . THR A 1 178 ? -18.858 2.448 31.178 1.00 91.44 178 THR A C 1
ATOM 1404 O O . THR A 1 178 ? -19.187 1.368 31.669 1.00 91.44 178 THR A O 1
ATOM 1407 N N . LEU A 1 179 ? -19.481 3.592 31.440 1.00 93.25 179 LEU A N 1
ATOM 1408 C CA . LEU A 1 179 ? -20.731 3.699 32.176 1.00 93.25 179 LEU A CA 1
ATOM 1409 C C . LEU A 1 179 ? -21.893 3.533 31.192 1.00 93.25 179 LEU A C 1
ATOM 1411 O O . LEU A 1 179 ? -22.039 4.329 30.264 1.00 93.25 179 LEU A O 1
ATOM 1415 N N . LEU A 1 180 ? -22.705 2.502 31.389 1.00 95.44 180 LEU A N 1
ATOM 1416 C CA . LEU A 1 180 ? -23.926 2.260 30.628 1.00 95.44 180 LEU A CA 1
ATOM 1417 C C . LEU A 1 180 ? -25.129 2.700 31.455 1.00 95.44 180 LEU A C 1
ATOM 1419 O O . LEU A 1 180 ? -25.255 2.294 32.609 1.00 95.44 180 LEU A O 1
ATOM 1423 N N . VAL A 1 181 ? -26.017 3.487 30.851 1.00 95.62 181 VAL A N 1
ATOM 1424 C CA . VAL A 1 181 ? -27.292 3.910 31.443 1.00 95.62 181 VAL A CA 1
ATOM 1425 C C . VAL A 1 181 ? -28.411 3.216 30.680 1.00 95.62 181 VAL A C 1
ATOM 1427 O O . VAL A 1 181 ? -28.675 3.539 29.520 1.00 95.62 181 VAL A O 1
ATOM 1430 N N . ILE A 1 182 ? -29.039 2.232 31.316 1.00 96.56 182 ILE A N 1
ATOM 1431 C CA . ILE A 1 182 ? -30.026 1.348 30.696 1.00 96.56 182 ILE A CA 1
ATOM 1432 C C . ILE A 1 182 ? -31.361 1.546 31.402 1.00 96.56 182 ILE A C 1
ATOM 1434 O O . ILE A 1 182 ? -31.442 1.392 32.613 1.00 96.56 182 ILE A O 1
ATOM 1438 N N . ARG A 1 183 ? -32.425 1.846 30.663 1.00 95.62 183 ARG A N 1
ATOM 1439 C CA . ARG A 1 183 ? -33.772 2.019 31.212 1.00 95.62 183 ARG A CA 1
ATOM 1440 C C . ARG A 1 183 ? -34.676 0.873 30.790 1.00 95.62 183 ARG A C 1
ATOM 1442 O O . ARG A 1 183 ? -34.726 0.522 29.612 1.00 95.62 183 ARG A O 1
ATOM 1449 N N . ASN A 1 184 ? -35.432 0.319 31.733 1.00 95.69 184 ASN A N 1
ATOM 1450 C CA . ASN A 1 184 ? -36.438 -0.700 31.455 1.00 95.69 184 ASN A CA 1
ATOM 1451 C C . ASN A 1 184 ? -37.694 -0.062 30.843 1.00 95.69 184 ASN A C 1
ATOM 1453 O O . ASN A 1 184 ? -38.679 0.212 31.524 1.00 95.69 184 ASN A O 1
ATOM 1457 N N . GLY A 1 185 ? -37.642 0.246 29.553 1.00 92.19 185 GLY A N 1
ATOM 1458 C CA . GLY A 1 185 ? -38.741 0.870 28.832 1.00 92.19 185 GLY A CA 1
ATOM 1459 C C . GLY A 1 185 ? -38.438 0.992 27.341 1.00 92.19 185 GLY A C 1
ATOM 1460 O O . GLY A 1 185 ? -37.396 0.521 26.884 1.00 92.19 185 GLY A O 1
ATOM 1461 N N . PRO A 1 186 ? -39.329 1.632 26.566 1.00 89.81 186 PRO A N 1
ATOM 1462 C CA . PRO A 1 186 ? -39.135 1.786 25.130 1.00 89.81 186 PRO A CA 1
ATOM 1463 C C . PRO A 1 186 ? -37.923 2.670 24.820 1.00 89.81 186 PRO A C 1
ATOM 1465 O O . PRO A 1 186 ? -37.606 3.582 25.589 1.00 89.81 186 PRO A O 1
ATOM 1468 N N . GLN A 1 187 ? -37.299 2.425 23.667 1.00 88.12 187 GLN A N 1
ATOM 1469 C CA . GLN A 1 187 ? -36.180 3.209 23.137 1.00 88.12 187 GLN A CA 1
ATOM 1470 C C . GLN A 1 187 ? -36.527 4.705 23.049 1.00 88.12 187 GLN A C 1
ATOM 1472 O O . GLN A 1 187 ? -37.635 5.070 22.642 1.00 88.12 187 GLN A O 1
ATOM 1477 N N . LYS A 1 188 ? -35.582 5.580 23.413 1.00 86.31 188 LYS A N 1
ATOM 1478 C CA . LYS A 1 188 ? -35.739 7.034 23.236 1.00 86.31 188 LYS A CA 1
ATOM 1479 C C . LYS A 1 188 ? -35.747 7.391 21.746 1.00 86.31 188 LYS A C 1
ATOM 1481 O O . LYS A 1 188 ? -34.902 6.926 20.990 1.00 86.31 188 LYS A O 1
ATOM 1486 N N . SER A 1 189 ? -36.642 8.290 21.330 1.00 83.94 189 SER A N 1
ATOM 1487 C CA . SER A 1 189 ? -36.720 8.767 19.936 1.00 83.94 189 SER A CA 1
ATOM 1488 C C . SER A 1 189 ? -35.463 9.516 19.477 1.00 83.94 189 SER A C 1
ATOM 1490 O O . SER A 1 189 ? -35.142 9.537 18.293 1.00 83.94 189 SER A O 1
ATOM 1492 N N . GLN A 1 190 ? -34.746 10.136 20.413 1.00 84.31 190 GLN A N 1
ATOM 1493 C CA . GLN A 1 190 ? -33.482 10.824 20.149 1.00 84.31 190 GLN A CA 1
ATOM 1494 C C . GLN A 1 190 ? -32.310 9.847 19.943 1.00 84.31 190 GLN A C 1
ATOM 1496 O O . GLN A 1 190 ? -31.303 10.239 19.363 1.00 84.31 190 GLN A O 1
ATOM 1501 N N . GLY A 1 191 ? -32.450 8.576 20.341 1.00 89.75 191 GLY A N 1
ATOM 1502 C CA . GLY A 1 191 ? -31.385 7.571 20.314 1.00 89.75 191 GLY A CA 1
ATOM 1503 C C . GLY A 1 191 ? -30.559 7.524 21.604 1.00 89.75 191 GLY A C 1
ATOM 1504 O O . GLY A 1 191 ? -30.940 8.092 22.628 1.00 89.75 191 GLY A O 1
ATOM 1505 N N . THR A 1 192 ? -29.424 6.830 21.546 1.00 92.62 192 THR A N 1
ATOM 1506 C CA . THR A 1 192 ? -28.465 6.689 22.649 1.00 92.62 192 THR A CA 1
ATOM 1507 C C . THR A 1 192 ? -27.428 7.804 22.609 1.00 92.62 192 THR A C 1
ATOM 1509 O O . THR A 1 192 ? -26.815 8.047 21.566 1.00 92.62 192 THR A O 1
ATOM 1512 N N . PHE A 1 193 ? -27.165 8.428 23.757 1.00 92.88 193 PHE A N 1
ATOM 1513 C CA . PHE A 1 193 ? -26.077 9.393 23.906 1.00 92.88 193 PHE A CA 1
ATOM 1514 C C . PHE A 1 193 ? -24.727 8.680 24.077 1.00 92.88 193 PHE A C 1
ATOM 1516 O O . PHE A 1 193 ? -24.549 7.912 25.024 1.00 92.88 193 PHE A O 1
ATOM 1523 N N . LEU A 1 194 ? -23.765 8.921 23.182 1.00 91.75 194 LEU A N 1
ATOM 1524 C CA . LEU A 1 194 ? -22.413 8.359 23.294 1.00 91.75 194 LEU A CA 1
ATOM 1525 C C . LEU A 1 194 ? -21.436 9.466 23.705 1.00 91.75 194 LEU A C 1
ATOM 1527 O O . LEU A 1 194 ? -21.241 10.422 22.959 1.00 91.75 194 LEU A O 1
ATOM 1531 N N . ALA A 1 195 ? -20.778 9.351 24.856 1.00 90.31 195 ALA A N 1
ATOM 1532 C CA . ALA A 1 195 ? -19.915 10.407 25.392 1.00 90.31 195 ALA A CA 1
ATOM 1533 C C . ALA A 1 195 ? -18.584 9.875 25.924 1.00 90.31 195 ALA A C 1
ATOM 1535 O O . ALA A 1 195 ? -18.379 8.671 26.073 1.00 90.31 195 ALA A O 1
ATOM 1536 N N . LYS A 1 196 ? -17.669 10.799 26.218 1.00 89.62 196 LYS A N 1
ATOM 1537 C CA . LYS A 1 196 ? -16.395 10.520 26.875 1.00 89.62 196 LYS A CA 1
ATOM 1538 C C . LYS A 1 196 ? -16.313 11.366 28.138 1.00 89.62 196 LYS A C 1
ATOM 1540 O O . LYS A 1 196 ? -16.545 12.567 28.086 1.00 89.62 196 LYS A O 1
ATOM 1545 N N . TYR A 1 197 ? -15.994 10.728 29.254 1.00 88.38 197 TYR A N 1
ATOM 1546 C CA . TYR A 1 197 ? -15.850 11.390 30.539 1.00 88.38 197 TYR A CA 1
ATOM 1547 C C . TYR A 1 197 ? -14.487 12.072 30.640 1.00 88.38 197 TYR A C 1
ATOM 1549 O O . TYR A 1 197 ? -13.438 11.419 30.575 1.00 88.38 197 TYR A O 1
ATOM 1557 N N . GLU A 1 198 ? -14.514 13.382 30.856 1.00 85.56 198 GLU A N 1
ATOM 1558 C CA . GLU A 1 198 ? -13.352 14.200 31.193 1.00 85.56 198 GLU A CA 1
ATOM 1559 C C . GLU A 1 198 ? -13.666 15.036 32.443 1.00 85.56 198 GLU A C 1
ATOM 1561 O O . GLU A 1 198 ? -14.805 15.449 32.659 1.00 85.56 198 GLU A O 1
ATOM 1566 N N . SER A 1 199 ? -12.678 15.267 33.310 1.00 79.81 199 SER A N 1
ATOM 1567 C CA . SER A 1 199 ? -12.898 16.040 34.544 1.00 79.81 199 SER A CA 1
ATOM 1568 C C . SER A 1 199 ? -13.370 17.458 34.202 1.00 79.81 199 SER A C 1
ATOM 1570 O O . SER A 1 199 ? -12.659 18.176 33.500 1.00 79.81 199 SER A O 1
ATOM 1572 N N . GLY A 1 200 ? -14.544 17.863 34.696 1.00 83.06 200 GLY A N 1
ATOM 1573 C CA . GLY A 1 200 ? -15.202 19.130 34.345 1.00 83.06 200 GLY A CA 1
ATOM 1574 C C . GLY A 1 200 ? -16.352 19.015 33.332 1.00 83.06 200 GLY A C 1
ATOM 1575 O O . GLY A 1 200 ? -17.061 19.998 33.136 1.00 83.06 200 GLY A O 1
ATOM 1576 N N . SER A 1 201 ? -16.558 17.848 32.707 1.00 86.44 201 SER A N 1
ATOM 1577 C CA . SER A 1 201 ? -17.663 17.594 31.758 1.00 86.44 201 SER A CA 1
ATOM 1578 C C . SER A 1 201 ? -18.957 17.096 32.424 1.00 86.44 201 SER A C 1
ATOM 1580 O O . SER A 1 201 ? -19.938 16.810 31.741 1.00 86.44 201 SER A O 1
ATOM 1582 N N . GLU A 1 202 ? -18.991 16.983 33.756 1.00 89.44 202 GLU A N 1
ATOM 1583 C CA . GLU A 1 202 ? -20.059 16.292 34.488 1.00 89.44 202 GLU A CA 1
ATOM 1584 C C . GLU A 1 202 ? -21.436 16.925 34.237 1.00 89.44 202 GLU A C 1
ATOM 1586 O O . GLU A 1 202 ? -22.381 16.234 33.858 1.00 89.44 202 GLU A O 1
ATOM 1591 N N . SER A 1 203 ? -21.552 18.248 34.391 1.00 87.31 203 SER A N 1
ATOM 1592 C CA . SER A 1 203 ? -22.823 18.961 34.198 1.00 87.31 203 SER A CA 1
ATOM 1593 C C . SER A 1 203 ? -23.327 18.917 32.754 1.00 87.31 203 SER A C 1
ATOM 1595 O O . SER A 1 203 ? -24.535 18.901 32.538 1.00 87.31 203 SER A O 1
ATOM 1597 N N . GLU A 1 204 ? -22.419 18.886 31.777 1.00 88.06 204 GLU A N 1
ATOM 1598 C CA . GLU A 1 204 ? -22.748 18.811 30.350 1.00 88.06 204 GLU A CA 1
ATOM 1599 C C . GLU A 1 204 ? -23.261 17.421 29.960 1.00 88.06 204 GLU A C 1
ATOM 1601 O O . GLU A 1 204 ? -24.236 17.298 29.218 1.00 88.06 204 GLU A O 1
ATOM 1606 N N . ILE A 1 205 ? -22.650 16.363 30.503 1.00 90.06 205 ILE A N 1
ATOM 1607 C CA . ILE A 1 205 ? -23.111 14.985 30.304 1.00 90.06 205 ILE A CA 1
ATOM 1608 C C . ILE A 1 205 ? -24.516 14.809 30.890 1.00 90.06 205 ILE A C 1
ATOM 1610 O O . ILE A 1 205 ? -25.396 14.270 30.218 1.00 90.06 205 ILE A O 1
ATOM 1614 N N . VAL A 1 206 ? -24.740 15.277 32.124 1.00 90.62 206 VAL A N 1
ATOM 1615 C CA . VAL A 1 206 ? -26.046 15.175 32.797 1.00 90.62 206 VAL A CA 1
ATOM 1616 C C . VAL A 1 206 ? -27.117 15.939 32.018 1.00 90.62 206 VAL A C 1
ATOM 1618 O O . VAL A 1 206 ? -28.165 15.370 31.710 1.00 90.62 206 VAL A O 1
ATOM 1621 N N . SER A 1 207 ? -26.848 17.194 31.640 1.00 88.25 207 SER A N 1
ATOM 1622 C CA . SER A 1 207 ? -27.814 18.011 30.900 1.00 88.25 207 SER A CA 1
ATOM 1623 C C . SER A 1 207 ? -28.124 17.431 29.519 1.00 88.25 207 SER A C 1
ATOM 1625 O O . SER A 1 207 ? -29.289 17.391 29.135 1.00 88.25 207 SER A O 1
ATOM 1627 N N . SER A 1 208 ? -27.123 16.896 28.811 1.00 88.75 208 SER A N 1
ATOM 1628 C CA . SER A 1 208 ? -27.307 16.262 27.498 1.00 88.75 208 SER A CA 1
ATOM 1629 C C . SER A 1 208 ? -28.237 15.048 27.560 1.00 88.75 208 SER A C 1
ATOM 1631 O O . SER A 1 208 ? -29.045 14.846 26.654 1.00 88.75 208 SER A O 1
ATOM 1633 N N . ILE A 1 209 ? -28.158 14.244 28.627 1.00 87.31 209 ILE A N 1
ATOM 1634 C CA . ILE A 1 209 ? -29.042 13.082 28.833 1.00 87.31 209 ILE A CA 1
ATOM 1635 C C . ILE A 1 209 ? -30.481 13.519 29.146 1.00 87.31 209 ILE A C 1
ATOM 1637 O O . ILE A 1 209 ? -31.426 12.843 28.725 1.00 87.31 209 ILE A O 1
ATOM 1641 N N . GLU A 1 210 ? -30.644 14.620 29.887 1.00 85.69 210 GLU A N 1
ATOM 1642 C CA . GLU A 1 210 ? -31.942 15.172 30.286 1.00 85.69 210 GLU A CA 1
ATOM 1643 C C . GLU A 1 210 ? -32.675 15.834 29.113 1.00 85.69 210 GLU A C 1
ATOM 1645 O O . GLU A 1 210 ? -33.816 15.485 28.810 1.00 85.69 210 GLU A O 1
ATOM 1650 N N . SER A 1 211 ? -32.025 16.786 28.443 1.00 79.69 211 SER A N 1
ATOM 1651 C CA . SER A 1 211 ? -32.635 17.564 27.362 1.00 79.69 211 SER A CA 1
ATOM 1652 C C . SER A 1 211 ? -32.674 16.804 26.037 1.00 79.69 211 SER A C 1
ATOM 1654 O O . SER A 1 211 ? -33.461 17.140 25.146 1.00 79.69 211 SER A O 1
ATOM 1656 N N . GLY A 1 212 ? -31.796 15.809 25.876 1.00 74.62 212 GLY A N 1
ATOM 1657 C CA . GLY A 1 212 ? -31.545 15.177 24.588 1.00 74.62 212 GLY A CA 1
ATOM 1658 C C . GLY A 1 212 ? -30.906 16.110 23.564 1.00 74.62 212 GLY A C 1
ATOM 1659 O O . GLY A 1 212 ? -30.984 15.863 22.361 1.00 74.62 212 GLY A O 1
ATOM 1660 N N . THR A 1 213 ? -30.331 17.220 24.032 1.00 61.53 213 THR A N 1
ATOM 1661 C CA . THR A 1 213 ? -29.607 18.198 23.222 1.00 61.53 213 THR A CA 1
ATOM 1662 C C . THR A 1 213 ? -28.133 18.081 23.570 1.00 61.53 213 THR A C 1
ATOM 1664 O O . THR A 1 213 ? -27.643 18.734 24.486 1.00 61.53 213 THR A O 1
ATOM 1667 N N . GLY A 1 214 ? -27.441 17.204 22.862 1.00 60.69 214 GLY A N 1
ATOM 1668 C CA . GLY A 1 214 ? -26.008 16.987 23.002 1.00 60.69 214 GLY A CA 1
ATOM 1669 C C . GLY A 1 214 ? -25.413 16.626 21.650 1.00 60.69 214 GLY A C 1
ATOM 1670 O O . GLY A 1 214 ? -26.136 16.258 20.722 1.00 60.69 214 GLY A O 1
ATOM 1671 N N . ASP A 1 215 ? -24.093 16.725 21.541 1.00 63.66 215 ASP A N 1
ATOM 1672 C CA . ASP A 1 215 ? -23.402 16.715 20.247 1.00 63.66 215 ASP A CA 1
ATOM 1673 C C . ASP A 1 215 ? -23.439 15.369 19.510 1.00 63.66 215 ASP A C 1
ATOM 1675 O O . ASP A 1 215 ? -23.120 15.309 18.321 1.00 63.66 215 ASP A O 1
ATOM 1679 N N . PHE A 1 216 ? -23.778 14.265 20.188 1.00 84.00 216 PHE A N 1
ATOM 1680 C CA . PHE A 1 216 ? -23.571 12.940 19.610 1.00 84.00 216 PHE A CA 1
ATOM 1681 C C . PHE A 1 216 ? -24.571 11.870 20.080 1.00 84.00 216 PHE A C 1
ATOM 1683 O O . PHE A 1 216 ? -24.333 11.115 21.027 1.00 84.00 216 PHE A O 1
ATOM 1690 N N . PHE A 1 217 ? -25.696 11.803 19.364 1.00 87.56 217 PHE A N 1
ATOM 1691 C CA . PHE A 1 217 ? -26.741 10.791 19.523 1.00 87.56 217 PHE A CA 1
ATOM 1692 C C . PHE A 1 217 ? -26.747 9.810 18.350 1.00 87.56 217 PHE A C 1
ATOM 1694 O O . PHE A 1 217 ? -26.731 10.214 17.185 1.00 87.56 217 PHE A O 1
ATOM 1701 N N . VAL A 1 218 ? -26.821 8.514 18.657 1.00 88.44 218 VAL A N 1
ATOM 1702 C CA . VAL A 1 218 ? -26.885 7.442 17.657 1.00 88.44 218 VAL A CA 1
ATOM 1703 C C . VAL A 1 218 ? -28.198 6.684 17.798 1.00 88.44 218 VAL A C 1
ATOM 1705 O O . VAL A 1 218 ? -28.592 6.282 18.890 1.00 88.44 218 VAL A O 1
ATOM 1708 N N . GLN A 1 219 ? -28.889 6.487 16.678 1.00 89.31 219 GLN A N 1
ATOM 1709 C CA . GLN A 1 219 ? -30.155 5.759 16.635 1.00 89.31 219 GLN A CA 1
ATOM 1710 C C . GLN A 1 219 ? -29.952 4.267 16.944 1.00 89.31 219 GLN A C 1
ATOM 1712 O O . GLN A 1 219 ? -28.948 3.666 16.550 1.00 89.31 219 GLN A O 1
ATOM 1717 N N . SER A 1 220 ? -30.909 3.662 17.650 1.00 85.44 220 SER A N 1
ATOM 1718 C CA . SER A 1 220 ? -30.785 2.301 18.192 1.00 85.44 220 SER A CA 1
ATOM 1719 C C . SER A 1 220 ? -30.640 1.217 17.115 1.00 85.44 220 SER A C 1
ATOM 1721 O O . SER A 1 220 ? -30.037 0.173 17.360 1.00 85.44 220 SER A O 1
ATOM 1723 N N . ASP A 1 221 ? -31.139 1.463 15.901 1.00 85.38 221 ASP A N 1
ATOM 1724 C CA . ASP A 1 221 ? -30.969 0.592 14.732 1.00 85.38 221 ASP A CA 1
ATOM 1725 C C . ASP A 1 221 ? -29.500 0.484 14.285 1.00 85.38 221 ASP A C 1
ATOM 1727 O O . ASP A 1 221 ? -29.052 -0.591 13.882 1.00 85.38 221 ASP A O 1
ATOM 1731 N N . LYS A 1 222 ? -28.722 1.563 14.431 1.00 86.75 222 LYS A N 1
ATOM 1732 C CA . LYS A 1 222 ? -27.287 1.608 14.100 1.00 86.75 222 LYS A CA 1
ATOM 1733 C C . LYS A 1 222 ? -26.387 1.006 15.183 1.00 86.75 222 LYS A C 1
ATOM 1735 O O . LYS A 1 222 ? -25.212 0.756 14.925 1.00 86.75 222 LYS A O 1
ATOM 1740 N N . LEU A 1 223 ? -26.921 0.732 16.374 1.00 89.38 223 LEU A N 1
ATOM 1741 C CA . LEU A 1 223 ? -26.172 0.235 17.537 1.00 89.38 223 LEU A CA 1
ATOM 1742 C C . LEU A 1 223 ? -26.164 -1.293 17.665 1.00 89.38 223 LEU A C 1
ATOM 1744 O O . LEU A 1 223 ? -25.711 -1.825 18.673 1.00 89.38 223 LEU A O 1
ATOM 1748 N N . ARG A 1 224 ? -26.640 -2.035 16.661 1.00 86.38 224 ARG A N 1
ATOM 1749 C CA . ARG A 1 224 ? -26.698 -3.506 16.732 1.00 86.38 224 ARG A CA 1
ATOM 1750 C C . ARG A 1 224 ? -25.324 -4.172 16.877 1.00 86.38 224 ARG A C 1
ATOM 1752 O O . ARG A 1 224 ? -25.218 -5.165 17.585 1.00 86.38 224 ARG A O 1
ATOM 1759 N N . ASP A 1 225 ? -24.285 -3.627 16.243 1.00 84.06 225 ASP A N 1
ATOM 1760 C CA . ASP A 1 225 ? -22.938 -4.223 16.256 1.00 84.06 225 ASP A CA 1
ATOM 1761 C C . ASP A 1 225 ? -22.038 -3.616 17.352 1.00 84.06 225 ASP A C 1
ATOM 1763 O O . ASP A 1 225 ? -21.540 -4.323 18.235 1.00 84.06 225 ASP A O 1
ATOM 1767 N N . ARG A 1 226 ? -21.858 -2.288 17.317 1.00 88.62 226 ARG A N 1
ATOM 1768 C CA . ARG A 1 226 ? -20.867 -1.534 18.107 1.00 88.62 226 ARG A CA 1
ATOM 1769 C C . ARG A 1 226 ? -21.526 -0.401 18.896 1.00 88.62 226 ARG A C 1
ATOM 1771 O O . ARG A 1 226 ? -22.369 0.302 18.342 1.00 88.62 226 ARG A O 1
ATOM 1778 N N . TRP A 1 227 ? -21.110 -0.189 20.147 1.00 91.12 227 TRP A N 1
ATOM 1779 C CA . TRP A 1 227 ? -21.582 0.903 21.030 1.00 91.12 227 TRP A CA 1
ATOM 1780 C C . TRP A 1 227 ? -20.499 1.918 21.421 1.00 91.12 227 TRP A C 1
ATOM 1782 O O . TRP A 1 227 ? -20.755 2.811 22.227 1.00 91.12 227 TRP A O 1
ATOM 1792 N N . ASP A 1 228 ? -19.276 1.765 20.921 1.00 87.12 228 ASP A N 1
ATOM 1793 C CA . ASP A 1 228 ? -18.188 2.701 21.201 1.00 87.12 228 ASP A CA 1
ATOM 1794 C C . ASP A 1 228 ? -18.325 3.985 20.387 1.00 87.12 228 ASP A C 1
ATOM 1796 O O . ASP A 1 228 ? -18.732 3.974 19.222 1.00 87.12 228 ASP A O 1
ATOM 1800 N N . ARG A 1 229 ? -17.976 5.104 21.024 1.00 86.06 229 ARG A N 1
ATOM 1801 C CA . ARG A 1 229 ? -18.097 6.438 20.439 1.00 86.06 229 ARG A CA 1
ATOM 1802 C C . ARG A 1 229 ? -17.194 6.585 19.218 1.00 86.06 229 ARG A C 1
ATOM 1804 O O . ARG A 1 229 ? -17.616 7.192 18.238 1.00 86.06 229 ARG A O 1
ATOM 1811 N N . SER A 1 230 ? -15.985 6.020 19.267 1.00 83.31 230 SER A N 1
ATOM 1812 C CA . SER A 1 230 ? -15.020 6.123 18.170 1.00 83.31 230 SER A CA 1
ATOM 1813 C C . SER A 1 230 ? -15.558 5.512 16.878 1.00 83.31 230 SER A C 1
ATOM 1815 O O . SER A 1 230 ? -15.470 6.155 15.846 1.00 83.31 230 SER A O 1
ATOM 1817 N N . PHE A 1 231 ? -16.195 4.338 16.898 1.00 85.50 231 PHE A N 1
ATOM 1818 C CA . PHE A 1 231 ? -16.730 3.725 15.674 1.00 85.50 231 PHE A CA 1
ATOM 1819 C C . PHE A 1 231 ? -17.791 4.577 14.952 1.00 85.50 231 PHE A C 1
ATOM 1821 O O . PHE A 1 231 ? -17.894 4.533 13.720 1.00 85.50 231 PHE A O 1
ATOM 1828 N N . HIS A 1 232 ? -18.589 5.331 15.712 1.00 85.81 232 HIS A N 1
ATOM 1829 C CA . HIS A 1 232 ? -19.708 6.117 15.185 1.00 85.81 232 HIS A CA 1
ATOM 1830 C C . HIS A 1 232 ? -19.350 7.575 14.873 1.00 85.81 232 HIS A C 1
ATOM 1832 O O . HIS A 1 232 ? -20.234 8.307 14.429 1.00 85.81 232 HIS A O 1
ATOM 1838 N N . ASP A 1 233 ? -18.108 8.008 15.117 1.00 82.56 233 ASP A N 1
ATOM 1839 C CA . ASP A 1 233 ? -17.685 9.410 14.989 1.00 82.56 233 ASP A CA 1
ATOM 1840 C C . ASP A 1 233 ? -18.198 10.051 13.676 1.00 82.56 233 ASP A C 1
ATOM 1842 O O . ASP A 1 233 ? -18.064 9.439 12.605 1.00 82.56 233 ASP A O 1
ATOM 1846 N N . PRO A 1 234 ? -18.775 11.275 13.703 1.00 75.12 234 PRO A N 1
ATOM 1847 C CA . PRO A 1 234 ? -19.308 11.923 12.504 1.00 75.12 234 PRO A CA 1
ATOM 1848 C C . PRO A 1 234 ? -18.278 12.082 11.376 1.00 75.12 234 PRO A C 1
ATOM 1850 O O . PRO A 1 234 ? -18.655 12.146 10.201 1.00 75.12 234 PRO A O 1
ATOM 1853 N N . ALA A 1 235 ? -16.978 12.109 11.695 1.00 75.69 235 ALA A N 1
ATOM 1854 C CA . ALA A 1 235 ? -15.902 12.090 10.707 1.00 75.69 235 ALA A CA 1
ATOM 1855 C C . ALA A 1 235 ? -16.005 10.881 9.759 1.00 75.69 235 ALA A C 1
ATOM 1857 O O . ALA A 1 235 ? -15.777 11.011 8.553 1.00 75.69 235 ALA A O 1
ATOM 1858 N N . TYR A 1 236 ? -16.442 9.723 10.258 1.00 79.31 236 TYR A N 1
ATOM 1859 C CA . TYR A 1 236 ? -16.612 8.521 9.444 1.00 79.31 236 TYR A CA 1
ATOM 1860 C C . TYR A 1 236 ? -17.877 8.541 8.593 1.00 79.31 236 TYR A C 1
ATOM 1862 O O . TYR A 1 236 ? -17.900 7.929 7.528 1.00 79.31 236 TYR A O 1
ATOM 1870 N N . GLN A 1 237 ? -18.908 9.287 8.991 1.00 70.06 237 GLN A N 1
ATOM 1871 C CA . GLN A 1 237 ? -20.070 9.497 8.129 1.00 70.06 237 GLN A CA 1
ATOM 1872 C C . GLN A 1 237 ? -19.695 10.334 6.898 1.00 70.06 237 GLN A C 1
ATOM 1874 O O . GLN A 1 237 ? -20.136 10.036 5.785 1.00 70.06 237 GLN A O 1
ATOM 1879 N N . LYS A 1 238 ? -18.798 11.319 7.065 1.00 71.56 238 LYS A N 1
ATOM 1880 C CA . LYS A 1 238 ? -18.193 12.036 5.932 1.00 71.56 238 LYS A CA 1
ATOM 1881 C C . LYS A 1 238 ? -17.407 11.076 5.036 1.00 71.56 238 LYS A C 1
ATOM 1883 O O . LYS A 1 238 ? -17.574 11.118 3.822 1.00 71.56 238 LYS A O 1
ATOM 1888 N N . LEU A 1 239 ? -16.602 10.182 5.615 1.00 75.75 239 LEU A N 1
ATOM 1889 C CA . LEU A 1 239 ? -15.858 9.160 4.869 1.00 75.75 239 LEU A CA 1
ATOM 1890 C C . LEU A 1 239 ? -16.778 8.208 4.085 1.00 75.75 239 LEU A C 1
ATOM 1892 O O . LEU A 1 239 ? -16.526 7.945 2.913 1.00 75.75 239 LEU A O 1
ATOM 1896 N N . GLU A 1 240 ? -17.866 7.725 4.685 1.00 74.00 240 GLU A N 1
ATOM 1897 C CA . GLU A 1 240 ? -18.849 6.885 3.988 1.00 74.00 240 GLU A CA 1
ATOM 1898 C C . GLU A 1 240 ? -19.500 7.615 2.814 1.00 74.00 240 GLU A C 1
ATOM 1900 O O . GLU A 1 240 ? -19.668 7.036 1.742 1.00 74.00 240 GLU A O 1
ATOM 1905 N N . ASN A 1 241 ? -19.851 8.890 2.991 1.00 69.50 241 ASN A N 1
ATOM 1906 C CA . ASN A 1 241 ? -20.404 9.704 1.912 1.00 69.50 241 ASN A CA 1
ATOM 1907 C C . ASN A 1 241 ? -19.386 9.926 0.783 1.00 69.50 241 ASN A C 1
ATOM 1909 O O . ASN A 1 241 ? -19.780 9.910 -0.386 1.00 69.50 241 ASN A O 1
ATOM 1913 N N . LYS A 1 242 ? -18.089 10.059 1.111 1.00 67.31 242 LYS A N 1
ATOM 1914 C CA . LYS A 1 242 ? -17.007 10.067 0.113 1.00 67.31 242 LYS A CA 1
ATOM 1915 C C . LYS A 1 242 ? -16.978 8.744 -0.654 1.00 67.31 242 LYS A C 1
ATOM 1917 O O . LYS A 1 242 ? -17.018 8.759 -1.876 1.00 67.31 242 LYS A O 1
ATOM 1922 N N . LEU A 1 243 ? -16.988 7.607 0.044 1.00 70.81 243 LEU A N 1
ATOM 1923 C CA . LEU A 1 243 ? -16.928 6.275 -0.573 1.00 70.81 243 LEU A CA 1
ATOM 1924 C C . LEU A 1 243 ? -18.150 5.952 -1.448 1.00 70.81 243 LEU A C 1
ATOM 1926 O O . LEU A 1 243 ? -17.988 5.342 -2.498 1.00 70.81 243 LEU A O 1
ATOM 1930 N N . LYS A 1 244 ? -19.356 6.407 -1.079 1.00 69.69 244 LYS A N 1
ATOM 1931 C CA . LYS A 1 244 ? -20.582 6.232 -1.888 1.00 69.69 244 LYS A CA 1
ATOM 1932 C C . LYS A 1 244 ? -20.522 6.904 -3.261 1.00 69.69 244 LYS A C 1
ATOM 1934 O O . LYS A 1 244 ? -21.295 6.537 -4.140 1.00 69.69 244 LYS A O 1
ATOM 1939 N N . GLY A 1 245 ? -19.648 7.897 -3.441 1.00 64.69 245 GLY A N 1
ATOM 1940 C CA . GLY A 1 245 ? -19.424 8.546 -4.734 1.00 64.69 245 GLY A CA 1
ATOM 1941 C C . GLY A 1 245 ? -18.643 7.689 -5.732 1.00 64.69 245 GLY A C 1
ATOM 1942 O O . GLY A 1 245 ? -18.575 8.052 -6.903 1.00 64.69 245 GLY A O 1
ATOM 1943 N N . PHE A 1 246 ? -18.073 6.567 -5.288 1.00 68.19 246 PHE A N 1
ATOM 1944 C CA . PHE A 1 246 ? -17.192 5.725 -6.084 1.00 68.19 246 PHE A CA 1
ATOM 1945 C C . PHE A 1 246 ? -17.748 4.308 -6.216 1.00 68.19 246 PHE A C 1
ATOM 1947 O O . PHE A 1 246 ? -18.393 3.781 -5.307 1.00 68.19 246 PHE A O 1
ATOM 1954 N N . GLU A 1 247 ? -17.435 3.653 -7.335 1.00 79.94 247 GLU A N 1
ATOM 1955 C CA . GLU A 1 247 ? -17.500 2.197 -7.368 1.00 79.94 247 GLU A CA 1
ATOM 1956 C C . GLU A 1 247 ? -16.416 1.667 -6.426 1.00 79.94 247 GLU A C 1
ATOM 1958 O O . GLU A 1 247 ? -15.238 1.999 -6.554 1.00 79.94 247 GLU A O 1
ATOM 1963 N N . THR A 1 248 ? -16.826 0.895 -5.426 1.00 85.88 248 THR A N 1
ATOM 1964 C CA . THR A 1 248 ? -15.932 0.368 -4.396 1.00 85.88 248 THR A CA 1
ATOM 1965 C C . THR A 1 248 ? -16.025 -1.147 -4.357 1.00 85.88 248 THR A C 1
ATOM 1967 O O . THR A 1 248 ? -17.092 -1.729 -4.563 1.00 85.88 248 THR A O 1
ATOM 1970 N N . LYS A 1 249 ? -14.889 -1.798 -4.099 1.00 88.31 249 LYS A N 1
ATOM 1971 C CA . LYS A 1 249 ? -14.820 -3.238 -3.832 1.00 88.31 249 LYS A CA 1
ATOM 1972 C C . LYS A 1 249 ? -14.236 -3.474 -2.449 1.00 88.31 249 LYS A C 1
ATOM 1974 O O . LYS A 1 249 ? -13.307 -2.779 -2.035 1.00 88.31 249 LYS A O 1
ATOM 1979 N N . ALA A 1 250 ? -14.751 -4.476 -1.741 1.00 91.12 250 ALA A N 1
ATOM 1980 C CA . ALA A 1 250 ? -14.169 -4.883 -0.471 1.00 91.12 250 ALA A CA 1
ATOM 1981 C C . ALA A 1 250 ? -12.819 -5.570 -0.714 1.00 91.12 250 ALA A C 1
ATOM 1983 O O . ALA A 1 250 ? -12.666 -6.309 -1.688 1.00 91.12 250 ALA A O 1
ATOM 1984 N N . LEU A 1 251 ? -11.860 -5.404 0.201 1.00 91.56 251 LEU A N 1
ATOM 1985 C CA . LEU A 1 251 ? -10.545 -6.043 0.084 1.00 91.56 251 LEU A CA 1
ATOM 1986 C C . LEU A 1 251 ? -10.627 -7.558 -0.130 1.00 91.56 251 LEU A C 1
ATOM 1988 O O . LEU A 1 251 ? -9.856 -8.091 -0.920 1.00 91.56 251 LEU A O 1
ATOM 1992 N N . ARG A 1 252 ? -11.578 -8.253 0.509 1.00 92.56 252 ARG A N 1
ATOM 1993 C CA . ARG A 1 252 ? -11.786 -9.700 0.298 1.00 92.56 252 ARG A CA 1
ATOM 1994 C C . ARG A 1 252 ? -12.036 -10.104 -1.159 1.00 92.56 252 ARG A C 1
ATOM 1996 O O . ARG A 1 252 ? -11.785 -11.254 -1.501 1.00 92.56 252 ARG A O 1
ATOM 2003 N N . ASP A 1 253 ? -12.567 -9.196 -1.975 1.00 89.56 253 ASP A N 1
ATOM 2004 C CA . ASP A 1 253 ? -12.993 -9.489 -3.344 1.00 89.56 253 ASP A CA 1
ATOM 2005 C C . ASP A 1 253 ? -11.855 -9.229 -4.350 1.00 89.56 253 ASP A C 1
ATOM 2007 O O . ASP A 1 253 ? -11.899 -9.730 -5.471 1.00 89.56 253 ASP A O 1
ATOM 2011 N N . ILE A 1 254 ? -10.826 -8.464 -3.956 1.00 88.25 254 ILE A N 1
ATOM 2012 C CA . ILE A 1 254 ? -9.713 -8.035 -4.825 1.00 88.25 254 ILE A CA 1
ATOM 2013 C C . ILE A 1 254 ? -8.323 -8.416 -4.295 1.00 88.25 254 ILE A C 1
ATOM 2015 O O . ILE A 1 254 ? -7.333 -8.238 -5.001 1.00 88.25 254 ILE A O 1
ATOM 2019 N N . ALA A 1 255 ? -8.222 -8.945 -3.075 1.00 90.94 255 ALA A N 1
ATOM 2020 C CA . ALA A 1 255 ? -6.957 -9.294 -2.444 1.00 90.94 255 ALA A CA 1
ATOM 2021 C C . ALA A 1 255 ? -7.041 -10.561 -1.588 1.00 90.94 255 ALA A C 1
ATOM 2023 O O . ALA A 1 255 ? -8.033 -10.842 -0.914 1.00 90.94 255 ALA A O 1
ATOM 2024 N N . GLN A 1 256 ? -5.928 -11.287 -1.541 1.00 90.88 256 GLN A N 1
ATOM 2025 C CA . GLN A 1 256 ? -5.667 -12.301 -0.537 1.00 90.88 256 GLN A CA 1
ATOM 2026 C C . GLN A 1 256 ? -5.078 -11.641 0.712 1.00 90.88 256 GLN A C 1
ATOM 2028 O O . GLN A 1 256 ? -4.041 -10.981 0.658 1.00 90.88 256 GLN A O 1
ATOM 2033 N N . ILE A 1 257 ? -5.718 -11.858 1.861 1.00 92.19 257 ILE A N 1
ATOM 2034 C CA . ILE A 1 257 ? -5.251 -11.339 3.149 1.00 92.19 257 ILE A CA 1
ATOM 2035 C C . ILE A 1 257 ? -4.724 -12.501 3.982 1.00 92.19 257 ILE A C 1
ATOM 2037 O O . ILE A 1 257 ? -5.465 -13.426 4.318 1.00 92.19 257 ILE A O 1
ATOM 2041 N N . ARG A 1 258 ? -3.440 -12.442 4.342 1.00 91.44 258 ARG A N 1
ATOM 2042 C CA . ARG A 1 258 ? -2.785 -13.428 5.208 1.00 91.44 258 ARG A CA 1
ATOM 2043 C C . ARG A 1 258 ? -2.225 -12.760 6.454 1.00 91.44 258 ARG A C 1
ATOM 2045 O O . ARG A 1 258 ? -1.654 -11.675 6.395 1.00 91.44 258 ARG A O 1
ATOM 2052 N N . ARG A 1 259 ? -2.368 -13.419 7.601 1.00 90.88 259 ARG A N 1
ATOM 2053 C CA . ARG A 1 259 ? -1.692 -13.000 8.831 1.00 90.88 259 ARG A CA 1
ATOM 2054 C C . ARG A 1 259 ? -0.274 -13.562 8.835 1.00 90.88 259 ARG A C 1
ATOM 2056 O O . ARG A 1 259 ? -0.088 -14.728 8.491 1.00 90.88 259 ARG A O 1
ATOM 2063 N N . GLY A 1 260 ? 0.696 -12.750 9.243 1.00 86.94 260 GLY A N 1
ATOM 2064 C CA . GLY A 1 260 ? 2.068 -13.196 9.439 1.00 86.94 260 GLY A CA 1
ATOM 2065 C C . GLY A 1 260 ? 2.180 -14.302 10.490 1.00 86.94 260 GLY A C 1
ATOM 2066 O O . GLY A 1 260 ? 1.279 -14.508 11.314 1.00 86.94 260 GLY A O 1
ATOM 2067 N N . LYS A 1 261 ? 3.288 -15.043 10.461 1.00 83.31 261 LYS A N 1
ATOM 2068 C CA . LYS A 1 261 ? 3.472 -16.227 11.308 1.00 83.31 261 LYS A CA 1
ATOM 2069 C C . LYS A 1 261 ? 4.118 -15.879 12.656 1.00 83.31 261 LYS A C 1
ATOM 2071 O O . LYS A 1 261 ? 4.892 -14.923 12.758 1.00 83.31 261 LYS A O 1
ATOM 2076 N N . PRO A 1 262 ? 3.801 -16.629 13.726 1.00 79.56 262 PRO A N 1
ATOM 2077 C CA . PRO A 1 262 ? 4.561 -16.562 14.965 1.00 79.56 262 PRO A CA 1
ATOM 2078 C C . PRO A 1 262 ? 5.940 -17.196 14.762 1.00 79.56 262 PRO A C 1
ATOM 2080 O O . PRO A 1 262 ? 6.039 -18.373 14.432 1.00 79.56 262 PRO A O 1
ATOM 2083 N N . THR A 1 263 ? 6.995 -16.420 14.997 1.00 74.25 263 THR A N 1
ATOM 2084 C CA . THR A 1 263 ? 8.382 -16.904 14.985 1.00 74.25 263 THR A CA 1
ATOM 2085 C C . THR A 1 263 ? 8.842 -17.153 16.420 1.00 74.25 263 THR A C 1
ATOM 2087 O O . THR A 1 263 ? 8.693 -16.273 17.276 1.00 74.25 263 THR A O 1
ATOM 2090 N N . THR A 1 264 ? 9.382 -18.337 16.711 1.00 69.44 264 THR A N 1
ATOM 2091 C CA . THR A 1 264 ? 9.917 -18.667 18.043 1.00 69.44 264 THR A CA 1
ATOM 2092 C C . THR A 1 264 ? 11.339 -18.133 18.216 1.00 69.44 264 THR A C 1
ATOM 2094 O O . THR A 1 264 ? 12.026 -17.832 17.243 1.00 69.44 264 THR A O 1
ATOM 2097 N N . ARG A 1 265 ? 11.802 -17.997 19.469 1.00 66.38 265 ARG A N 1
ATOM 2098 C CA . ARG A 1 265 ? 13.163 -17.500 19.752 1.00 66.38 265 ARG A CA 1
ATOM 2099 C C . ARG A 1 265 ? 14.258 -18.362 19.127 1.00 66.38 265 ARG A C 1
ATOM 2101 O O . ARG A 1 265 ? 15.287 -17.821 18.750 1.00 66.38 265 ARG A O 1
ATOM 2108 N N . ASP A 1 266 ? 14.002 -19.657 18.987 1.00 68.75 266 ASP A N 1
ATOM 2109 C CA . ASP A 1 266 ? 14.952 -20.634 18.447 1.00 68.75 266 ASP A CA 1
ATOM 2110 C C . ASP A 1 266 ? 15.143 -20.501 16.926 1.00 68.75 266 ASP A C 1
ATOM 2112 O O . ASP A 1 266 ? 16.081 -21.058 16.369 1.00 68.75 266 ASP A O 1
ATOM 2116 N N . GLN A 1 267 ? 14.251 -19.767 16.253 1.00 67.62 267 GLN A N 1
ATOM 2117 C CA . GLN A 1 267 ? 14.316 -19.483 14.817 1.00 67.62 267 GLN A CA 1
ATOM 2118 C C . GLN A 1 267 ? 15.030 -18.158 14.511 1.00 67.62 267 GLN A C 1
ATOM 2120 O O . GLN A 1 267 ? 15.245 -17.841 13.343 1.00 67.62 267 GLN A O 1
ATOM 2125 N N . TYR A 1 268 ? 15.373 -17.366 15.534 1.00 76.25 268 TYR A N 1
ATOM 2126 C CA . TYR A 1 268 ? 16.113 -16.123 15.338 1.00 76.25 268 TYR A CA 1
ATOM 2127 C C . TYR A 1 268 ? 17.580 -16.411 15.030 1.00 76.25 268 TYR A C 1
ATOM 2129 O O . TYR A 1 268 ? 18.215 -17.235 15.684 1.00 76.25 268 TYR A O 1
ATOM 2137 N N . SER A 1 269 ? 18.114 -15.686 14.054 1.00 67.44 269 SER A N 1
ATOM 2138 C CA . SER A 1 269 ? 19.525 -15.713 13.693 1.00 67.44 269 SER A CA 1
ATOM 2139 C C . SER A 1 269 ? 20.108 -14.313 13.838 1.00 67.44 269 SER A C 1
ATOM 2141 O O . SER A 1 269 ? 19.569 -13.357 13.279 1.00 67.44 269 SER A O 1
ATOM 2143 N N . ASP A 1 270 ? 21.228 -14.205 14.557 1.00 60.06 270 ASP A N 1
ATOM 2144 C CA . ASP A 1 270 ? 22.002 -12.962 14.688 1.00 60.06 270 ASP A CA 1
ATOM 2145 C C . ASP A 1 270 ? 22.673 -12.553 13.355 1.00 60.06 270 ASP A C 1
ATOM 2147 O O . ASP A 1 270 ? 23.110 -11.416 13.206 1.00 60.06 270 ASP A O 1
ATOM 2151 N N . PHE A 1 271 ? 22.723 -13.470 12.376 1.00 57.19 271 PHE A N 1
ATOM 2152 C CA . PHE A 1 271 ? 23.295 -13.284 11.034 1.00 57.19 271 PHE A CA 1
ATOM 2153 C C . PHE A 1 271 ? 22.305 -13.655 9.912 1.00 57.19 271 PHE A C 1
ATOM 2155 O O . PHE A 1 271 ? 22.718 -14.041 8.821 1.00 57.19 271 PHE A O 1
ATOM 2162 N N . GLY A 1 272 ? 20.995 -13.637 10.179 1.00 59.78 272 GLY A N 1
ATOM 2163 C CA . GLY A 1 272 ? 20.000 -14.025 9.175 1.00 59.78 272 GLY A CA 1
ATOM 2164 C C . GLY A 1 272 ? 19.913 -13.020 8.019 1.00 59.78 272 GLY A C 1
ATOM 2165 O O . GLY A 1 272 ? 19.911 -11.814 8.250 1.00 59.78 272 GLY A O 1
ATOM 2166 N N . GLU A 1 273 ? 19.794 -13.519 6.787 1.00 73.62 273 GLU A N 1
ATOM 2167 C CA . GLU A 1 273 ? 19.645 -12.697 5.572 1.00 73.62 273 GLU A CA 1
ATOM 2168 C C . GLU A 1 273 ? 18.210 -12.170 5.373 1.00 73.62 273 GLU A C 1
ATOM 2170 O O . GLU A 1 273 ? 17.999 -11.260 4.576 1.00 73.62 273 GLU A O 1
ATOM 2175 N N . ILE A 1 274 ? 17.222 -12.730 6.090 1.00 82.81 274 ILE A N 1
ATOM 2176 C CA . ILE A 1 274 ? 15.794 -12.454 5.874 1.00 82.81 274 ILE A CA 1
ATOM 2177 C C . ILE A 1 274 ? 15.178 -11.785 7.108 1.00 82.81 274 ILE A C 1
ATOM 2179 O O . ILE A 1 274 ? 15.145 -12.367 8.197 1.00 82.81 274 ILE A O 1
ATOM 2183 N N . LEU A 1 275 ? 14.653 -10.574 6.927 1.00 87.31 275 LEU A N 1
ATOM 2184 C CA . LEU A 1 275 ? 14.078 -9.714 7.961 1.00 87.31 275 LEU A CA 1
ATOM 2185 C C . LEU A 1 275 ? 12.695 -10.201 8.429 1.00 87.31 275 LEU A C 1
ATOM 2187 O O . LEU A 1 275 ? 11.823 -10.526 7.627 1.00 87.31 275 LEU A O 1
ATOM 2191 N N . ILE A 1 276 ? 12.433 -10.161 9.739 1.00 87.06 276 ILE A N 1
ATOM 2192 C CA . ILE A 1 276 ? 11.086 -10.381 10.287 1.00 87.06 276 ILE A CA 1
ATOM 2193 C C . ILE A 1 276 ? 10.385 -9.038 10.495 1.00 87.06 276 ILE A C 1
ATOM 2195 O O . ILE A 1 276 ? 10.684 -8.297 11.436 1.00 87.06 276 ILE A O 1
ATOM 2199 N N . VAL A 1 277 ? 9.374 -8.747 9.678 1.00 87.75 277 VAL A N 1
ATOM 2200 C CA . VAL A 1 277 ? 8.593 -7.516 9.796 1.00 87.75 277 VAL A CA 1
ATOM 2201 C C . VAL A 1 277 ? 7.670 -7.580 11.016 1.00 87.75 277 VAL A C 1
ATOM 2203 O O . VAL A 1 277 ? 6.737 -8.378 11.093 1.00 87.75 277 VAL A O 1
ATOM 2206 N N . SER A 1 278 ? 7.923 -6.708 11.988 1.00 87.00 278 SER A N 1
ATOM 2207 C CA . SER A 1 278 ? 7.040 -6.387 13.109 1.00 87.00 278 SER A CA 1
ATOM 2208 C C . SER A 1 278 ? 6.407 -4.989 12.952 1.00 87.00 278 SER A C 1
ATOM 2210 O O . SER A 1 278 ? 6.900 -4.199 12.147 1.00 87.00 278 SER A O 1
ATOM 2212 N N . PRO A 1 279 ? 5.383 -4.636 13.758 1.00 85.38 279 PRO A N 1
ATOM 2213 C CA . PRO A 1 279 ? 4.733 -3.319 13.742 1.00 85.38 279 PRO A CA 1
ATOM 2214 C C . PRO A 1 279 ? 5.679 -2.114 13.747 1.00 85.38 279 PRO A C 1
ATOM 2216 O O . PRO A 1 279 ? 5.368 -1.089 13.161 1.00 85.38 279 PRO A O 1
ATOM 2219 N N . ARG A 1 280 ? 6.856 -2.234 14.378 1.00 84.25 280 ARG A N 1
ATOM 2220 C CA . ARG A 1 280 ? 7.841 -1.143 14.470 1.00 84.25 280 ARG A CA 1
ATOM 2221 C C . ARG A 1 280 ? 8.511 -0.783 13.143 1.00 84.25 280 ARG A C 1
ATOM 2223 O O . ARG A 1 280 ? 9.210 0.215 13.106 1.00 84.25 280 ARG A O 1
ATOM 2230 N N . HIS A 1 281 ? 8.389 -1.626 12.119 1.00 84.25 281 HIS A N 1
ATOM 2231 C CA . HIS A 1 281 ? 8.961 -1.347 10.802 1.00 84.25 281 HIS A CA 1
ATOM 2232 C C . HIS A 1 281 ? 7.924 -0.749 9.848 1.00 84.25 281 HIS A C 1
ATOM 2234 O O . HIS A 1 281 ? 8.308 -0.206 8.822 1.00 84.25 281 HIS A O 1
ATOM 2240 N N . VAL A 1 282 ? 6.628 -0.861 10.165 1.00 83.62 282 VAL A N 1
ATOM 2241 C CA . VAL A 1 282 ? 5.530 -0.392 9.311 1.00 83.62 282 VAL A CA 1
ATOM 2242 C C . VAL A 1 282 ? 5.171 1.032 9.729 1.00 83.62 282 VAL A C 1
ATOM 2244 O O . VAL A 1 282 ? 4.425 1.237 10.690 1.00 83.62 282 VAL A O 1
ATOM 2247 N N . HIS A 1 283 ? 5.706 2.015 9.010 1.00 76.12 283 HIS A N 1
ATOM 2248 C CA . HIS A 1 283 ? 5.344 3.423 9.160 1.00 76.12 283 HIS A CA 1
ATOM 2249 C C . HIS A 1 283 ? 4.587 3.891 7.918 1.00 76.12 283 HIS A C 1
ATOM 2251 O O . HIS A 1 283 ? 4.741 3.298 6.856 1.00 76.12 283 HIS A O 1
ATOM 2257 N N . SER A 1 284 ? 3.743 4.918 8.056 1.00 67.81 284 SER A N 1
ATOM 2258 C CA . SER A 1 284 ? 2.871 5.412 6.983 1.00 67.81 284 SER A CA 1
ATOM 2259 C C . SER A 1 284 ? 3.662 5.717 5.706 1.00 67.81 284 SER A C 1
ATOM 2261 O O . SER A 1 284 ? 4.287 6.769 5.608 1.00 67.81 284 SER A O 1
ATOM 2263 N N . GLY A 1 285 ? 3.634 4.788 4.749 1.00 64.44 285 GLY A N 1
ATOM 2264 C CA . GLY A 1 285 ? 4.347 4.883 3.472 1.00 64.44 285 GLY A CA 1
ATOM 2265 C C . GLY A 1 285 ? 5.538 3.932 3.324 1.00 64.44 285 GLY A C 1
ATOM 2266 O O . GLY A 1 285 ? 5.590 3.223 2.323 1.00 64.44 285 GLY A O 1
ATOM 2267 N N . ASP A 1 286 ? 6.421 3.828 4.326 1.00 70.75 286 ASP A N 1
ATOM 2268 C CA . ASP A 1 286 ? 7.740 3.190 4.171 1.00 70.75 286 ASP A CA 1
ATOM 2269 C C . ASP A 1 286 ? 8.064 2.110 5.216 1.00 70.75 286 ASP A C 1
ATOM 2271 O O . ASP A 1 286 ? 7.617 2.135 6.370 1.00 70.75 286 ASP A O 1
ATOM 2275 N N . LEU A 1 287 ? 8.908 1.159 4.800 1.00 80.75 287 LEU A N 1
ATOM 2276 C CA . LEU A 1 287 ? 9.488 0.138 5.667 1.00 80.75 287 LEU A CA 1
ATOM 2277 C C . LEU A 1 287 ? 10.785 0.661 6.304 1.00 80.75 287 LEU A C 1
ATOM 2279 O O . LEU A 1 287 ? 11.787 0.861 5.623 1.00 80.75 287 LEU A O 1
ATOM 2283 N N . THR A 1 288 ? 10.799 0.843 7.624 1.00 79.50 288 THR A N 1
ATOM 2284 C CA . THR A 1 288 ? 12.000 1.296 8.347 1.00 79.50 288 THR A CA 1
ATOM 2285 C C . THR A 1 288 ? 12.750 0.119 8.959 1.00 79.50 288 THR A C 1
ATOM 2287 O O . THR A 1 288 ? 12.211 -0.565 9.834 1.00 79.50 288 THR A O 1
ATOM 2290 N N . VAL A 1 289 ? 14.001 -0.075 8.547 1.00 77.62 289 VAL A N 1
ATOM 2291 C CA . VAL A 1 289 ? 14.885 -1.149 9.025 1.00 77.62 289 VAL A CA 1
ATOM 2292 C C . VAL A 1 289 ? 16.008 -0.558 9.882 1.00 77.62 289 VAL A C 1
ATOM 2294 O O . VAL A 1 289 ? 16.472 0.554 9.636 1.00 77.62 289 VAL A O 1
ATOM 2297 N N . THR A 1 290 ? 16.427 -1.281 10.917 1.00 70.75 290 THR A N 1
ATOM 2298 C CA . THR A 1 290 ? 17.475 -0.891 11.868 1.00 70.75 290 THR A CA 1
ATOM 2299 C C . THR A 1 290 ? 18.466 -2.029 12.118 1.00 70.75 290 THR A C 1
ATOM 2301 O O . THR A 1 290 ? 18.113 -3.203 12.044 1.00 70.75 290 THR A O 1
ATOM 2304 N N . ASP A 1 291 ? 19.688 -1.694 12.542 1.00 64.25 291 ASP A N 1
ATOM 2305 C CA . ASP A 1 291 ? 20.774 -2.660 12.810 1.00 64.25 291 ASP A CA 1
ATOM 2306 C C . ASP A 1 291 ? 20.472 -3.686 13.925 1.00 64.25 291 ASP A C 1
ATOM 2308 O O . ASP A 1 291 ? 21.262 -4.592 14.180 1.00 64.25 291 ASP A O 1
ATOM 2312 N N . ARG A 1 292 ? 19.355 -3.535 14.650 1.00 66.38 292 ARG A N 1
ATOM 2313 C CA . ARG A 1 292 ? 18.928 -4.429 15.745 1.00 66.38 292 ARG A CA 1
ATOM 2314 C C . ARG A 1 292 ? 17.706 -5.268 15.376 1.00 66.38 292 ARG A C 1
ATOM 2316 O O . ARG A 1 292 ? 16.962 -5.721 16.262 1.00 66.38 292 ARG A O 1
ATOM 2323 N N . ASP A 1 293 ? 17.451 -5.421 14.084 1.00 78.38 293 ASP A N 1
ATOM 2324 C CA . ASP A 1 293 ? 16.314 -6.183 13.609 1.00 78.38 293 ASP A CA 1
ATOM 2325 C C . ASP A 1 293 ? 16.541 -7.684 13.666 1.00 78.38 293 ASP A C 1
ATOM 2327 O O . ASP A 1 293 ? 17.659 -8.188 13.646 1.00 78.38 293 ASP A O 1
ATOM 2331 N N . ARG A 1 294 ? 15.436 -8.402 13.878 1.00 79.44 294 ARG A N 1
ATOM 2332 C CA . ARG A 1 294 ? 15.476 -9.852 14.020 1.00 79.44 294 ARG A CA 1
ATOM 2333 C C . ARG A 1 294 ? 15.369 -10.464 12.643 1.00 79.44 294 ARG A C 1
ATOM 2335 O O . ARG A 1 294 ? 14.420 -10.157 11.918 1.00 79.44 294 ARG A O 1
ATOM 2342 N N . CYS A 1 295 ? 16.278 -11.379 12.359 1.00 81.38 295 CYS A N 1
ATOM 2343 C CA . CYS A 1 295 ? 16.295 -12.116 11.114 1.00 81.38 295 CYS A CA 1
ATOM 2344 C C . CYS A 1 295 ? 16.071 -13.609 11.353 1.00 81.38 295 CYS A C 1
ATOM 2346 O O . CYS A 1 295 ? 16.248 -14.122 12.463 1.00 81.38 295 CYS A O 1
ATOM 2348 N N . VAL A 1 296 ? 15.678 -14.301 10.290 1.00 81.44 296 VAL A N 1
ATOM 2349 C CA . VAL A 1 296 ? 15.592 -15.761 10.220 1.00 81.44 296 VAL A CA 1
ATOM 2350 C C . VAL A 1 296 ? 16.476 -16.288 9.097 1.00 81.44 296 VAL A C 1
ATOM 2352 O O . VAL A 1 296 ? 16.866 -15.563 8.181 1.00 81.44 296 VAL A O 1
ATOM 2355 N N . SER A 1 297 ? 16.785 -17.575 9.183 1.00 73.75 297 SER A N 1
ATOM 2356 C CA . SER A 1 297 ? 17.464 -18.341 8.141 1.00 73.75 297 SER A CA 1
ATOM 2357 C C . SER A 1 297 ? 16.562 -19.517 7.761 1.00 73.75 297 SER A C 1
ATOM 2359 O O . SER A 1 297 ? 15.961 -20.115 8.651 1.00 73.75 297 SER A O 1
ATOM 2361 N N . ASN A 1 298 ? 16.489 -19.861 6.472 1.00 73.56 298 ASN A N 1
ATOM 2362 C CA . ASN A 1 298 ? 15.647 -20.933 5.917 1.00 73.56 298 ASN A CA 1
ATOM 2363 C C . ASN A 1 298 ? 14.138 -20.723 6.129 1.00 73.56 298 ASN A C 1
ATOM 2365 O O . ASN A 1 298 ? 13.546 -21.221 7.087 1.00 73.56 298 ASN A O 1
ATOM 2369 N N . VAL A 1 299 ? 13.510 -20.030 5.182 1.00 76.81 299 VAL A N 1
ATOM 2370 C CA . VAL A 1 299 ? 12.052 -19.880 5.096 1.00 76.81 299 VAL A CA 1
ATOM 2371 C C . VAL A 1 299 ? 11.576 -20.398 3.747 1.00 76.81 299 VAL A C 1
ATOM 2373 O O . VAL A 1 299 ? 12.333 -20.396 2.782 1.00 76.81 299 VAL A O 1
ATOM 2376 N N . ASP A 1 300 ? 10.340 -20.879 3.701 1.00 78.19 300 ASP A N 1
ATOM 2377 C CA . ASP A 1 300 ? 9.693 -21.295 2.458 1.00 78.19 300 ASP A CA 1
ATOM 2378 C C . ASP A 1 300 ? 9.477 -20.066 1.555 1.00 78.19 300 ASP A C 1
ATOM 2380 O O . ASP A 1 300 ? 9.021 -19.022 2.031 1.00 78.19 300 ASP A O 1
ATOM 2384 N N . ASP A 1 301 ? 9.776 -20.184 0.259 1.00 79.50 301 ASP A N 1
ATOM 2385 C CA . ASP A 1 301 ? 9.632 -19.099 -0.722 1.00 79.50 301 ASP A CA 1
ATOM 2386 C C . ASP A 1 301 ? 8.207 -18.522 -0.759 1.00 79.50 301 ASP A C 1
ATOM 2388 O O . ASP A 1 301 ? 8.007 -17.336 -1.025 1.00 79.50 301 ASP A O 1
ATOM 2392 N N . SER A 1 302 ? 7.194 -19.333 -0.435 1.00 80.12 302 SER A N 1
ATOM 2393 C CA . SER A 1 302 ? 5.799 -18.885 -0.345 1.00 80.12 302 SER A CA 1
ATOM 2394 C C . SER A 1 302 ? 5.543 -17.887 0.796 1.00 80.12 302 SER A C 1
ATOM 2396 O O . SER A 1 302 ? 4.550 -17.150 0.779 1.00 80.12 302 SER A O 1
ATOM 2398 N N . GLU A 1 303 ? 6.427 -17.825 1.793 1.00 81.31 303 GLU A N 1
ATOM 2399 C CA . GLU A 1 303 ? 6.332 -16.927 2.947 1.00 81.31 303 GLU A CA 1
ATOM 2400 C C . GLU A 1 303 ? 6.988 -15.569 2.704 1.00 81.31 303 GLU A C 1
ATOM 2402 O O . GLU A 1 303 ? 6.649 -14.604 3.397 1.00 81.31 303 GLU A O 1
ATOM 2407 N N . LEU A 1 304 ? 7.860 -15.478 1.699 1.00 88.62 304 LEU A N 1
ATOM 2408 C CA . LEU A 1 304 ? 8.547 -14.244 1.353 1.00 88.62 304 LEU A CA 1
ATOM 2409 C C . LEU A 1 304 ? 7.556 -13.166 0.900 1.00 88.62 304 LEU A C 1
ATOM 2411 O O . LEU A 1 304 ? 6.534 -13.420 0.238 1.00 88.62 304 LEU A O 1
ATOM 2415 N N . LEU A 1 305 ? 7.858 -11.940 1.318 1.00 90.38 305 LEU A N 1
ATOM 2416 C CA . LEU A 1 305 ? 7.194 -10.744 0.830 1.00 90.38 305 LEU A CA 1
ATOM 2417 C C . LEU A 1 305 ? 7.636 -10.465 -0.605 1.00 90.38 305 LEU A C 1
ATOM 2419 O O . LEU A 1 305 ? 8.801 -10.640 -0.960 1.00 90.38 305 LEU A O 1
ATOM 2423 N N . GLN A 1 306 ? 6.678 -10.060 -1.429 1.00 89.00 306 GLN A N 1
ATOM 2424 C CA . GLN A 1 306 ? 6.893 -9.742 -2.837 1.00 89.00 306 GLN A CA 1
ATOM 2425 C C . GLN A 1 306 ? 6.702 -8.242 -3.053 1.00 89.00 306 GLN A C 1
ATOM 2427 O O . GLN A 1 306 ? 5.852 -7.648 -2.384 1.00 89.00 306 GLN A O 1
ATOM 2432 N N . PRO A 1 307 ? 7.460 -7.610 -3.967 1.00 87.69 307 PRO A N 1
ATOM 2433 C CA . PRO A 1 307 ? 7.211 -6.223 -4.348 1.00 87.69 307 PRO A CA 1
ATOM 2434 C C . PRO A 1 307 ? 5.739 -6.015 -4.728 1.00 87.69 307 PRO A C 1
ATOM 2436 O O . PRO A 1 307 ? 5.180 -6.810 -5.480 1.00 87.69 307 PRO A O 1
ATOM 2439 N N . GLY A 1 308 ? 5.110 -4.981 -4.166 1.00 85.94 308 GLY A N 1
ATOM 2440 C CA . GLY A 1 308 ? 3.669 -4.728 -4.303 1.00 85.94 308 GLY A CA 1
ATOM 2441 C C . GLY A 1 308 ? 2.797 -5.323 -3.188 1.00 85.94 308 GLY A C 1
ATOM 2442 O O . GLY A 1 308 ? 1.623 -4.965 -3.086 1.00 85.94 308 GLY A O 1
ATOM 2443 N N . ASP A 1 309 ? 3.345 -6.165 -2.302 1.00 91.19 309 ASP A N 1
ATOM 2444 C CA . ASP A 1 309 ? 2.645 -6.585 -1.085 1.00 91.19 309 ASP A CA 1
ATOM 2445 C C . ASP A 1 309 ? 2.374 -5.382 -0.177 1.00 91.19 309 ASP A C 1
ATOM 2447 O O . ASP A 1 309 ? 3.267 -4.596 0.139 1.00 91.19 309 ASP A O 1
ATOM 2451 N N . VAL A 1 310 ? 1.145 -5.270 0.314 1.00 91.56 310 VAL A N 1
ATOM 2452 C CA . VAL A 1 310 ? 0.761 -4.229 1.268 1.00 91.56 310 VAL A CA 1
ATOM 2453 C C . VAL A 1 310 ? 0.842 -4.801 2.679 1.00 91.56 310 VAL A C 1
ATOM 2455 O O . VAL A 1 310 ? 0.194 -5.801 3.001 1.00 91.56 310 VAL A O 1
ATOM 2458 N N . LEU A 1 311 ? 1.633 -4.165 3.537 1.00 92.81 311 LEU A N 1
ATOM 2459 C CA . LEU A 1 311 ? 1.858 -4.581 4.916 1.00 92.81 311 LEU A CA 1
ATOM 2460 C C . LEU A 1 311 ? 1.026 -3.717 5.855 1.00 92.81 311 LEU A C 1
ATOM 2462 O O . LEU A 1 311 ? 1.125 -2.494 5.839 1.00 92.81 311 LEU A O 1
ATOM 2466 N N . VAL A 1 312 ? 0.228 -4.366 6.700 1.00 93.19 312 VAL A N 1
ATOM 2467 C CA . VAL A 1 312 ? -0.622 -3.702 7.690 1.00 93.19 312 VAL A CA 1
ATOM 2468 C C . VAL A 1 312 ? -0.216 -4.134 9.085 1.00 93.19 312 VAL A C 1
ATOM 2470 O O . VAL A 1 312 ? -0.282 -5.317 9.428 1.00 93.19 312 VAL A O 1
ATOM 2473 N N . SER A 1 313 ? 0.166 -3.174 9.921 1.00 92.44 313 SER A N 1
ATOM 2474 C CA . SER A 1 313 ? 0.324 -3.422 11.349 1.00 92.44 313 SER A CA 1
ATOM 2475 C C . SER A 1 313 ? -1.040 -3.721 11.977 1.00 92.44 313 SER A C 1
ATOM 2477 O O . SER A 1 313 ? -1.982 -2.947 11.848 1.00 92.44 313 SER A O 1
ATOM 2479 N N . LEU A 1 314 ? -1.170 -4.843 12.685 1.00 90.81 314 LEU A N 1
ATOM 2480 C CA . LEU A 1 314 ? -2.413 -5.203 13.378 1.00 90.81 314 LEU A CA 1
ATOM 2481 C C . LEU A 1 314 ? -2.549 -4.517 14.743 1.00 90.81 314 LEU A C 1
ATOM 2483 O O . LEU A 1 314 ? -3.642 -4.488 15.305 1.00 90.81 314 LEU A O 1
ATOM 2487 N N . SER A 1 315 ? -1.451 -3.984 15.285 1.00 87.19 315 SER A N 1
ATOM 2488 C CA . SER A 1 315 ? -1.399 -3.267 16.562 1.00 87.19 315 SER A CA 1
ATOM 2489 C C . SER A 1 315 ? -0.840 -1.870 16.335 1.00 87.19 315 SER A C 1
ATOM 2491 O O . SER A 1 315 ? 0.293 -1.760 15.872 1.00 87.19 315 SER A O 1
ATOM 2493 N N . ARG A 1 316 ? -1.589 -0.827 16.702 1.00 85.00 316 ARG A N 1
ATOM 2494 C CA . ARG A 1 316 ? -1.391 0.545 16.204 1.00 85.00 316 ARG A CA 1
ATOM 2495 C C . ARG A 1 316 ? -1.413 0.537 14.673 1.00 85.00 316 ARG A C 1
ATOM 2497 O O . ARG A 1 316 ? -0.345 0.488 14.061 1.00 85.00 316 ARG A O 1
ATOM 2504 N N . PRO A 1 317 ? -2.609 0.437 14.074 1.00 86.31 317 PRO A N 1
ATOM 2505 C CA . PRO A 1 317 ? -2.736 0.195 12.648 1.00 86.31 317 PRO A CA 1
ATOM 2506 C C . PRO A 1 317 ? -2.029 1.251 11.813 1.00 86.31 317 PRO A C 1
ATOM 2508 O O . PRO A 1 317 ? -2.232 2.446 11.984 1.00 86.31 317 PRO A O 1
ATOM 2511 N N . SER A 1 318 ? -1.171 0.772 10.928 1.00 89.25 318 SER A N 1
ATOM 2512 C CA . SER A 1 318 ? -0.392 1.549 9.975 1.00 89.25 318 SER A CA 1
ATOM 2513 C C . SER A 1 318 ? -0.208 0.696 8.728 1.00 89.25 318 SER A C 1
ATOM 2515 O O . SER A 1 318 ? -0.273 -0.538 8.803 1.00 89.25 318 SER A O 1
ATOM 2517 N N . VAL A 1 319 ? 0.002 1.344 7.586 1.00 90.25 319 VAL A N 1
ATOM 2518 C CA . VAL A 1 319 ? 0.129 0.675 6.290 1.00 90.25 319 VAL A CA 1
ATOM 2519 C C . VAL A 1 319 ? 1.382 1.138 5.550 1.00 90.25 319 VAL A C 1
ATOM 2521 O O . VAL A 1 319 ? 1.704 2.327 5.539 1.00 90.25 319 VAL A O 1
ATOM 2524 N N . CYS A 1 320 ? 2.082 0.197 4.920 1.00 89.00 320 CYS A N 1
ATOM 2525 C CA . CYS A 1 320 ? 3.143 0.484 3.958 1.00 89.00 320 CYS A CA 1
ATOM 2526 C C . CYS A 1 320 ? 3.094 -0.490 2.774 1.00 89.00 320 CYS A C 1
ATOM 2528 O O . CYS A 1 320 ? 2.498 -1.567 2.856 1.00 89.00 320 CYS A O 1
ATOM 2530 N N . VAL A 1 321 ? 3.711 -0.097 1.661 1.00 89.81 321 VAL A N 1
ATOM 2531 C CA . VAL A 1 321 ? 3.852 -0.934 0.463 1.00 89.81 321 VAL A CA 1
ATOM 2532 C C . VAL A 1 321 ? 5.271 -1.489 0.431 1.00 89.81 321 VAL A C 1
ATOM 2534 O O . VAL A 1 321 ? 6.231 -0.736 0.569 1.00 89.81 321 VAL A O 1
ATOM 2537 N N . TYR A 1 322 ? 5.416 -2.798 0.248 1.00 89.12 322 TYR A N 1
ATOM 2538 C CA . TYR A 1 322 ? 6.716 -3.451 0.139 1.00 89.12 322 TYR A CA 1
ATOM 2539 C C . TYR A 1 322 ? 7.346 -3.158 -1.229 1.00 89.12 322 TYR A C 1
ATOM 2541 O O . TYR A 1 322 ? 6.742 -3.422 -2.274 1.00 89.12 322 TYR A O 1
ATOM 2549 N N . GLN A 1 323 ? 8.549 -2.584 -1.218 1.00 84.50 323 GLN A N 1
ATOM 2550 C CA . GLN A 1 323 ? 9.207 -2.037 -2.406 1.00 84.50 323 GLN A CA 1
ATOM 2551 C C . GLN A 1 323 ? 10.231 -3.020 -3.006 1.00 84.50 323 GLN A C 1
ATOM 2553 O O . GLN A 1 323 ? 10.737 -3.886 -2.289 1.00 84.50 323 GLN A O 1
ATOM 2558 N N . PRO A 1 324 ? 10.588 -2.893 -4.300 1.00 82.25 324 PRO A N 1
ATOM 2559 C CA . PRO A 1 324 ? 11.611 -3.735 -4.933 1.00 82.25 324 PRO A CA 1
ATOM 2560 C C . PRO A 1 324 ? 13.008 -3.647 -4.299 1.00 82.25 324 PRO A C 1
ATOM 2562 O O . PRO A 1 324 ? 13.769 -4.606 -4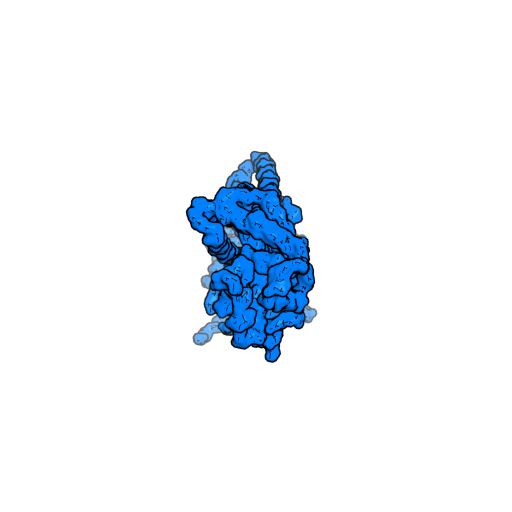.368 1.00 82.25 324 PRO A O 1
ATOM 2565 N N . ASP A 1 325 ? 13.352 -2.508 -3.696 1.00 83.06 325 ASP A N 1
ATOM 2566 C CA . ASP A 1 325 ? 14.620 -2.250 -3.001 1.00 83.06 325 ASP A CA 1
ATOM 2567 C C . ASP A 1 325 ? 14.594 -2.658 -1.516 1.00 83.06 325 ASP A C 1
ATOM 2569 O O . ASP A 1 325 ? 15.609 -2.558 -0.822 1.00 83.06 325 ASP A O 1
ATOM 2573 N N . SER A 1 326 ? 13.450 -3.143 -1.019 1.00 84.06 326 SER A N 1
ATOM 2574 C CA . SER A 1 326 ? 13.316 -3.615 0.359 1.00 84.06 326 SER A CA 1
ATOM 2575 C C . SER A 1 326 ? 14.094 -4.920 0.582 1.00 84.06 326 SER A C 1
ATOM 2577 O O . SER A 1 326 ? 14.115 -5.792 -0.293 1.00 84.06 326 SER A O 1
ATOM 2579 N N . PRO A 1 327 ? 14.717 -5.100 1.763 1.00 85.56 327 PRO A N 1
ATOM 2580 C CA . PRO A 1 327 ? 15.457 -6.318 2.061 1.00 85.56 327 PRO A CA 1
ATOM 2581 C C . PRO A 1 327 ? 14.505 -7.517 2.132 1.00 85.56 327 PRO A C 1
ATOM 2583 O O . PRO A 1 327 ? 13.395 -7.348 2.643 1.00 85.56 327 PRO A O 1
ATOM 2586 N N . PRO A 1 328 ? 14.937 -8.723 1.709 1.00 88.06 328 PRO A N 1
ATOM 2587 C CA . PRO A 1 328 ? 14.131 -9.937 1.795 1.00 88.06 328 PRO A CA 1
ATOM 2588 C C . PRO A 1 328 ? 13.510 -10.093 3.178 1.00 88.06 328 PRO A C 1
ATOM 2590 O O . PRO A 1 328 ? 14.212 -10.047 4.190 1.00 88.06 328 PRO A O 1
ATOM 2593 N N . ALA A 1 329 ? 12.191 -10.260 3.236 1.00 89.19 329 ALA A N 1
ATOM 2594 C CA . ALA A 1 329 ? 11.482 -10.206 4.502 1.00 89.19 329 ALA A CA 1
ATOM 2595 C C . ALA A 1 329 ? 10.272 -11.143 4.565 1.00 89.19 329 ALA A C 1
ATOM 2597 O O . ALA A 1 329 ? 9.694 -11.526 3.548 1.00 89.19 329 ALA A O 1
ATOM 2598 N N . ILE A 1 330 ? 9.872 -11.474 5.795 1.00 90.88 330 ILE A N 1
ATOM 2599 C CA . ILE A 1 330 ? 8.647 -12.207 6.130 1.00 90.88 330 ILE A CA 1
ATOM 2600 C C . ILE A 1 330 ? 7.789 -11.405 7.110 1.00 90.88 330 ILE A C 1
ATOM 2602 O O . ILE A 1 330 ? 8.300 -10.670 7.956 1.00 90.88 330 ILE A O 1
ATOM 2606 N N . ALA A 1 331 ? 6.469 -11.567 7.048 1.00 90.81 331 ALA A N 1
ATOM 2607 C CA . ALA A 1 331 ? 5.562 -10.915 7.991 1.00 90.81 331 ALA A CA 1
ATOM 2608 C C . ALA A 1 331 ? 5.477 -11.674 9.326 1.00 90.81 331 ALA A C 1
ATOM 2610 O O . ALA A 1 331 ? 5.137 -12.860 9.369 1.00 90.81 331 ALA A O 1
ATOM 2611 N N . GLY A 1 332 ? 5.717 -10.972 10.435 1.00 89.44 332 GLY A N 1
ATOM 2612 C CA . GLY A 1 332 ? 5.516 -11.497 11.785 1.00 89.44 332 GLY A CA 1
ATOM 2613 C C . GLY A 1 332 ? 4.044 -11.499 12.221 1.00 89.44 332 GLY A C 1
ATOM 2614 O O . GLY A 1 332 ? 3.190 -10.857 11.619 1.00 89.44 332 GLY A O 1
ATOM 2615 N N . MET A 1 333 ? 3.734 -12.175 13.332 1.00 88.94 333 MET A N 1
ATOM 2616 C CA . MET A 1 333 ? 2.360 -12.409 13.835 1.00 88.94 333 MET A CA 1
ATOM 2617 C C . MET A 1 333 ? 1.454 -11.166 13.982 1.00 88.94 333 MET A C 1
ATOM 2619 O O . MET A 1 333 ? 0.224 -11.289 13.967 1.00 88.94 333 MET A O 1
ATOM 2623 N N . GLN A 1 334 ? 2.041 -9.983 14.177 1.00 90.38 334 GLN A N 1
ATOM 2624 C CA . GLN A 1 334 ? 1.319 -8.711 14.331 1.00 90.38 334 GLN A CA 1
ATOM 2625 C C . GLN A 1 334 ? 1.292 -7.869 13.048 1.00 90.38 334 GLN A C 1
ATOM 2627 O O . GLN A 1 334 ? 0.945 -6.696 13.102 1.00 90.38 334 GLN A O 1
ATOM 2632 N N . VAL A 1 335 ? 1.645 -8.459 11.908 1.00 92.81 335 VAL A N 1
ATOM 2633 C CA . VAL A 1 335 ? 1.572 -7.832 10.588 1.00 92.81 335 VAL A CA 1
ATOM 2634 C C . VAL A 1 335 ? 0.698 -8.706 9.691 1.00 92.81 335 VAL A C 1
ATOM 2636 O O . VAL A 1 335 ? 0.841 -9.930 9.662 1.00 92.81 335 VAL A O 1
ATOM 2639 N N . ALA A 1 336 ? -0.247 -8.091 8.992 1.00 94.12 336 ALA A N 1
ATOM 2640 C CA . ALA A 1 336 ? -0.993 -8.718 7.913 1.00 94.12 336 ALA A CA 1
ATOM 2641 C C . ALA A 1 336 ? -0.388 -8.318 6.568 1.00 94.12 336 ALA A C 1
ATOM 2643 O O . ALA A 1 336 ? 0.090 -7.200 6.403 1.00 94.12 336 ALA A O 1
ATOM 2644 N N . VAL A 1 337 ? -0.425 -9.245 5.619 1.00 93.88 337 VAL A N 1
ATOM 2645 C CA . VAL A 1 337 ? -0.027 -9.017 4.233 1.00 93.88 337 VAL A CA 1
ATOM 2646 C C . VAL A 1 337 ? -1.286 -9.065 3.387 1.00 93.88 337 VAL A C 1
ATOM 2648 O O . VAL A 1 337 ? -2.024 -10.055 3.425 1.00 93.88 337 VAL A O 1
ATOM 2651 N N . ILE A 1 338 ? -1.525 -7.994 2.647 1.00 93.25 338 ILE A N 1
ATOM 2652 C CA . ILE A 1 338 ? -2.569 -7.890 1.639 1.00 93.25 338 ILE A CA 1
ATOM 2653 C C . ILE A 1 338 ? -1.862 -8.008 0.291 1.00 93.25 338 ILE A C 1
ATOM 2655 O O . ILE A 1 338 ? -1.095 -7.128 -0.098 1.00 93.25 338 ILE A O 1
ATOM 2659 N N . ARG A 1 339 ? -2.114 -9.112 -0.408 1.00 90.62 339 ARG A N 1
ATOM 2660 C CA . ARG A 1 339 ? -1.607 -9.355 -1.757 1.00 90.62 339 ARG A CA 1
ATOM 2661 C C . ARG A 1 339 ? -2.761 -9.247 -2.734 1.00 90.62 339 ARG A C 1
ATOM 2663 O O . ARG A 1 339 ? -3.758 -9.949 -2.586 1.00 90.62 339 ARG A O 1
ATOM 2670 N N . SER A 1 340 ? -2.648 -8.357 -3.707 1.00 88.12 340 SER A N 1
ATOM 2671 C CA . SER A 1 340 ? -3.685 -8.180 -4.721 1.00 88.12 340 SER A CA 1
ATOM 2672 C C . SER A 1 340 ? -3.840 -9.446 -5.577 1.00 88.12 340 SER A C 1
ATOM 2674 O O . SER A 1 340 ? -2.862 -10.123 -5.888 1.00 88.12 340 SER A O 1
ATOM 2676 N N . LEU A 1 341 ? -5.083 -9.794 -5.928 1.00 83.81 341 LEU A N 1
ATOM 2677 C CA . LEU A 1 341 ? -5.394 -10.939 -6.796 1.00 83.81 341 LEU A CA 1
ATOM 2678 C C . LEU A 1 341 ? -5.179 -10.615 -8.279 1.00 83.81 341 LEU A C 1
ATOM 2680 O O . LEU A 1 341 ? -4.996 -11.520 -9.089 1.00 83.81 341 LEU A O 1
ATOM 2684 N N . GLN A 1 342 ? -5.243 -9.332 -8.632 1.00 69.81 342 GLN A N 1
ATOM 2685 C CA . GLN A 1 342 ? -5.110 -8.830 -9.993 1.00 69.81 342 GLN A CA 1
ATOM 2686 C C . GLN A 1 342 ? -4.116 -7.666 -9.959 1.00 69.81 342 GLN A C 1
ATOM 2688 O O . GLN A 1 342 ? -4.497 -6.564 -9.575 1.00 69.81 342 GLN A O 1
ATOM 2693 N N . GLY A 1 343 ? -2.850 -7.957 -10.294 1.00 74.62 343 GLY A N 1
ATOM 2694 C CA . GLY A 1 343 ? -1.704 -7.030 -10.352 1.00 74.62 343 GLY A CA 1
ATOM 2695 C C . GLY A 1 343 ? -1.576 -6.069 -9.164 1.00 74.62 343 GLY A C 1
ATOM 2696 O O . GLY A 1 343 ? -1.928 -6.439 -8.054 1.00 74.62 343 GLY A O 1
ATOM 2697 N N . ASN A 1 344 ? -1.044 -4.858 -9.355 1.00 81.88 344 ASN A N 1
ATOM 2698 C CA . ASN A 1 344 ? -0.563 -4.007 -8.250 1.00 81.88 344 ASN A CA 1
ATOM 2699 C C . ASN A 1 344 ? -1.454 -2.797 -7.919 1.00 81.88 344 ASN A C 1
ATOM 2701 O O . ASN A 1 344 ? -1.032 -1.909 -7.181 1.00 81.88 344 ASN A O 1
ATOM 2705 N N . TYR A 1 345 ? -2.704 -2.760 -8.394 1.00 83.69 345 TYR A N 1
ATOM 2706 C CA . TYR A 1 345 ? -3.588 -1.596 -8.221 1.00 83.69 345 TYR A CA 1
ATOM 2707 C C . TYR A 1 345 ? -3.734 -1.119 -6.764 1.00 83.69 345 TYR A C 1
ATOM 2709 O O . TYR A 1 345 ? -3.702 0.080 -6.499 1.00 83.69 345 TYR A O 1
ATOM 2717 N N . ILE A 1 346 ? -3.862 -2.038 -5.799 1.00 86.69 346 ILE A N 1
ATOM 2718 C CA . ILE A 1 346 ? -4.012 -1.682 -4.375 1.00 86.69 346 ILE A CA 1
ATOM 2719 C C . ILE A 1 346 ? -2.760 -0.960 -3.860 1.00 86.69 346 ILE A C 1
ATOM 2721 O O . ILE A 1 346 ? -2.873 0.030 -3.138 1.00 86.69 346 ILE A O 1
ATOM 2725 N N . ALA A 1 347 ? -1.574 -1.426 -4.257 1.00 87.12 347 ALA A N 1
ATOM 2726 C CA . ALA A 1 347 ? -0.313 -0.775 -3.927 1.00 87.12 347 ALA A CA 1
ATOM 2727 C C . ALA A 1 347 ? -0.232 0.616 -4.570 1.00 87.12 347 ALA A C 1
ATOM 2729 O O . ALA A 1 347 ? 0.094 1.586 -3.888 1.00 87.12 347 ALA A O 1
ATOM 2730 N N . THR A 1 348 ? -0.616 0.738 -5.844 1.00 83.88 348 THR A N 1
ATOM 2731 C CA . THR A 1 348 ? -0.683 2.021 -6.555 1.00 83.88 348 THR A CA 1
ATOM 2732 C C . THR A 1 348 ? -1.628 3.009 -5.867 1.00 83.88 348 THR A C 1
ATOM 2734 O O . THR A 1 348 ? -1.269 4.166 -5.650 1.00 83.88 348 THR A O 1
ATOM 2737 N N . PHE A 1 349 ? -2.816 2.554 -5.463 1.00 85.31 349 PHE A N 1
ATOM 2738 C CA . PHE A 1 349 ? -3.785 3.359 -4.723 1.00 85.31 349 PHE A CA 1
ATOM 2739 C C . PHE A 1 349 ? -3.202 3.853 -3.393 1.00 85.31 349 PHE A C 1
ATOM 2741 O O . PHE A 1 349 ? -3.285 5.043 -3.092 1.00 85.31 349 PHE A O 1
ATOM 2748 N N . LEU A 1 350 ? -2.553 2.979 -2.621 1.00 85.81 350 LEU A N 1
ATOM 2749 C CA . LEU A 1 350 ? -1.962 3.327 -1.325 1.00 85.81 350 LEU A CA 1
ATOM 2750 C C . LEU A 1 350 ? -0.718 4.216 -1.416 1.00 85.81 350 LEU A C 1
ATOM 2752 O O . LEU A 1 350 ? -0.405 4.898 -0.445 1.00 85.81 350 LEU A O 1
ATOM 2756 N N . ARG A 1 351 ? -0.027 4.247 -2.560 1.00 81.19 351 ARG A N 1
ATOM 2757 C CA . ARG A 1 351 ? 1.056 5.213 -2.812 1.00 81.19 351 ARG A CA 1
ATOM 2758 C C . ARG A 1 351 ? 0.535 6.642 -3.010 1.00 81.19 351 ARG A C 1
ATOM 2760 O O . ARG A 1 351 ? 1.305 7.584 -2.857 1.00 81.19 351 ARG A O 1
ATOM 2767 N N . SER A 1 352 ? -0.750 6.826 -3.329 1.00 78.12 352 SER A N 1
ATOM 2768 C CA . SER A 1 352 ? -1.358 8.161 -3.362 1.00 78.12 352 SER A CA 1
ATOM 2769 C C . SER A 1 352 ? -1.640 8.671 -1.943 1.00 78.12 352 SER A C 1
ATOM 2771 O O . SER A 1 352 ? -2.107 7.917 -1.086 1.00 78.12 352 SER A O 1
ATOM 2773 N N . GLU A 1 353 ? -1.398 9.962 -1.694 1.00 74.19 353 GLU A N 1
ATOM 2774 C CA . GLU A 1 353 ? -1.602 10.592 -0.379 1.00 74.19 353 GLU A CA 1
ATOM 2775 C C . GLU A 1 353 ? -3.037 10.385 0.131 1.00 74.19 353 GLU A C 1
ATOM 2777 O O . GLU A 1 353 ? -3.263 9.938 1.260 1.00 74.19 353 GLU A O 1
ATOM 2782 N N . MET A 1 354 ? -4.026 10.617 -0.736 1.00 72.88 354 MET A N 1
ATOM 2783 C CA . MET A 1 354 ? -5.424 10.374 -0.399 1.00 72.88 354 MET A CA 1
ATOM 2784 C C . MET A 1 354 ? -5.770 8.896 -0.254 1.00 72.88 354 MET A C 1
ATOM 2786 O O . MET A 1 354 ? -6.566 8.568 0.623 1.00 72.88 354 MET A O 1
ATOM 2790 N N . GLY A 1 355 ? -5.214 8.001 -1.075 1.00 81.19 355 GLY A N 1
ATOM 2791 C CA . GLY A 1 355 ? -5.512 6.574 -0.970 1.00 81.19 355 GLY A CA 1
ATOM 2792 C C . GLY A 1 355 ? -5.024 5.985 0.349 1.00 81.19 355 GLY A C 1
ATOM 2793 O O . GLY A 1 355 ? -5.788 5.303 1.036 1.00 81.19 355 GLY A O 1
ATOM 2794 N N . SER A 1 356 ? -3.808 6.349 0.766 1.00 83.50 356 SER A N 1
ATOM 2795 C CA . SER A 1 356 ? -3.279 6.032 2.096 1.00 83.50 356 SER A CA 1
ATOM 2796 C C . SER A 1 356 ? -4.155 6.616 3.211 1.00 83.50 356 SER A C 1
ATOM 2798 O O . SER A 1 356 ? -4.551 5.899 4.128 1.00 83.50 356 SER A O 1
ATOM 2800 N N . SER A 1 357 ? -4.555 7.888 3.094 1.00 83.31 357 SER A N 1
ATOM 2801 C CA . SER A 1 357 ? -5.414 8.560 4.080 1.00 83.31 357 SER A CA 1
ATOM 2802 C C . SER A 1 357 ? -6.799 7.913 4.214 1.00 83.31 357 SER A C 1
ATOM 2804 O O . SER A 1 357 ? -7.247 7.629 5.324 1.00 83.31 357 SER A O 1
ATOM 2806 N N . ILE A 1 358 ? -7.474 7.610 3.100 1.00 84.81 358 ILE A N 1
ATOM 2807 C CA . ILE A 1 358 ? -8.785 6.938 3.085 1.00 84.81 358 ILE A CA 1
ATOM 2808 C C . ILE A 1 358 ? -8.677 5.537 3.685 1.00 84.81 358 ILE A C 1
ATOM 2810 O O . ILE A 1 358 ? -9.557 5.112 4.436 1.00 84.81 358 ILE A O 1
ATOM 2814 N N . PHE A 1 359 ? -7.611 4.809 3.358 1.00 89.62 359 PHE A N 1
ATOM 2815 C CA . PHE A 1 359 ? -7.377 3.479 3.903 1.00 89.62 359 PHE A CA 1
ATOM 2816 C C . PHE A 1 359 ? -7.129 3.530 5.414 1.00 89.62 359 PHE A C 1
ATOM 2818 O O . PHE A 1 359 ? -7.753 2.777 6.161 1.00 89.62 359 PHE A O 1
ATOM 2825 N N . GLN A 1 360 ? -6.286 4.460 5.871 1.00 88.69 360 GLN A N 1
ATOM 2826 C CA . GLN A 1 360 ? -5.993 4.667 7.287 1.00 88.69 360 GLN A CA 1
ATOM 2827 C C . GLN A 1 360 ? -7.251 5.052 8.071 1.00 88.69 360 GLN A C 1
ATOM 2829 O O . GLN A 1 360 ? -7.550 4.407 9.067 1.00 88.69 360 GLN A O 1
ATOM 2834 N N . GLN A 1 361 ? -8.063 5.993 7.579 1.00 87.19 361 GLN A N 1
ATOM 2835 C CA . GLN A 1 361 ? -9.315 6.377 8.244 1.00 87.19 361 GLN A CA 1
ATOM 2836 C C . GLN A 1 361 ? -10.296 5.199 8.372 1.00 87.19 361 GLN A C 1
ATOM 2838 O O . GLN A 1 361 ? -10.973 5.056 9.391 1.00 87.19 361 GLN A O 1
ATOM 2843 N N . GLN A 1 362 ? -10.374 4.320 7.365 1.00 91.12 362 GLN A N 1
ATOM 2844 C CA . GLN A 1 362 ? -11.174 3.095 7.472 1.00 91.12 362 GLN A CA 1
ATOM 2845 C C . GLN A 1 362 ? -10.596 2.125 8.514 1.00 91.12 362 GLN A C 1
ATOM 2847 O O . GLN A 1 362 ? -11.359 1.523 9.272 1.00 91.12 362 GLN A O 1
ATOM 2852 N N . MET A 1 363 ? -9.267 1.978 8.587 1.00 90.56 363 MET A N 1
ATOM 2853 C CA . MET A 1 363 ? -8.624 1.170 9.628 1.00 90.56 363 MET A CA 1
ATOM 2854 C C . MET A 1 363 ? -8.891 1.727 11.027 1.00 90.56 363 MET A C 1
ATOM 2856 O O . MET A 1 363 ? -9.266 0.962 11.916 1.00 90.56 363 MET A O 1
ATOM 2860 N N . ASP A 1 364 ? -8.753 3.037 11.216 1.00 87.94 364 ASP A N 1
ATOM 2861 C CA . ASP A 1 364 ? -8.964 3.719 12.495 1.00 87.94 364 ASP A CA 1
ATOM 2862 C C . ASP A 1 364 ? -10.404 3.512 12.978 1.00 87.94 364 ASP A C 1
ATOM 2864 O O . ASP A 1 364 ? -10.628 3.092 14.115 1.00 87.94 364 ASP A O 1
ATOM 2868 N N . ARG A 1 365 ? -11.388 3.642 12.077 1.00 87.69 365 ARG A N 1
ATOM 2869 C CA . ARG A 1 365 ? -12.796 3.342 12.376 1.00 87.69 365 ARG A CA 1
ATOM 2870 C C . ARG A 1 365 ? -13.005 1.916 12.878 1.00 87.69 365 ARG A C 1
ATOM 2872 O O . ARG A 1 365 ? -13.760 1.675 13.817 1.00 87.69 365 ARG A O 1
ATOM 2879 N N . HIS A 1 366 ? -12.387 0.943 12.215 1.00 88.31 366 HIS A N 1
ATOM 2880 C CA . HIS A 1 366 ? -12.569 -0.472 12.536 1.00 88.31 366 HIS A CA 1
ATOM 2881 C C . HIS A 1 366 ? -11.716 -0.949 13.716 1.00 88.31 366 HIS A C 1
ATOM 2883 O O . HIS A 1 366 ? -11.944 -2.055 14.228 1.00 88.31 366 HIS A O 1
ATOM 2889 N N . SER A 1 367 ? -10.782 -0.119 14.173 1.00 87.81 367 SER A N 1
ATOM 2890 C CA . SER A 1 367 ? -9.899 -0.422 15.288 1.00 87.81 367 SER A CA 1
ATOM 2891 C C . SER A 1 367 ? -10.658 -0.556 16.608 1.00 87.81 367 SER A C 1
ATOM 2893 O O . SER A 1 367 ? -11.771 -0.061 16.808 1.00 87.81 367 SER A O 1
ATOM 2895 N N . LYS A 1 368 ? -10.069 -1.345 17.505 1.00 84.56 368 LYS A N 1
ATOM 2896 C CA . LYS A 1 368 ? -10.613 -1.692 18.820 1.00 84.56 368 LYS A CA 1
ATOM 2897 C C . LYS A 1 368 ? -9.533 -1.535 19.881 1.00 84.56 368 LYS A C 1
ATOM 2899 O O . LYS A 1 368 ? -8.374 -1.874 19.641 1.00 84.56 368 LYS A O 1
ATOM 2904 N N . GLY A 1 369 ? -9.949 -1.152 21.084 1.00 71.00 369 GLY A N 1
ATOM 2905 C CA . GLY A 1 369 ? -9.064 -0.950 22.234 1.00 71.00 369 GLY A CA 1
ATOM 2906 C C . GLY A 1 369 ? -8.679 0.517 22.408 1.00 71.00 369 GLY A C 1
ATOM 2907 O O . GLY A 1 369 ? -8.622 1.255 21.442 1.00 71.00 369 GLY A O 1
ATOM 2908 N N . THR A 1 370 ? -8.445 0.943 23.650 1.00 62.94 370 THR A N 1
ATOM 2909 C CA . THR A 1 370 ? -8.210 2.364 23.977 1.00 62.94 370 THR A CA 1
ATOM 2910 C C . THR A 1 370 ? -6.743 2.697 24.248 1.00 62.94 370 THR A C 1
ATOM 2912 O O . THR A 1 370 ? -6.313 3.822 24.045 1.00 62.94 370 THR A O 1
ATOM 2915 N N . THR A 1 371 ? -5.962 1.741 24.768 1.00 65.44 371 THR A N 1
ATOM 2916 C CA . THR A 1 371 ? -4.540 1.955 25.116 1.00 65.44 371 THR A CA 1
ATOM 2917 C C . THR A 1 371 ? -3.608 1.485 24.004 1.00 65.44 371 THR A C 1
ATOM 2919 O O . THR A 1 371 ? -2.603 2.124 23.703 1.00 65.44 371 THR A O 1
ATOM 2922 N N . ILE A 1 372 ? -3.931 0.343 23.399 1.00 74.31 372 ILE A N 1
ATOM 2923 C CA . ILE A 1 372 ? -3.287 -0.156 22.188 1.00 74.31 372 ILE A CA 1
ATOM 2924 C C . ILE A 1 372 ? -4.421 -0.540 21.257 1.00 74.31 372 ILE A C 1
ATOM 2926 O O . ILE A 1 372 ? -5.087 -1.555 21.469 1.00 74.31 372 ILE A O 1
ATOM 2930 N N . GLU A 1 373 ? -4.650 0.304 20.264 1.00 82.50 373 GLU A N 1
ATOM 2931 C CA . GLU A 1 373 ? -5.610 0.036 19.208 1.00 82.50 373 GLU A CA 1
ATOM 2932 C C . GLU A 1 373 ? -5.136 -1.143 18.367 1.00 82.50 373 GLU A C 1
ATOM 2934 O O . GLU A 1 373 ? -3.942 -1.324 18.106 1.00 82.50 373 GLU A O 1
ATOM 2939 N N . SER A 1 374 ? -6.079 -1.981 17.973 1.00 87.75 374 SER A N 1
ATOM 2940 C CA . SER A 1 374 ? -5.809 -3.132 17.132 1.00 87.75 374 SER A CA 1
ATOM 2941 C C . SER A 1 374 ? -6.932 -3.350 16.141 1.00 87.75 374 SER A C 1
ATOM 2943 O O . SER A 1 374 ? -8.106 -3.147 16.461 1.00 87.75 374 SER A O 1
ATOM 2945 N N . ILE A 1 375 ? -6.564 -3.808 14.951 1.00 90.88 375 ILE A N 1
ATOM 2946 C CA . ILE A 1 375 ? -7.503 -4.201 13.908 1.00 90.88 375 ILE A CA 1
ATOM 2947 C C . ILE A 1 375 ? -7.438 -5.713 13.716 1.00 90.88 375 ILE A C 1
ATOM 2949 O O . ILE A 1 375 ? -6.371 -6.330 13.724 1.00 90.88 375 ILE A O 1
ATOM 2953 N N . SER A 1 376 ? -8.604 -6.341 13.582 1.00 88.50 376 SER A N 1
ATOM 2954 C CA . SER A 1 376 ? -8.679 -7.774 13.314 1.00 88.50 376 SER A CA 1
ATOM 2955 C C . SER A 1 376 ? -8.591 -8.041 11.807 1.00 88.50 376 SER A C 1
ATOM 2957 O O . SER A 1 376 ? -9.126 -7.252 11.026 1.00 88.50 376 SER A O 1
ATOM 2959 N N . PRO A 1 377 ? -8.022 -9.176 11.358 1.00 88.19 377 PRO A N 1
ATOM 2960 C CA . PRO A 1 377 ? -8.074 -9.552 9.944 1.00 88.19 377 PRO A CA 1
ATOM 2961 C C . PRO A 1 377 ? -9.508 -9.625 9.393 1.00 88.19 377 PRO A C 1
ATOM 2963 O O . PRO A 1 377 ? -9.742 -9.270 8.245 1.00 88.19 377 PRO A O 1
ATOM 2966 N N . SER A 1 378 ? -10.482 -10.023 10.222 1.00 87.38 378 SER A N 1
ATOM 2967 C CA . SER A 1 378 ? -11.907 -10.050 9.860 1.00 87.38 378 SER A CA 1
ATOM 2968 C C . SER A 1 378 ? -12.531 -8.669 9.655 1.00 87.38 378 SER A C 1
ATOM 2970 O O . SER A 1 378 ? -13.554 -8.567 8.985 1.00 87.38 378 SER A O 1
ATOM 2972 N N . ASP A 1 379 ? -11.949 -7.620 10.234 1.00 89.44 379 ASP A N 1
ATOM 2973 C CA . ASP A 1 379 ? -12.367 -6.243 9.975 1.00 89.44 379 ASP A CA 1
ATOM 2974 C C . ASP A 1 379 ? -11.579 -5.649 8.800 1.00 89.44 379 ASP A C 1
ATOM 2976 O O . ASP A 1 379 ? -12.166 -4.971 7.963 1.00 89.44 379 ASP A O 1
ATOM 2980 N N . LEU A 1 380 ? -10.296 -6.006 8.657 1.00 91.06 380 LEU A N 1
ATOM 2981 C CA . LEU A 1 380 ? -9.455 -5.598 7.528 1.00 91.06 380 LEU A CA 1
ATOM 2982 C C . LEU A 1 380 ? -10.072 -6.003 6.181 1.00 91.06 380 LEU A C 1
ATOM 2984 O O . LEU A 1 380 ? -10.155 -5.188 5.273 1.00 91.06 380 LEU A O 1
ATOM 2988 N N . ILE A 1 381 ? -10.605 -7.224 6.066 1.00 92.38 381 ILE A N 1
ATOM 2989 C CA . ILE A 1 381 ? -11.251 -7.708 4.832 1.00 92.38 381 ILE A CA 1
ATOM 2990 C C . ILE A 1 381 ? -12.478 -6.885 4.387 1.00 92.38 381 ILE A C 1
ATOM 2992 O O . ILE A 1 381 ? -12.921 -7.039 3.248 1.00 92.38 381 ILE A O 1
ATOM 2996 N N . LYS A 1 382 ? -13.051 -6.053 5.273 1.00 90.50 382 LYS A N 1
ATOM 2997 C CA . LYS A 1 382 ? -14.242 -5.227 5.005 1.00 90.50 382 LYS A CA 1
ATOM 2998 C C . LYS A 1 382 ? -13.900 -3.851 4.427 1.00 90.50 382 LYS A C 1
ATOM 3000 O O . LYS A 1 382 ? -14.813 -3.186 3.935 1.00 90.50 382 LYS A O 1
ATOM 3005 N N . ILE A 1 383 ? -12.631 -3.433 4.491 1.00 91.31 383 ILE A N 1
ATOM 3006 C CA . ILE A 1 383 ? -12.179 -2.138 3.968 1.00 91.31 383 ILE A CA 1
ATOM 3007 C C . ILE A 1 383 ? -12.527 -2.037 2.485 1.00 91.31 383 ILE A C 1
ATOM 3009 O O . ILE A 1 383 ? -12.316 -2.982 1.721 1.00 91.31 383 ILE A O 1
ATOM 3013 N N . GLN A 1 384 ? -13.079 -0.889 2.104 1.00 90.19 384 GLN A N 1
ATOM 3014 C CA . GLN A 1 384 ? -13.514 -0.585 0.749 1.00 90.19 384 GLN A CA 1
ATOM 3015 C C . GLN A 1 384 ? -12.400 0.138 -0.008 1.00 90.19 384 GLN A C 1
ATOM 3017 O O . GLN A 1 384 ? -11.880 1.154 0.462 1.00 90.19 384 GLN A O 1
ATOM 3022 N N . ILE A 1 385 ? -12.058 -0.370 -1.190 1.00 88.62 385 ILE A N 1
ATOM 3023 C CA . ILE A 1 385 ? -11.106 0.246 -2.113 1.00 88.62 385 ILE A CA 1
ATOM 3024 C C . ILE A 1 385 ? -11.880 0.862 -3.283 1.00 88.62 385 ILE A C 1
ATOM 3026 O O . ILE A 1 385 ? -12.618 0.136 -3.957 1.00 88.62 385 ILE A O 1
ATOM 3030 N N . PRO A 1 386 ? -11.733 2.175 -3.535 1.00 84.81 386 PRO A N 1
ATOM 3031 C CA . PRO A 1 386 ? -12.240 2.823 -4.741 1.00 84.81 386 PRO A CA 1
ATOM 3032 C C . PRO A 1 386 ? -11.600 2.236 -6.001 1.00 84.81 386 PRO A C 1
ATOM 3034 O O . PRO A 1 386 ? -10.379 2.072 -6.071 1.00 84.81 386 PRO A O 1
ATOM 3037 N N . ILE A 1 387 ? -12.423 1.907 -6.992 1.00 82.94 387 ILE A N 1
ATOM 3038 C CA . ILE A 1 387 ? -11.996 1.328 -8.263 1.00 82.94 387 ILE A CA 1
ATOM 3039 C C . ILE A 1 387 ? -12.161 2.365 -9.373 1.00 82.94 387 ILE A C 1
ATOM 3041 O O . ILE A 1 387 ? -13.242 2.926 -9.562 1.00 82.94 387 ILE A O 1
ATOM 3045 N N . LEU A 1 388 ? -11.085 2.599 -10.128 1.00 76.94 388 LEU A N 1
ATOM 3046 C CA . LEU A 1 388 ? -11.145 3.417 -11.333 1.00 76.94 388 LEU A CA 1
ATOM 3047 C C . LEU A 1 388 ? -11.953 2.707 -12.433 1.00 76.94 388 LEU A C 1
ATOM 3049 O O . LEU A 1 388 ? -11.849 1.489 -12.572 1.00 76.94 388 LEU A O 1
ATOM 3053 N N . PRO A 1 389 ? -12.723 3.440 -13.256 1.00 75.94 389 PRO A N 1
ATOM 3054 C CA . PRO A 1 389 ? -13.493 2.868 -14.360 1.00 75.94 389 PRO A CA 1
ATOM 3055 C C . PRO A 1 389 ? -12.582 2.541 -15.559 1.00 75.94 389 PRO A C 1
ATOM 3057 O O . PRO A 1 389 ? -12.725 3.117 -16.635 1.00 75.94 389 PRO A O 1
ATOM 3060 N N . LEU A 1 390 ? -11.619 1.645 -15.349 1.00 74.50 390 LEU A N 1
ATOM 3061 C CA . LEU A 1 390 ? -10.669 1.145 -16.341 1.00 74.50 390 LEU A CA 1
ATOM 3062 C C . LEU A 1 390 ? -10.945 -0.335 -16.617 1.00 74.50 390 LEU A C 1
ATOM 3064 O O . LEU A 1 390 ? -11.281 -1.083 -15.699 1.00 74.50 390 LEU A O 1
ATOM 3068 N N . GLU A 1 391 ? -10.776 -0.762 -17.872 1.00 73.69 391 GLU A N 1
ATOM 3069 C CA . GLU A 1 391 ? -10.916 -2.177 -18.249 1.00 73.69 391 GLU A CA 1
ATOM 3070 C C . GLU A 1 391 ? -9.833 -3.049 -17.598 1.00 73.69 391 GLU A C 1
ATOM 3072 O O . GLU A 1 391 ? -10.133 -4.135 -17.103 1.00 73.69 391 GLU A O 1
ATOM 3077 N N . ASP A 1 392 ? -8.597 -2.543 -17.537 1.00 78.38 392 ASP A N 1
ATOM 3078 C CA . ASP A 1 392 ? -7.485 -3.171 -16.825 1.00 78.38 392 ASP A CA 1
ATOM 3079 C C . ASP A 1 392 ? -6.840 -2.192 -15.837 1.00 78.38 392 ASP A C 1
ATOM 3081 O O . ASP A 1 392 ? -6.096 -1.286 -16.214 1.00 78.38 392 ASP A O 1
ATOM 3085 N N . LEU A 1 393 ? -7.096 -2.404 -14.547 1.00 75.94 393 LEU A N 1
ATOM 3086 C CA . LEU A 1 393 ? -6.528 -1.610 -13.453 1.00 75.94 393 LEU A CA 1
ATOM 3087 C C . LEU A 1 393 ? -5.015 -1.798 -13.294 1.00 75.94 393 LEU A C 1
ATOM 3089 O O . LEU A 1 393 ? -4.374 -0.982 -12.636 1.00 75.94 393 LEU A O 1
ATOM 3093 N N . ASN A 1 394 ? -4.440 -2.861 -13.860 1.00 78.94 394 ASN A N 1
ATOM 3094 C CA . ASN A 1 394 ? -3.008 -3.137 -13.749 1.00 78.94 394 ASN A CA 1
ATOM 3095 C C . ASN A 1 394 ? -2.183 -2.384 -14.779 1.00 78.94 394 ASN A C 1
ATOM 3097 O O . ASN A 1 394 ? -1.014 -2.120 -14.521 1.00 78.94 394 ASN A O 1
ATOM 3101 N N . SER A 1 395 ? -2.800 -1.974 -15.888 1.00 78.19 395 SER A N 1
ATOM 3102 C CA . SER A 1 395 ? -2.153 -1.142 -16.906 1.00 78.19 395 SER A CA 1
ATOM 3103 C C . SER A 1 395 ? -1.598 0.174 -16.345 1.00 78.19 395 SER A C 1
ATOM 3105 O O . SER A 1 395 ? -0.626 0.704 -16.867 1.00 78.19 395 SER A O 1
ATOM 3107 N N . ILE A 1 396 ? -2.176 0.678 -15.250 1.00 79.81 396 ILE A N 1
ATOM 3108 C CA . ILE A 1 396 ? -1.757 1.911 -14.568 1.00 79.81 396 ILE A CA 1
ATOM 3109 C C . ILE A 1 396 ? -0.859 1.658 -13.348 1.00 79.81 396 ILE A C 1
ATOM 3111 O O . ILE A 1 396 ? -0.710 2.545 -12.504 1.00 79.81 396 ILE A O 1
ATOM 3115 N N . SER A 1 397 ? -0.327 0.443 -13.176 1.00 80.00 397 SER A N 1
ATOM 3116 C CA . SER A 1 397 ? 0.642 0.193 -12.111 1.00 80.00 397 SER A CA 1
ATOM 3117 C C . SER A 1 397 ? 1.975 0.868 -12.425 1.00 80.00 397 SER A C 1
ATOM 3119 O O . SER A 1 397 ? 2.327 1.089 -13.584 1.00 80.00 397 SER A O 1
ATOM 3121 N N . ASP A 1 398 ? 2.734 1.181 -11.377 1.00 75.25 398 ASP A N 1
ATOM 3122 C CA . ASP A 1 398 ? 4.038 1.824 -11.535 1.00 75.25 398 ASP A CA 1
ATOM 3123 C C . ASP A 1 398 ? 5.003 0.936 -12.343 1.00 75.25 398 ASP A C 1
ATOM 3125 O O . ASP A 1 398 ? 5.783 1.437 -13.152 1.00 75.25 398 ASP A O 1
ATOM 3129 N N . GLU A 1 399 ? 4.914 -0.385 -12.167 1.00 74.44 399 GLU A N 1
ATOM 3130 C CA . GLU A 1 399 ? 5.695 -1.362 -12.929 1.00 74.44 399 GLU A CA 1
ATOM 3131 C C . GLU A 1 399 ? 5.270 -1.392 -14.404 1.00 74.44 399 GLU A C 1
ATOM 3133 O O . GLU A 1 399 ? 6.128 -1.316 -15.281 1.00 74.44 399 GLU A O 1
ATOM 3138 N N . ALA A 1 400 ? 3.960 -1.415 -14.682 1.00 77.75 400 ALA A N 1
ATOM 3139 C CA . ALA A 1 400 ? 3.437 -1.397 -16.046 1.00 77.75 400 ALA A CA 1
ATOM 3140 C C . ALA A 1 400 ? 3.867 -0.130 -16.804 1.00 77.75 400 ALA A C 1
ATOM 3142 O O . ALA A 1 400 ? 4.315 -0.219 -17.941 1.00 77.75 400 ALA A O 1
ATOM 3143 N N . ILE A 1 401 ? 3.818 1.041 -16.160 1.00 79.38 401 ILE A N 1
ATOM 3144 C CA . ILE A 1 401 ? 4.261 2.310 -16.762 1.00 79.38 401 ILE A CA 1
ATOM 3145 C C . ILE A 1 401 ? 5.777 2.327 -16.991 1.00 79.38 401 ILE A C 1
ATOM 3147 O O . ILE A 1 401 ? 6.241 2.870 -17.991 1.00 79.38 401 ILE A O 1
ATOM 3151 N N . SER A 1 402 ? 6.562 1.748 -16.079 1.00 75.44 402 SER A N 1
ATOM 3152 C CA . SER A 1 402 ? 8.022 1.706 -16.210 1.00 75.44 402 SER A CA 1
ATOM 3153 C C . SER A 1 402 ? 8.488 0.806 -17.360 1.00 75.44 402 SER A C 1
ATOM 3155 O O . SER A 1 402 ? 9.495 1.116 -18.003 1.00 75.44 402 SER A O 1
ATOM 3157 N N . GLU A 1 403 ? 7.771 -0.290 -17.616 1.00 77.19 403 GLU A N 1
ATOM 3158 C CA . GLU A 1 403 ? 8.103 -1.273 -18.653 1.00 77.19 403 GLU A CA 1
ATOM 3159 C C . GLU A 1 403 ? 7.457 -0.979 -20.017 1.00 77.19 403 GLU A C 1
ATOM 3161 O O . GLU A 1 403 ? 7.937 -1.502 -21.024 1.00 77.19 403 GLU A O 1
ATOM 3166 N N . ALA A 1 404 ? 6.421 -0.135 -20.057 1.00 73.69 404 ALA A N 1
ATOM 3167 C CA . ALA A 1 404 ? 5.661 0.181 -21.263 1.00 73.69 404 ALA A CA 1
ATOM 3168 C C . ALA A 1 404 ? 6.488 0.879 -22.354 1.00 73.69 404 ALA A C 1
ATOM 3170 O O . ALA A 1 404 ? 7.350 1.728 -22.092 1.00 73.69 404 ALA A O 1
ATOM 3171 N N . ASP A 1 405 ? 6.165 0.562 -23.607 1.00 73.00 405 ASP A N 1
ATOM 3172 C CA . ASP A 1 405 ? 6.730 1.234 -24.772 1.00 73.00 405 ASP A CA 1
ATOM 3173 C C . ASP A 1 405 ? 6.039 2.578 -25.093 1.00 73.00 405 ASP A C 1
ATOM 3175 O O . ASP A 1 405 ? 5.068 3.001 -24.463 1.00 73.00 405 ASP A O 1
ATOM 3179 N N . SER A 1 406 ? 6.545 3.297 -26.102 1.00 69.12 406 SER A N 1
ATOM 3180 C CA . SER A 1 406 ? 6.001 4.611 -26.472 1.00 69.12 406 SER A CA 1
ATOM 3181 C C . SER A 1 406 ? 4.541 4.573 -26.944 1.00 69.12 406 SER A C 1
ATOM 3183 O O . SER A 1 406 ? 3.838 5.570 -26.773 1.00 69.12 406 SER A O 1
ATOM 3185 N N . SER A 1 407 ? 4.102 3.490 -27.589 1.00 70.00 407 SER A N 1
ATOM 3186 C CA . SER A 1 407 ? 2.730 3.338 -28.084 1.00 70.00 407 SER A CA 1
ATOM 3187 C C . SER A 1 407 ? 1.783 2.993 -26.937 1.00 70.00 407 SER A C 1
ATOM 3189 O O . SER A 1 407 ? 0.687 3.546 -26.850 1.00 70.00 407 SER A O 1
ATOM 3191 N N . GLU A 1 408 ? 2.218 2.109 -26.043 1.00 74.69 408 GLU A N 1
ATOM 3192 C CA . GLU A 1 408 ? 1.492 1.708 -24.839 1.00 74.69 408 GLU A CA 1
ATOM 3193 C C . GLU A 1 408 ? 1.300 2.895 -23.884 1.00 74.69 408 GLU A C 1
ATOM 3195 O O . GLU A 1 408 ? 0.181 3.139 -23.427 1.00 74.69 408 GLU A O 1
ATOM 3200 N N . LEU A 1 409 ? 2.342 3.708 -23.664 1.00 74.38 409 LEU A N 1
ATOM 3201 C CA . LEU A 1 409 ? 2.262 4.919 -22.837 1.00 74.38 409 LEU A CA 1
ATOM 3202 C C . LEU A 1 409 ? 1.262 5.951 -23.388 1.00 74.38 409 LEU A C 1
ATOM 3204 O O . LEU A 1 409 ? 0.533 6.572 -22.613 1.00 74.38 409 LEU A O 1
ATOM 3208 N N . GLU A 1 410 ? 1.189 6.141 -24.710 1.00 75.81 410 GLU A N 1
ATOM 3209 C CA . GLU A 1 410 ? 0.212 7.060 -25.320 1.00 75.81 410 GLU A CA 1
ATOM 3210 C C . GLU A 1 410 ? -1.225 6.523 -25.267 1.00 75.81 410 GLU A C 1
ATOM 3212 O O . GLU A 1 410 ? -2.167 7.289 -25.025 1.00 75.81 410 GLU A O 1
ATOM 3217 N N . ALA A 1 411 ? -1.415 5.210 -25.426 1.00 81.25 411 ALA A N 1
ATOM 3218 C CA . ALA A 1 411 ? -2.719 4.581 -25.233 1.00 81.25 411 ALA A CA 1
ATOM 3219 C C . ALA A 1 411 ? -3.203 4.749 -23.781 1.00 81.25 411 ALA A C 1
ATOM 3221 O O . ALA A 1 411 ? -4.327 5.203 -23.550 1.00 81.25 411 ALA A O 1
ATOM 3222 N N . LEU A 1 412 ? -2.327 4.478 -22.809 1.00 84.75 412 LEU A N 1
ATOM 3223 C CA . LEU A 1 412 ? -2.624 4.600 -21.383 1.00 84.75 412 LEU A CA 1
ATOM 3224 C C . LEU A 1 412 ? -2.948 6.042 -20.978 1.00 84.75 412 LEU A C 1
ATOM 3226 O O . LEU A 1 412 ? -3.927 6.299 -20.278 1.00 84.75 412 LEU A O 1
ATOM 3230 N N . LYS A 1 413 ? -2.162 7.004 -21.470 1.00 84.69 413 LYS A N 1
ATOM 3231 C CA . LYS A 1 413 ? -2.408 8.440 -21.287 1.00 84.69 413 LYS A CA 1
ATOM 3232 C C . LYS A 1 413 ? -3.767 8.855 -21.837 1.00 84.69 413 LYS A C 1
ATOM 3234 O O . LYS A 1 413 ? -4.491 9.592 -21.172 1.00 84.69 413 LYS A O 1
ATOM 3239 N N . THR A 1 414 ? -4.128 8.383 -23.028 1.00 84.88 414 THR A N 1
ATOM 3240 C CA . THR A 1 414 ? -5.424 8.692 -23.647 1.00 84.88 414 THR A CA 1
ATOM 3241 C C . THR A 1 414 ? -6.583 8.183 -22.790 1.00 84.88 414 THR A C 1
ATOM 3243 O O . THR A 1 414 ? -7.535 8.928 -22.545 1.00 84.88 414 THR A O 1
ATOM 3246 N N . GLU A 1 415 ? -6.484 6.957 -22.273 1.00 85.50 415 GLU A N 1
ATOM 3247 C CA . GLU A 1 415 ? -7.527 6.390 -21.414 1.00 85.50 415 GLU A CA 1
ATOM 3248 C C . GLU A 1 415 ? -7.603 7.097 -20.052 1.00 85.50 415 GLU A C 1
ATOM 3250 O O . GLU A 1 415 ? -8.691 7.452 -19.597 1.00 85.50 415 GLU A O 1
ATOM 3255 N N . LEU A 1 416 ? -6.465 7.421 -19.427 1.00 83.12 416 LEU A N 1
ATOM 3256 C CA . LEU A 1 416 ? -6.442 8.190 -18.177 1.00 83.12 416 LEU A CA 1
ATOM 3257 C C . LEU A 1 416 ? -7.036 9.596 -18.340 1.00 83.12 416 LEU A C 1
ATOM 3259 O O . LEU A 1 416 ? -7.772 10.056 -17.467 1.00 83.12 416 LEU A O 1
ATOM 3263 N N . LEU A 1 417 ? -6.789 10.269 -19.468 1.00 83.88 417 LEU A N 1
ATOM 3264 C CA . LEU A 1 417 ? -7.405 11.564 -19.782 1.00 83.88 417 LEU A CA 1
ATOM 3265 C C . LEU A 1 417 ? -8.927 11.455 -19.954 1.00 83.88 417 LEU A C 1
ATOM 3267 O O . LEU A 1 417 ? -9.665 12.344 -19.519 1.00 83.88 417 LEU A O 1
ATOM 3271 N N . ARG A 1 418 ? -9.410 10.361 -20.552 1.00 84.81 418 ARG A N 1
ATOM 3272 C CA . ARG A 1 418 ? -10.843 10.061 -20.666 1.00 84.81 418 ARG A CA 1
ATOM 3273 C C . ARG A 1 418 ? -11.470 9.849 -19.287 1.00 84.81 418 ARG A C 1
ATOM 3275 O O . ARG A 1 418 ? -12.511 10.446 -19.004 1.00 84.81 418 ARG A O 1
ATOM 3282 N N . VAL A 1 419 ? -10.829 9.060 -18.422 1.00 81.25 419 VAL A N 1
ATOM 3283 C CA . VAL A 1 419 ? -11.279 8.842 -17.037 1.00 81.25 419 VAL A CA 1
ATOM 3284 C C . VAL A 1 419 ? -11.288 10.151 -16.250 1.00 81.25 419 VAL A C 1
ATOM 3286 O O . VAL A 1 419 ? -12.283 10.440 -15.585 1.00 81.25 419 VAL A O 1
ATOM 3289 N N . ARG A 1 420 ? -10.249 10.987 -16.377 1.00 79.38 420 ARG A N 1
ATOM 3290 C CA . ARG A 1 420 ? -10.210 12.317 -15.750 1.00 79.38 420 ARG A CA 1
ATOM 3291 C C . ARG A 1 420 ? -11.433 13.148 -16.126 1.00 79.38 420 ARG A C 1
ATOM 3293 O O . ARG A 1 420 ? -12.141 13.631 -15.249 1.00 79.38 420 ARG A O 1
ATOM 3300 N N . HIS A 1 421 ? -11.737 13.240 -17.420 1.00 79.00 421 HIS A N 1
ATOM 3301 C CA . HIS A 1 421 ? -12.882 14.011 -17.898 1.00 79.00 421 HIS A CA 1
ATOM 3302 C C . HIS A 1 421 ? -14.231 13.458 -17.397 1.00 79.00 421 HIS A C 1
ATOM 3304 O O . HIS A 1 421 ? -15.151 14.213 -17.065 1.00 79.00 421 HIS A O 1
ATOM 3310 N N . MET A 1 422 ? -14.368 12.132 -17.301 1.00 77.00 422 MET A N 1
ATOM 3311 C CA . MET A 1 422 ? -15.554 11.505 -16.706 1.00 77.00 422 MET A CA 1
ATOM 3312 C C . MET A 1 422 ? -15.726 11.877 -15.227 1.00 77.00 422 MET A C 1
ATOM 3314 O O . MET A 1 422 ? -16.847 12.141 -14.789 1.00 77.00 422 MET A O 1
ATOM 3318 N N . LEU A 1 423 ? -14.633 11.923 -14.464 1.00 73.00 423 LEU A N 1
ATOM 3319 C CA . LEU A 1 423 ? -14.660 12.296 -13.050 1.00 73.00 423 LEU A CA 1
ATOM 3320 C C . LEU A 1 423 ? -15.038 13.772 -12.876 1.00 73.00 423 LEU A C 1
ATOM 3322 O O . LEU A 1 423 ? -16.014 14.050 -12.182 1.00 73.00 423 LEU A O 1
ATOM 3326 N N . GLU A 1 424 ? -14.381 14.683 -13.598 1.00 72.50 424 GLU A N 1
ATOM 3327 C CA . GLU A 1 424 ? -14.679 16.128 -13.589 1.00 72.50 424 GLU A CA 1
ATOM 3328 C C . GLU A 1 424 ? -16.156 16.416 -13.921 1.00 72.50 424 GLU A C 1
ATOM 3330 O O . GLU A 1 424 ? -16.826 17.231 -13.285 1.00 72.50 424 GLU A O 1
ATOM 3335 N N . THR A 1 425 ? -16.713 15.717 -14.917 1.00 73.50 425 THR A N 1
ATOM 3336 C CA . THR A 1 425 ? -18.123 15.893 -15.302 1.00 73.50 425 THR A CA 1
ATOM 3337 C C . THR A 1 425 ? -19.098 15.326 -14.269 1.00 73.50 425 THR A C 1
ATOM 3339 O O . THR A 1 425 ? -20.191 15.875 -14.097 1.00 73.50 425 THR A O 1
ATOM 3342 N N . SER A 1 426 ? -18.733 14.248 -13.569 1.00 68.31 426 SER A N 1
ATOM 3343 C CA . SER A 1 426 ? -19.533 13.691 -12.471 1.00 68.31 426 SER A CA 1
ATOM 3344 C C . SER A 1 426 ? -19.541 14.603 -11.238 1.00 68.31 426 SER A C 1
ATOM 3346 O O . SER A 1 426 ? -20.592 14.786 -10.618 1.00 68.31 426 SER A O 1
ATOM 3348 N N . GLU A 1 427 ? -18.411 15.246 -10.946 1.00 66.56 427 GLU A N 1
ATOM 3349 C CA . GLU A 1 427 ? -18.265 16.233 -9.876 1.00 66.56 427 GLU A CA 1
ATOM 3350 C C . GLU A 1 427 ? -19.081 17.482 -10.160 1.00 66.56 427 GLU A C 1
ATOM 3352 O O . GLU A 1 427 ? -19.906 17.864 -9.337 1.00 66.56 427 GLU A O 1
ATOM 3357 N N . ALA A 1 428 ? -18.953 18.058 -11.357 1.00 67.56 428 ALA A N 1
ATOM 3358 C CA . ALA A 1 428 ? -19.724 19.237 -11.743 1.00 67.56 428 ALA A CA 1
ATOM 3359 C C . ALA A 1 428 ? -21.243 18.996 -11.628 1.00 67.56 428 ALA A C 1
ATOM 3361 O O . ALA A 1 428 ? -22.001 19.879 -11.219 1.00 67.56 428 ALA A O 1
ATOM 3362 N N . ARG A 1 429 ? -21.709 17.776 -11.943 1.00 66.38 429 ARG A N 1
ATOM 3363 C CA . ARG A 1 429 ? -23.110 17.372 -11.737 1.00 66.38 429 ARG A CA 1
ATOM 3364 C C . ARG A 1 429 ? -23.473 17.304 -10.254 1.00 66.38 429 ARG A C 1
ATOM 3366 O O . ARG A 1 429 ? -24.536 17.806 -9.891 1.00 66.38 429 ARG A O 1
ATOM 3373 N N . ARG A 1 430 ? -22.616 16.728 -9.405 1.00 63.81 430 ARG A N 1
ATOM 3374 C CA . ARG A 1 430 ? -22.821 16.700 -7.947 1.00 63.81 430 ARG A CA 1
ATOM 3375 C C . ARG A 1 430 ? -22.852 18.097 -7.347 1.00 63.81 430 ARG A C 1
ATOM 3377 O O . ARG A 1 430 ? -23.811 18.412 -6.658 1.00 63.81 430 ARG A O 1
ATOM 3384 N N . GLU A 1 431 ? -21.885 18.947 -7.671 1.00 63.34 431 GLU A N 1
ATOM 3385 C CA . GLU A 1 431 ? -21.833 20.330 -7.192 1.00 63.34 431 GLU A CA 1
ATOM 3386 C C . GLU A 1 431 ? -23.089 21.110 -7.602 1.00 63.34 431 GLU A C 1
ATOM 3388 O O . GLU A 1 431 ? -23.640 21.869 -6.805 1.00 63.34 431 GLU A O 1
ATOM 3393 N N . SER A 1 432 ? -23.608 20.885 -8.816 1.00 63.16 432 SER A N 1
ATOM 3394 C CA . SER A 1 432 ? -24.861 21.506 -9.266 1.00 63.16 432 SER A CA 1
ATOM 3395 C C . SER A 1 432 ? -26.101 21.018 -8.500 1.00 63.16 432 SER A C 1
ATOM 3397 O O . SER A 1 432 ? -27.039 21.792 -8.303 1.00 63.16 432 SER A O 1
ATOM 3399 N N . ALA A 1 433 ? -26.102 19.763 -8.037 1.00 61.25 433 ALA A N 1
ATOM 3400 C CA . ALA A 1 433 ? -27.177 19.184 -7.234 1.00 61.25 433 ALA A CA 1
ATOM 3401 C C . ALA A 1 433 ? -27.081 19.607 -5.756 1.00 61.25 433 ALA A C 1
ATOM 3403 O O . ALA A 1 433 ? -28.087 19.969 -5.151 1.00 61.25 433 ALA A O 1
ATOM 3404 N N . GLU A 1 434 ? -25.869 19.637 -5.197 1.00 58.03 434 GLU A N 1
ATOM 3405 C CA . GLU A 1 434 ? -25.570 20.081 -3.828 1.00 58.03 434 GLU A CA 1
ATOM 3406 C C . GLU A 1 434 ? -25.737 21.598 -3.669 1.00 58.03 434 GLU A C 1
ATOM 3408 O O . GLU A 1 434 ? -26.091 22.069 -2.598 1.00 58.03 434 GLU A O 1
ATOM 3413 N N . SER A 1 435 ? -25.606 22.387 -4.741 1.00 52.94 435 SER A N 1
ATOM 3414 C CA . SER A 1 435 ? -25.900 23.830 -4.724 1.00 52.94 435 SER A CA 1
ATOM 3415 C C . SER A 1 435 ? -27.341 24.171 -4.311 1.00 52.94 435 SER A C 1
ATOM 3417 O O . SER A 1 435 ? -27.599 25.328 -3.975 1.00 52.94 435 SER A O 1
ATOM 3419 N N . GLN A 1 436 ? -28.252 23.188 -4.314 1.00 53.59 436 GLN A N 1
ATOM 3420 C CA . GLN A 1 436 ? -29.634 23.298 -3.831 1.00 53.59 436 GLN A CA 1
ATOM 3421 C C . GLN A 1 436 ? -29.790 23.009 -2.317 1.00 53.59 436 GLN A C 1
ATOM 3423 O O . GLN A 1 436 ? -30.872 23.237 -1.780 1.00 53.59 436 GLN A O 1
ATOM 3428 N N . LEU A 1 437 ? -28.737 22.558 -1.616 1.00 52.03 437 LEU A N 1
ATOM 3429 C CA . LEU A 1 437 ? -28.652 22.445 -0.152 1.00 52.03 437 LEU A CA 1
ATOM 3430 C C . LEU A 1 437 ? -27.458 23.273 0.367 1.00 52.03 437 LEU A C 1
ATOM 3432 O O . LEU A 1 437 ? -26.295 22.970 0.127 1.00 52.03 437 LEU A O 1
ATOM 3436 N N . GLU A 1 438 ? -27.742 24.359 1.083 1.00 47.06 438 GLU A N 1
ATOM 3437 C CA . GLU A 1 438 ? -26.794 25.451 1.357 1.00 47.06 438 GLU A CA 1
ATOM 3438 C C . GLU A 1 438 ? -25.600 25.108 2.290 1.00 47.06 438 GLU A C 1
ATOM 3440 O O . GLU A 1 438 ? -24.661 25.899 2.363 1.00 47.06 438 GLU A O 1
ATOM 3445 N N . GLU A 1 439 ? -25.579 23.961 2.985 1.00 49.62 439 GLU A N 1
ATOM 3446 C CA . GLU A 1 439 ? -24.641 23.713 4.105 1.00 49.62 439 GLU A CA 1
ATOM 3447 C C . GLU A 1 439 ? -23.339 22.942 3.774 1.00 49.62 439 GLU A C 1
ATOM 3449 O O . GLU A 1 439 ? -22.400 22.997 4.566 1.00 49.62 439 GLU A O 1
ATOM 3454 N N . GLU A 1 440 ? -23.187 22.288 2.613 1.00 49.50 440 GLU A N 1
ATOM 3455 C CA . GLU A 1 440 ? -21.997 21.443 2.322 1.00 49.50 440 GLU A CA 1
ATOM 3456 C C . GLU A 1 440 ? -20.875 22.131 1.505 1.00 49.50 440 GLU A C 1
ATOM 3458 O O . GLU A 1 440 ? -19.812 21.551 1.261 1.00 49.50 440 GLU A O 1
ATOM 3463 N N . LYS A 1 441 ? -21.055 23.402 1.121 1.00 45.94 441 LYS A N 1
ATOM 3464 C CA . LYS A 1 441 ? -20.245 24.095 0.092 1.00 45.94 441 LYS A CA 1
ATOM 3465 C C . LYS A 1 441 ? -18.756 24.308 0.424 1.00 45.94 441 LYS A C 1
ATOM 3467 O O . LYS A 1 441 ? -17.970 24.564 -0.486 1.00 45.94 441 LYS A O 1
ATOM 3472 N N . THR A 1 442 ? -18.328 24.225 1.684 1.00 39.53 442 THR A N 1
ATOM 3473 C CA . THR A 1 442 ? -16.949 24.585 2.083 1.00 39.53 442 THR A CA 1
ATOM 3474 C C . THR A 1 442 ? -16.000 23.404 2.294 1.00 39.53 442 THR A C 1
ATOM 3476 O O . THR A 1 442 ? -14.798 23.635 2.378 1.00 39.53 442 THR A O 1
ATOM 3479 N N . THR A 1 443 ? -16.478 22.150 2.312 1.00 42.44 443 THR A N 1
ATOM 3480 C CA . THR A 1 443 ? -15.625 20.976 2.640 1.00 42.44 443 THR A CA 1
ATOM 3481 C C . THR A 1 443 ? -15.277 20.090 1.426 1.00 42.44 443 THR A C 1
ATOM 3483 O O . THR A 1 443 ? -14.453 19.188 1.541 1.00 42.44 443 THR A O 1
ATOM 3486 N N . ASN A 1 444 ? -15.866 20.331 0.245 1.00 49.47 444 ASN A N 1
ATOM 3487 C CA . ASN A 1 444 ? -15.747 19.420 -0.908 1.00 49.47 444 ASN A CA 1
ATOM 3488 C C . ASN A 1 444 ? -14.585 19.695 -1.879 1.00 49.47 444 ASN A C 1
ATOM 3490 O O . ASN A 1 444 ? -14.277 18.829 -2.691 1.00 49.47 444 ASN A O 1
ATOM 3494 N N . ARG A 1 445 ? -13.866 20.822 -1.763 1.00 44.28 445 ARG A N 1
ATOM 3495 C CA . ARG A 1 445 ? -12.711 21.122 -2.641 1.00 44.28 445 ARG A CA 1
ATOM 3496 C C . ARG A 1 445 ? -11.503 20.190 -2.447 1.00 44.28 445 ARG A C 1
ATOM 3498 O O . ARG A 1 445 ? -10.610 20.191 -3.284 1.00 44.28 445 ARG A O 1
ATOM 3505 N N . GLU A 1 446 ? -11.479 19.395 -1.378 1.00 43.59 446 GLU A N 1
ATOM 3506 C CA . GLU A 1 446 ? -10.407 18.433 -1.069 1.00 43.59 446 GLU A CA 1
ATOM 3507 C C . GLU A 1 446 ? -10.683 17.009 -1.598 1.00 43.59 446 GLU A C 1
ATOM 3509 O O . GLU A 1 446 ? -9.921 16.085 -1.321 1.00 43.59 446 GLU A O 1
ATOM 3514 N N . ASN A 1 447 ? -11.780 16.786 -2.331 1.00 55.53 447 ASN A N 1
ATOM 3515 C CA . ASN A 1 447 ? -12.296 15.442 -2.591 1.00 55.53 447 ASN A CA 1
ATOM 3516 C C . ASN A 1 447 ? -12.203 15.021 -4.057 1.00 55.53 447 ASN A C 1
ATOM 3518 O O . ASN A 1 447 ? -13.203 15.131 -4.752 1.00 55.53 447 ASN A O 1
ATOM 3522 N N . ASN A 1 448 ? -11.094 14.389 -4.468 1.00 67.06 448 ASN A N 1
ATOM 3523 C CA . ASN A 1 448 ? -11.190 13.263 -5.408 1.00 67.06 448 ASN A CA 1
ATOM 3524 C C . ASN A 1 448 ? -9.927 12.387 -5.438 1.00 67.06 448 ASN A C 1
ATOM 3526 O O . ASN A 1 448 ? -8.970 12.655 -6.168 1.00 67.06 448 ASN A O 1
ATOM 3530 N N . ALA A 1 449 ? -9.948 11.288 -4.681 1.00 63.62 449 ALA A N 1
ATOM 3531 C CA . ALA A 1 449 ? -8.869 10.301 -4.678 1.00 63.62 449 ALA A CA 1
ATOM 3532 C C . ALA A 1 449 ? -8.601 9.718 -6.078 1.00 63.62 449 ALA A C 1
ATOM 3534 O O . ALA A 1 449 ? -7.451 9.440 -6.411 1.00 63.62 449 ALA A O 1
ATOM 3535 N N . HIS A 1 450 ? -9.631 9.589 -6.926 1.00 70.44 450 HIS A N 1
ATOM 3536 C CA . HIS A 1 450 ? -9.444 9.159 -8.309 1.00 70.44 450 HIS A CA 1
ATOM 3537 C C . HIS A 1 450 ? -8.746 10.224 -9.155 1.00 70.44 450 HIS A C 1
ATOM 3539 O O . HIS A 1 450 ? -7.847 9.878 -9.910 1.00 70.44 450 HIS A O 1
ATOM 3545 N N . HIS A 1 451 ? -9.096 11.507 -9.014 1.00 71.44 451 HIS A N 1
ATOM 3546 C CA . HIS A 1 451 ? -8.429 12.575 -9.764 1.00 71.44 451 HIS A CA 1
ATOM 3547 C C . HIS A 1 451 ? -6.945 12.673 -9.394 1.00 71.44 451 HIS A C 1
ATOM 3549 O O . HIS A 1 451 ? -6.100 12.791 -10.274 1.00 71.44 451 HIS A O 1
ATOM 3555 N N . GLN A 1 452 ? -6.600 12.583 -8.106 1.00 71.31 452 GLN A N 1
ATOM 3556 C CA . GLN A 1 452 ? -5.197 12.595 -7.681 1.00 71.31 452 GLN A CA 1
ATOM 3557 C C . GLN A 1 452 ? -4.427 11.360 -8.153 1.00 71.31 452 GLN A C 1
ATOM 3559 O O . GLN A 1 452 ? -3.285 11.487 -8.590 1.00 71.31 452 GLN A O 1
ATOM 3564 N N . LEU A 1 453 ? -5.044 10.175 -8.091 1.00 77.69 453 LEU A N 1
ATOM 3565 C CA . LEU A 1 453 ? -4.445 8.950 -8.615 1.00 77.69 453 LEU A CA 1
ATOM 3566 C C . LEU A 1 453 ? -4.194 9.071 -10.125 1.00 77.69 453 LEU A C 1
ATOM 3568 O O . LEU A 1 453 ? -3.092 8.783 -10.581 1.00 77.69 453 LEU A O 1
ATOM 3572 N N . VAL A 1 454 ? -5.179 9.559 -10.883 1.00 78.62 454 VAL A N 1
ATOM 3573 C CA . VAL A 1 454 ? -5.060 9.793 -12.328 1.00 78.62 454 VAL A CA 1
ATOM 3574 C C . VAL A 1 454 ? -3.955 10.807 -12.636 1.00 78.62 454 VAL A C 1
ATOM 3576 O O . VAL A 1 454 ? -3.105 10.527 -13.475 1.00 78.62 454 VAL A O 1
ATOM 3579 N N . GLU A 1 455 ? -3.899 11.943 -11.938 1.00 78.56 455 GLU A N 1
ATOM 3580 C CA . GLU A 1 455 ? -2.853 12.958 -12.137 1.00 78.56 455 GLU A CA 1
ATOM 3581 C C . GLU A 1 455 ? -1.454 12.444 -11.761 1.00 78.56 455 GLU A C 1
ATOM 3583 O O . GLU A 1 455 ? -0.488 12.700 -12.479 1.00 78.56 455 GLU A O 1
ATOM 3588 N N . SER A 1 456 ? -1.335 11.660 -10.684 1.00 79.31 456 SER A N 1
ATOM 3589 C CA . SER A 1 456 ? -0.069 11.030 -10.295 1.00 79.31 456 SER A CA 1
ATOM 3590 C C . SER A 1 456 ? 0.440 10.074 -11.377 1.00 79.31 456 SER A C 1
ATOM 3592 O O . SER A 1 456 ? 1.616 10.135 -11.745 1.00 79.31 456 SER A O 1
ATOM 3594 N N . GLN A 1 457 ? -0.442 9.233 -11.928 1.00 82.44 457 GLN A N 1
ATOM 3595 C CA . GLN A 1 457 ? -0.070 8.296 -12.988 1.00 82.44 457 GLN A CA 1
ATOM 3596 C C . GLN A 1 457 ? 0.212 9.003 -14.319 1.00 82.44 457 GLN A C 1
ATOM 3598 O O . GLN A 1 457 ? 1.181 8.664 -14.996 1.00 82.44 457 GLN A O 1
ATOM 3603 N N . LEU A 1 458 ? -0.537 10.059 -14.660 1.00 81.19 458 LEU A N 1
ATOM 3604 C CA . LEU A 1 458 ? -0.225 10.918 -15.808 1.00 81.19 458 LEU A CA 1
ATOM 3605 C C . LEU A 1 458 ? 1.159 11.571 -15.674 1.00 81.19 458 LEU A C 1
ATOM 3607 O O . LEU A 1 458 ? 1.909 11.612 -16.649 1.00 81.19 458 LEU A O 1
ATOM 3611 N N . GLY A 1 459 ? 1.524 12.036 -14.476 1.00 77.69 459 GLY A N 1
ATOM 3612 C CA . GLY A 1 459 ? 2.851 12.587 -14.195 1.00 77.69 459 GLY A CA 1
ATOM 3613 C C . GLY A 1 459 ? 3.976 11.581 -14.453 1.00 77.69 459 GLY A C 1
ATOM 3614 O O . GLY A 1 459 ? 4.929 11.902 -15.162 1.00 77.69 459 GLY A O 1
ATOM 3615 N N . LYS A 1 460 ? 3.831 10.346 -13.955 1.00 80.44 460 LYS A N 1
ATOM 3616 C CA . LYS A 1 460 ? 4.799 9.256 -14.178 1.00 80.44 460 LYS A CA 1
ATOM 3617 C C . LYS A 1 460 ? 4.935 8.885 -15.653 1.00 80.44 460 LYS A C 1
ATOM 3619 O O . LYS A 1 460 ? 6.050 8.715 -16.138 1.00 80.44 460 LYS A O 1
ATOM 3624 N N . ILE A 1 461 ? 3.820 8.820 -16.385 1.00 77.19 461 ILE A N 1
ATOM 3625 C CA . ILE A 1 461 ? 3.834 8.573 -17.835 1.00 77.19 461 ILE A CA 1
ATOM 3626 C C . ILE A 1 461 ? 4.631 9.667 -18.560 1.00 77.19 461 ILE A C 1
ATOM 3628 O O . ILE A 1 461 ? 5.472 9.359 -19.402 1.00 77.19 461 ILE A O 1
ATOM 3632 N N . LEU A 1 462 ? 4.415 10.943 -18.224 1.00 76.56 462 LEU A N 1
ATOM 3633 C CA . LEU A 1 462 ? 5.140 12.063 -18.838 1.00 76.56 462 LEU A CA 1
ATOM 3634 C C . LEU A 1 462 ? 6.641 12.049 -18.506 1.00 76.56 462 LEU A C 1
ATOM 3636 O O . LEU A 1 462 ? 7.471 12.343 -19.372 1.00 76.56 462 LEU A O 1
ATOM 3640 N N . GLU A 1 463 ? 7.005 11.695 -17.273 1.00 78.94 463 GLU A N 1
ATOM 3641 C CA . GLU A 1 463 ? 8.402 11.533 -16.863 1.00 78.94 463 GLU A CA 1
ATOM 3642 C C . GLU A 1 463 ? 9.080 10.415 -17.662 1.00 78.94 463 GLU A C 1
ATOM 3644 O O . GLU A 1 463 ? 10.128 10.641 -18.272 1.00 78.94 463 GLU A O 1
ATOM 3649 N N . GLN A 1 464 ? 8.437 9.249 -17.760 1.00 75.94 464 GLN A N 1
ATOM 3650 C CA . GLN A 1 464 ? 8.954 8.119 -18.526 1.00 75.94 464 GLN A CA 1
ATOM 3651 C C . GLN A 1 464 ? 9.092 8.451 -20.019 1.00 75.94 464 GLN A C 1
ATOM 3653 O O . GLN A 1 464 ? 10.118 8.141 -20.628 1.00 75.94 464 GLN A O 1
ATOM 3658 N N . GLN A 1 465 ? 8.124 9.164 -20.608 1.00 71.75 465 GLN A N 1
ATOM 3659 C CA . GLN A 1 465 ? 8.236 9.680 -21.979 1.00 71.75 465 GLN A CA 1
ATOM 3660 C C . GLN A 1 465 ? 9.439 10.621 -22.143 1.00 71.75 465 GLN A C 1
ATOM 3662 O O . GLN A 1 465 ? 10.134 10.575 -23.158 1.00 71.75 465 GLN A O 1
ATOM 3667 N N . THR A 1 466 ? 9.723 11.459 -21.144 1.00 70.19 466 THR A N 1
ATOM 3668 C CA . THR A 1 466 ? 10.875 12.374 -21.162 1.00 70.19 466 THR A CA 1
ATOM 3669 C C . THR A 1 466 ? 12.198 11.609 -21.104 1.00 70.19 466 THR A C 1
ATOM 3671 O O . THR A 1 466 ? 13.118 11.916 -21.866 1.00 70.19 466 THR A O 1
ATOM 3674 N N . VAL A 1 467 ? 12.286 10.578 -20.257 1.00 71.62 467 VAL A N 1
ATOM 3675 C CA . VAL A 1 467 ? 13.451 9.683 -20.186 1.00 71.62 467 VAL A CA 1
ATOM 3676 C C . VAL A 1 467 ? 13.675 8.995 -21.531 1.00 71.62 467 VAL A C 1
ATOM 3678 O O . VAL A 1 467 ? 14.784 9.073 -22.065 1.00 71.62 467 VAL A O 1
ATOM 3681 N N . LEU A 1 468 ? 12.631 8.401 -22.117 1.00 64.12 468 LEU A N 1
ATOM 3682 C CA . LEU A 1 468 ? 12.705 7.720 -23.412 1.00 64.12 468 LEU A CA 1
ATOM 3683 C C . LEU A 1 468 ? 13.176 8.673 -24.525 1.00 64.12 468 LEU A C 1
ATOM 3685 O O . LEU A 1 468 ? 14.090 8.348 -25.283 1.00 64.12 468 LEU A O 1
ATOM 3689 N N . ASN A 1 469 ? 12.626 9.890 -24.571 1.00 64.38 469 ASN A N 1
ATOM 3690 C CA . ASN A 1 469 ? 13.031 10.918 -25.532 1.00 64.38 469 ASN A CA 1
ATOM 3691 C C . ASN A 1 469 ? 14.497 11.339 -25.346 1.00 64.38 469 ASN A C 1
ATOM 3693 O O . ASN A 1 469 ? 15.231 11.463 -26.323 1.00 64.38 469 ASN A O 1
ATOM 3697 N N . SER A 1 470 ? 14.967 11.485 -24.104 1.00 65.31 470 SER A N 1
ATOM 3698 C CA . SER A 1 470 ? 16.366 11.839 -23.831 1.00 65.31 470 SER A CA 1
ATOM 3699 C C . SER A 1 470 ? 17.356 10.748 -24.263 1.00 65.31 470 SER A C 1
ATOM 3701 O O . SER A 1 470 ? 18.449 11.052 -24.746 1.00 65.31 470 SER A O 1
ATOM 3703 N N . GLN A 1 471 ? 16.973 9.473 -24.130 1.00 65.81 471 GLN A N 1
ATOM 3704 C CA . GLN A 1 471 ? 17.763 8.342 -24.618 1.00 65.81 471 GLN A CA 1
ATOM 3705 C C . GLN A 1 471 ? 17.827 8.348 -26.148 1.00 65.81 471 GLN A C 1
ATOM 3707 O O . GLN A 1 471 ? 18.905 8.159 -26.716 1.00 65.81 471 GLN A O 1
ATOM 3712 N N . ILE A 1 472 ? 16.704 8.644 -26.812 1.00 61.38 472 ILE A N 1
ATOM 3713 C CA . ILE A 1 472 ? 16.656 8.840 -28.265 1.00 61.38 472 ILE A CA 1
ATOM 3714 C C . ILE A 1 472 ? 17.598 9.982 -28.679 1.00 61.38 472 ILE A C 1
ATOM 3716 O O . ILE A 1 472 ? 18.438 9.774 -29.553 1.00 61.38 472 ILE A O 1
ATOM 3720 N N . ASP A 1 473 ? 17.552 11.140 -28.017 1.00 59.34 473 ASP A N 1
ATOM 3721 C CA . ASP A 1 473 ? 18.423 12.288 -28.317 1.00 59.34 473 ASP A CA 1
ATOM 3722 C C . ASP A 1 473 ? 19.919 11.979 -28.143 1.00 59.34 473 ASP A C 1
ATOM 3724 O O . ASP A 1 473 ? 20.761 12.450 -28.917 1.00 59.34 473 ASP A O 1
ATOM 3728 N N . GLN A 1 474 ? 20.281 11.160 -27.152 1.00 63.38 474 GLN A N 1
ATOM 3729 C CA . GLN A 1 474 ? 21.665 10.713 -26.970 1.00 63.38 474 GLN A CA 1
ATOM 3730 C C . GLN A 1 474 ? 22.132 9.824 -28.125 1.00 63.38 474 GLN A C 1
ATOM 3732 O O . GLN A 1 474 ? 23.227 10.039 -28.654 1.0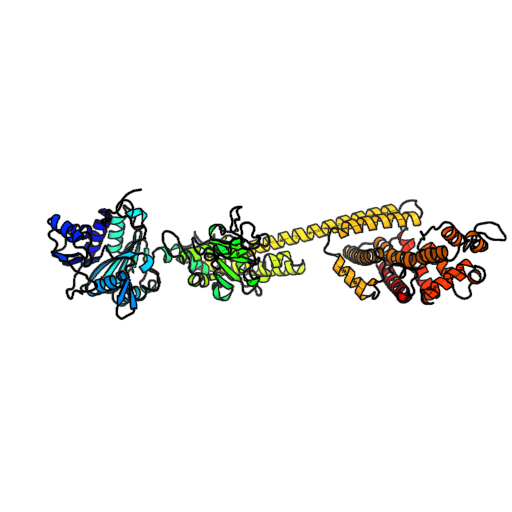0 63.38 474 GLN A O 1
ATOM 3737 N N . VAL A 1 475 ? 21.301 8.871 -28.553 1.00 62.34 475 VAL A N 1
ATOM 3738 C CA . VAL A 1 475 ? 21.589 8.016 -29.716 1.00 62.34 475 VAL A CA 1
ATOM 3739 C C . VAL A 1 475 ? 21.716 8.867 -30.985 1.00 62.34 475 VAL A C 1
ATOM 3741 O O . VAL A 1 475 ? 22.687 8.718 -31.732 1.00 62.34 475 VAL A O 1
ATOM 3744 N N . LEU A 1 476 ? 20.819 9.841 -31.180 1.00 58.81 476 LEU A N 1
ATOM 3745 C CA . LEU A 1 476 ? 20.866 10.797 -32.293 1.00 58.81 476 LEU A CA 1
ATOM 3746 C C . LEU A 1 476 ? 22.178 11.582 -32.340 1.00 58.81 476 LEU A C 1
ATOM 3748 O O . LEU A 1 476 ? 22.787 11.733 -33.405 1.00 58.81 476 LEU A O 1
ATOM 3752 N N . LYS A 1 477 ? 22.635 12.075 -31.187 1.00 66.56 477 LYS A N 1
ATOM 3753 C CA . LYS A 1 477 ? 23.874 12.849 -31.081 1.00 66.56 477 LYS A CA 1
ATOM 3754 C C . LYS A 1 477 ? 25.100 12.014 -31.447 1.00 66.56 477 LYS A C 1
ATOM 3756 O O . LYS A 1 477 ? 25.974 12.503 -32.162 1.00 66.56 477 LYS A O 1
ATOM 3761 N N . ILE A 1 478 ? 25.153 10.764 -30.987 1.00 65.88 478 ILE A N 1
ATOM 3762 C CA . ILE A 1 478 ? 26.248 9.836 -31.295 1.00 65.88 478 ILE A CA 1
ATOM 3763 C C . ILE A 1 478 ? 26.287 9.539 -32.801 1.00 65.88 478 ILE A C 1
ATOM 3765 O O . ILE A 1 478 ? 27.344 9.651 -33.421 1.00 65.88 478 ILE A O 1
ATOM 3769 N N . LEU A 1 479 ? 25.138 9.222 -33.406 1.00 60.28 479 LEU A N 1
ATOM 3770 C CA . LEU A 1 479 ? 25.048 8.905 -34.835 1.00 60.28 479 LEU A CA 1
ATOM 3771 C C . LEU A 1 479 ? 25.399 10.104 -35.725 1.00 60.28 479 LEU A C 1
ATOM 3773 O O . LEU A 1 479 ? 26.113 9.951 -36.718 1.00 60.28 479 LEU A O 1
ATOM 3777 N N . THR A 1 480 ? 24.960 11.306 -35.346 1.00 65.25 480 THR A N 1
ATOM 3778 C CA . THR A 1 480 ? 25.293 12.539 -36.076 1.00 65.25 480 THR A CA 1
ATOM 3779 C C . THR A 1 480 ? 26.791 12.841 -35.993 1.00 65.25 480 THR A C 1
ATOM 3781 O O . THR A 1 480 ? 27.419 13.095 -37.019 1.00 65.25 480 THR A O 1
ATOM 3784 N N . GLY A 1 481 ? 27.395 12.718 -34.805 1.00 69.94 481 GLY A N 1
ATOM 3785 C CA . GLY A 1 481 ? 28.837 12.914 -34.629 1.00 69.94 481 GLY A CA 1
ATOM 3786 C C . GLY A 1 481 ? 29.679 11.892 -35.399 1.00 69.94 481 GLY A C 1
ATOM 3787 O O . GLY A 1 481 ? 30.679 12.252 -36.020 1.00 69.94 481 GLY A O 1
ATOM 3788 N N . MET A 1 482 ? 29.252 10.626 -35.427 1.00 71.31 482 MET A N 1
ATOM 3789 C CA . MET A 1 482 ? 29.910 9.586 -36.222 1.00 71.31 482 MET A CA 1
ATOM 3790 C C . MET A 1 482 ? 29.850 9.905 -37.722 1.00 71.31 482 MET A C 1
ATOM 3792 O O . MET A 1 482 ? 30.857 9.785 -38.423 1.00 71.31 482 MET A O 1
ATOM 3796 N N . ARG A 1 483 ? 28.687 10.343 -38.219 1.00 68.06 483 ARG A N 1
ATOM 3797 C CA . ARG A 1 483 ? 28.511 10.740 -39.621 1.00 68.06 483 ARG A CA 1
ATOM 3798 C C . ARG A 1 483 ? 29.474 11.860 -40.012 1.00 68.06 483 ARG A C 1
ATOM 3800 O O . ARG A 1 483 ? 30.183 11.726 -41.005 1.00 68.06 483 ARG A O 1
ATOM 3807 N N . GLU A 1 484 ? 29.549 12.921 -39.213 1.00 74.88 484 GLU A N 1
ATOM 3808 C CA . GLU A 1 484 ? 30.441 14.061 -39.469 1.00 74.88 484 GLU A CA 1
ATOM 3809 C C . GLU A 1 484 ? 31.920 13.644 -39.518 1.00 74.88 484 GLU A C 1
ATOM 3811 O O . GLU A 1 484 ? 32.686 14.110 -40.367 1.00 74.88 484 GLU A O 1
ATOM 3816 N N . GLN A 1 485 ? 32.330 12.726 -38.639 1.00 77.38 485 GLN A N 1
ATOM 3817 C CA . GLN A 1 485 ? 33.693 12.195 -38.627 1.00 77.38 485 GLN A CA 1
ATOM 3818 C C . GLN A 1 485 ? 34.000 11.352 -39.869 1.00 77.38 485 GLN A C 1
ATOM 3820 O O . GLN A 1 485 ? 35.077 11.496 -40.453 1.00 77.38 485 GLN A O 1
ATOM 3825 N N . ILE A 1 486 ? 33.069 10.497 -40.299 1.00 77.06 486 ILE A N 1
ATOM 3826 C CA . ILE A 1 486 ? 33.232 9.675 -41.506 1.00 77.06 486 ILE A CA 1
ATOM 3827 C C . ILE A 1 486 ? 33.280 10.559 -42.757 1.00 77.06 486 ILE A C 1
ATOM 3829 O O . ILE A 1 486 ? 34.159 10.365 -43.600 1.00 77.06 486 ILE A O 1
ATOM 3833 N N . ASP A 1 487 ? 32.423 11.576 -42.847 1.00 76.62 487 ASP A N 1
ATOM 3834 C CA . ASP A 1 487 ? 32.437 12.549 -43.945 1.00 76.62 487 ASP A CA 1
ATOM 3835 C C . ASP A 1 487 ? 33.777 13.303 -44.014 1.00 76.62 487 ASP A C 1
ATOM 3837 O O . ASP A 1 487 ? 34.363 13.449 -45.091 1.00 76.62 487 ASP A O 1
ATOM 3841 N N . SER A 1 488 ? 34.328 13.696 -42.862 1.00 79.62 488 SER A N 1
ATOM 3842 C CA . SER A 1 488 ? 35.660 14.309 -42.768 1.00 79.62 488 SER A CA 1
ATOM 3843 C C . SER A 1 488 ? 36.776 13.370 -43.256 1.00 79.62 488 SER A C 1
ATOM 3845 O O . SER A 1 488 ? 37.653 13.778 -44.025 1.00 79.62 488 SER A O 1
ATOM 3847 N N . ILE A 1 489 ? 36.725 12.081 -42.891 1.00 81.31 489 ILE A N 1
ATOM 3848 C CA . ILE A 1 489 ? 37.695 11.074 -43.356 1.00 81.31 489 ILE A CA 1
ATOM 3849 C C . ILE A 1 489 ? 37.622 10.903 -44.881 1.00 81.31 489 ILE A C 1
ATOM 3851 O O . ILE A 1 489 ? 38.663 10.863 -45.549 1.00 81.31 489 ILE A O 1
ATOM 3855 N N . LYS A 1 490 ? 36.411 10.845 -45.446 1.00 79.88 490 LYS A N 1
ATOM 3856 C CA . LYS A 1 490 ? 36.186 10.695 -46.892 1.00 79.88 490 LYS A CA 1
ATOM 3857 C C . LYS A 1 490 ? 36.749 11.859 -47.704 1.00 79.88 490 LYS A C 1
ATOM 3859 O O . LYS A 1 490 ? 37.334 11.630 -48.766 1.00 79.88 490 LYS A O 1
ATOM 3864 N N . GLN A 1 491 ? 36.613 13.086 -47.200 1.00 80.62 491 GLN A N 1
ATOM 3865 C CA . GLN A 1 491 ? 37.088 14.311 -47.857 1.00 80.62 491 GLN A CA 1
ATOM 3866 C C . GLN A 1 491 ? 38.612 14.512 -47.765 1.00 80.62 491 GLN A C 1
ATOM 3868 O O . GLN A 1 491 ? 39.170 15.338 -48.488 1.00 80.62 491 GLN A O 1
ATOM 3873 N N . GLY A 1 492 ? 39.309 13.750 -46.917 1.00 78.12 492 GLY A N 1
ATOM 3874 C CA . GLY A 1 492 ? 40.765 13.819 -46.782 1.00 78.12 492 GLY A CA 1
ATOM 3875 C C . GLY A 1 492 ? 41.538 13.370 -48.035 1.00 78.12 492 GLY A C 1
ATOM 3876 O O . GLY A 1 492 ? 41.049 12.601 -48.862 1.00 78.12 492 GLY A O 1
ATOM 3877 N N . SER A 1 493 ? 42.802 13.793 -48.147 1.00 77.31 493 SER A N 1
ATOM 3878 C CA . SER A 1 493 ? 43.718 13.451 -49.256 1.00 77.31 493 SER A CA 1
ATOM 3879 C C . SER A 1 493 ? 44.421 12.089 -49.118 1.00 77.31 493 SER A C 1
ATOM 3881 O O . SER A 1 493 ? 45.307 11.764 -49.909 1.00 77.31 493 SER A O 1
ATOM 3883 N N . ARG A 1 494 ? 44.054 11.295 -48.103 1.00 80.44 494 ARG A N 1
ATOM 3884 C CA . ARG A 1 494 ? 44.618 9.960 -47.837 1.00 80.44 494 ARG A CA 1
ATOM 3885 C C . ARG A 1 494 ? 44.217 8.950 -48.916 1.00 80.44 494 ARG A C 1
ATOM 3887 O O . ARG A 1 494 ? 43.209 9.132 -49.599 1.00 80.44 494 ARG A O 1
ATOM 3894 N N . LYS A 1 495 ? 44.987 7.866 -49.036 1.00 80.06 495 LYS A N 1
ATOM 3895 C CA . LYS A 1 495 ? 44.641 6.725 -49.902 1.00 80.06 495 LYS A CA 1
ATOM 3896 C C . LYS A 1 495 ? 43.410 5.992 -49.360 1.00 80.06 495 LYS A C 1
ATOM 3898 O O . LYS A 1 495 ? 43.179 5.999 -48.153 1.00 80.06 495 LYS A O 1
ATOM 3903 N N . ASP A 1 496 ? 42.656 5.324 -50.229 1.00 77.50 496 ASP A N 1
ATOM 3904 C CA . ASP A 1 496 ? 41.383 4.690 -49.847 1.00 77.50 496 ASP A CA 1
ATOM 3905 C C . ASP A 1 496 ? 41.552 3.612 -48.768 1.00 77.50 496 ASP A C 1
ATOM 3907 O O . ASP A 1 496 ? 40.760 3.554 -47.834 1.00 77.50 496 ASP A O 1
ATOM 3911 N N . GLU A 1 497 ? 42.638 2.835 -48.808 1.00 73.31 497 GLU A N 1
ATOM 3912 C CA . GLU A 1 497 ? 42.965 1.847 -47.765 1.00 73.31 497 GLU A CA 1
ATOM 3913 C C . GLU A 1 497 ? 43.154 2.494 -46.378 1.00 73.31 497 GLU A C 1
ATOM 3915 O O . GLU A 1 497 ? 42.671 1.981 -45.368 1.00 73.31 497 GLU A O 1
ATOM 3920 N N . GLU A 1 498 ? 43.807 3.660 -46.315 1.00 77.75 498 GLU A N 1
ATOM 3921 C CA . GLU A 1 498 ? 43.994 4.407 -45.064 1.00 77.75 498 GLU A CA 1
ATOM 3922 C C . GLU A 1 498 ? 42.674 5.011 -44.572 1.00 77.75 498 GLU A C 1
ATOM 3924 O O . GLU A 1 498 ? 42.409 5.020 -43.368 1.00 77.75 498 GLU A O 1
ATOM 3929 N N . LYS A 1 499 ? 41.823 5.486 -45.492 1.00 80.69 499 LYS A N 1
ATOM 3930 C CA . LYS A 1 499 ? 40.475 5.972 -45.166 1.00 80.69 499 LYS A CA 1
ATOM 3931 C C . LYS A 1 499 ? 39.617 4.859 -44.580 1.00 80.69 499 LYS A C 1
ATOM 3933 O O . LYS A 1 499 ? 39.003 5.065 -43.539 1.00 80.69 499 LYS A O 1
ATOM 3938 N N . LEU A 1 500 ? 39.616 3.679 -45.198 1.00 79.12 500 LEU A N 1
ATOM 3939 C CA . LEU A 1 500 ? 38.866 2.525 -44.707 1.00 79.12 500 LEU A CA 1
ATOM 3940 C C . LEU A 1 500 ? 39.330 2.091 -43.321 1.00 79.12 500 LEU A C 1
ATOM 3942 O O . LEU A 1 500 ? 38.490 1.833 -42.465 1.00 79.12 500 LEU A O 1
ATOM 3946 N N . SER A 1 501 ? 40.641 2.066 -43.080 1.00 79.19 501 SER A N 1
ATOM 3947 C CA . SER A 1 501 ? 41.197 1.765 -41.758 1.00 79.19 501 SER A CA 1
ATOM 3948 C C . SER A 1 501 ? 40.702 2.751 -40.693 1.00 79.19 501 SER A C 1
ATOM 3950 O O . SER A 1 501 ? 40.244 2.349 -39.627 1.00 79.19 501 SER A O 1
ATOM 3952 N N . LEU A 1 502 ? 40.702 4.051 -41.001 1.00 81.00 502 LEU A N 1
ATOM 3953 C CA . LEU A 1 502 ? 40.208 5.078 -40.082 1.00 81.00 502 LEU A CA 1
ATOM 3954 C C . LEU A 1 502 ? 38.700 4.979 -39.836 1.00 81.00 502 LEU A C 1
ATOM 3956 O O . LEU A 1 502 ? 38.276 5.127 -38.693 1.00 81.00 502 LEU A O 1
ATOM 3960 N N . ILE A 1 503 ? 37.907 4.708 -40.877 1.00 81.12 503 ILE A N 1
ATOM 3961 C CA . ILE A 1 503 ? 36.460 4.481 -40.748 1.00 81.12 503 ILE A CA 1
ATOM 3962 C C . ILE A 1 503 ? 36.202 3.265 -39.849 1.00 81.12 503 ILE A C 1
ATOM 3964 O O . ILE A 1 503 ? 35.386 3.353 -38.937 1.00 81.12 503 ILE A O 1
ATOM 3968 N N . CYS A 1 504 ? 36.936 2.164 -40.043 1.00 77.88 504 CYS A N 1
ATOM 3969 C CA . CYS A 1 504 ? 36.836 0.980 -39.188 1.00 77.88 504 CYS A CA 1
ATOM 3970 C C . CYS A 1 504 ? 37.137 1.305 -37.717 1.00 77.88 504 CYS A C 1
ATOM 3972 O O . CYS A 1 504 ? 36.397 0.866 -36.841 1.00 77.88 504 CYS A O 1
ATOM 3974 N N . THR A 1 505 ? 38.170 2.104 -37.439 1.00 82.25 505 THR A N 1
ATOM 3975 C CA . THR A 1 505 ? 38.499 2.529 -36.069 1.00 82.25 505 THR A CA 1
ATOM 3976 C C . THR A 1 505 ? 37.370 3.348 -35.436 1.00 82.25 505 THR A C 1
ATOM 3978 O O . THR A 1 505 ? 37.059 3.148 -34.264 1.00 82.25 505 THR A O 1
ATOM 3981 N N . GLN A 1 506 ? 36.721 4.239 -36.194 1.00 80.25 506 GLN A N 1
ATOM 3982 C CA . GLN A 1 506 ? 35.578 5.007 -35.678 1.00 80.25 506 GLN A CA 1
ATOM 3983 C C . GLN A 1 506 ? 34.354 4.121 -35.416 1.00 80.25 506 GLN A C 1
ATOM 3985 O O . GLN A 1 506 ? 33.694 4.270 -34.390 1.00 80.25 506 GLN A O 1
ATOM 3990 N N . LEU A 1 507 ? 34.079 3.159 -36.299 1.00 78.88 507 LEU A N 1
ATOM 3991 C CA . LEU A 1 507 ? 32.995 2.190 -36.119 1.00 78.88 507 LEU A CA 1
ATOM 3992 C C . LEU A 1 507 ? 33.222 1.277 -34.907 1.00 78.88 507 LEU A C 1
ATOM 3994 O O . LEU A 1 507 ? 32.274 0.939 -34.201 1.00 78.88 507 LEU A O 1
ATOM 3998 N N . GLU A 1 508 ? 34.468 0.895 -34.629 1.00 75.75 508 GLU A N 1
ATOM 3999 C CA . GLU A 1 508 ? 34.818 0.143 -33.420 1.00 75.75 508 GLU A CA 1
ATOM 4000 C C . GLU A 1 508 ? 34.594 0.954 -32.150 1.00 75.75 508 GLU A C 1
ATOM 4002 O O . GLU A 1 508 ? 34.049 0.429 -31.181 1.00 75.75 508 GLU A O 1
ATOM 4007 N N . GLU A 1 509 ? 35.005 2.221 -32.146 1.00 76.19 509 GLU A N 1
ATOM 4008 C CA . GLU A 1 509 ? 34.798 3.114 -31.009 1.00 76.19 509 GLU A CA 1
ATOM 4009 C C . GLU A 1 509 ? 33.298 3.328 -30.754 1.00 76.19 509 GLU A C 1
ATOM 4011 O O . GLU A 1 509 ? 32.834 3.206 -29.621 1.00 76.19 509 GLU A O 1
ATOM 4016 N N . TRP A 1 510 ? 32.513 3.506 -31.820 1.00 74.31 510 TRP A N 1
ATOM 4017 C CA . TRP A 1 510 ? 31.052 3.556 -31.753 1.00 74.31 510 TRP A CA 1
ATOM 4018 C C . TRP A 1 510 ? 30.438 2.257 -31.221 1.00 74.31 510 TRP A C 1
ATOM 4020 O O . TRP A 1 510 ? 29.562 2.289 -30.355 1.00 74.31 510 TRP A O 1
ATOM 4030 N N . THR A 1 511 ? 30.916 1.104 -31.695 1.00 67.81 511 THR A N 1
ATOM 4031 C CA . THR A 1 511 ? 30.439 -0.207 -31.234 1.00 67.81 511 THR A CA 1
ATOM 4032 C C . THR A 1 511 ? 30.737 -0.378 -29.745 1.00 67.81 511 THR A C 1
ATOM 4034 O O . THR A 1 511 ? 29.851 -0.760 -28.988 1.00 67.81 511 THR A O 1
ATOM 4037 N N . LYS A 1 512 ? 31.939 -0.014 -29.281 1.00 72.12 512 LYS A N 1
ATOM 4038 C CA . LYS A 1 512 ? 32.309 -0.053 -27.854 1.00 72.12 512 LYS A CA 1
ATOM 4039 C C . LYS A 1 512 ? 31.435 0.869 -27.003 1.00 72.12 512 LYS A C 1
ATOM 4041 O O . LYS A 1 512 ? 30.993 0.460 -25.930 1.00 72.12 512 LYS A O 1
ATOM 4046 N N . GLN A 1 513 ? 31.149 2.079 -27.484 1.00 67.56 513 GLN A N 1
ATOM 4047 C CA . GLN A 1 513 ? 30.264 3.024 -26.799 1.00 67.56 513 GLN A CA 1
ATOM 4048 C C . GLN A 1 513 ? 28.814 2.513 -26.754 1.00 67.56 513 GLN A C 1
ATOM 4050 O O . GLN A 1 513 ? 28.172 2.594 -25.709 1.00 67.56 513 GLN A O 1
ATOM 4055 N N . SER A 1 514 ? 28.326 1.890 -27.829 1.00 61.72 514 SER A N 1
ATOM 4056 C CA . SER A 1 514 ? 26.959 1.355 -27.933 1.00 61.72 514 SER A CA 1
ATOM 4057 C C . SER A 1 514 ? 26.752 0.063 -27.130 1.00 61.72 514 SER A C 1
ATOM 4059 O O . SER A 1 514 ? 25.698 -0.137 -26.534 1.00 61.72 514 SER A O 1
ATOM 4061 N N . VAL A 1 515 ? 27.767 -0.803 -27.035 1.00 53.72 515 VAL A N 1
ATOM 4062 C CA . VAL A 1 515 ? 27.736 -2.060 -26.255 1.00 53.72 515 VAL A CA 1
ATOM 4063 C C . VAL A 1 515 ? 27.648 -1.808 -24.739 1.00 53.72 515 VAL A C 1
ATOM 4065 O O . VAL A 1 515 ? 27.187 -2.671 -23.989 1.00 53.72 515 VAL A O 1
ATOM 4068 N N . SER A 1 516 ? 28.011 -0.609 -24.268 1.00 52.66 516 SER A N 1
ATOM 4069 C CA . SER A 1 516 ? 27.803 -0.205 -22.869 1.00 52.66 516 SER A CA 1
ATOM 4070 C C . SER A 1 516 ? 26.317 -0.037 -22.495 1.00 52.66 516 SER A C 1
ATOM 4072 O O . SER A 1 516 ? 25.958 -0.173 -21.324 1.00 52.66 516 SER A O 1
ATOM 4074 N N . GLN A 1 517 ? 25.434 0.149 -23.484 1.00 54.50 517 GLN A N 1
ATOM 4075 C CA . GLN A 1 517 ? 23.978 0.220 -23.331 1.00 54.50 517 GLN A CA 1
ATOM 4076 C C . GLN A 1 517 ? 23.358 -1.178 -23.544 1.00 54.50 517 GLN A C 1
ATOM 4078 O O . GLN A 1 517 ? 22.768 -1.496 -24.574 1.00 54.50 517 GLN A O 1
ATOM 4083 N N . LYS A 1 518 ? 23.548 -2.058 -22.553 1.00 47.81 518 LYS A N 1
ATOM 4084 C CA . LYS A 1 518 ? 23.378 -3.531 -22.581 1.00 47.81 518 LYS A CA 1
ATOM 4085 C C . LYS A 1 518 ? 22.001 -4.139 -22.961 1.00 47.81 518 LYS A C 1
ATOM 4087 O O . LYS A 1 518 ? 21.829 -5.337 -22.755 1.00 47.81 518 LYS A O 1
ATOM 4092 N N . ARG A 1 519 ? 21.022 -3.413 -23.517 1.00 46.47 519 ARG A N 1
ATOM 4093 C CA . ARG A 1 519 ? 19.684 -3.982 -23.827 1.00 46.47 519 ARG A CA 1
ATOM 4094 C C . ARG A 1 519 ? 19.356 -4.207 -25.314 1.00 46.47 519 ARG A C 1
ATOM 4096 O O . ARG A 1 519 ? 18.530 -5.069 -25.585 1.00 46.47 519 ARG A O 1
ATOM 4103 N N . ASN A 1 520 ? 20.033 -3.568 -26.277 1.00 54.53 520 ASN A N 1
ATOM 4104 C CA . ASN A 1 520 ? 19.584 -3.603 -27.687 1.00 54.53 520 ASN A CA 1
ATOM 4105 C C . ASN A 1 520 ? 20.165 -4.708 -28.593 1.00 54.53 520 ASN A C 1
ATOM 4107 O O . ASN A 1 520 ? 19.600 -4.960 -29.648 1.00 54.53 520 ASN A O 1
ATOM 4111 N N . PHE A 1 521 ? 21.243 -5.413 -28.229 1.00 62.81 521 PHE A N 1
ATOM 4112 C CA . PHE A 1 521 ? 21.918 -6.322 -29.182 1.00 62.81 521 PHE A CA 1
ATOM 4113 C C . PHE A 1 521 ? 21.348 -7.746 -29.260 1.00 62.81 521 PHE A C 1
ATOM 4115 O O . PHE A 1 521 ? 21.543 -8.423 -30.268 1.00 62.81 521 PHE A O 1
ATOM 4122 N N . ALA A 1 522 ? 20.612 -8.207 -28.243 1.00 67.25 522 ALA A N 1
ATOM 4123 C CA . ALA A 1 522 ? 20.048 -9.562 -28.236 1.00 67.25 522 ALA A CA 1
ATOM 4124 C C . ALA A 1 522 ? 19.006 -9.777 -29.352 1.00 67.25 522 ALA A C 1
ATOM 4126 O O . ALA A 1 522 ? 18.920 -10.871 -29.908 1.00 67.25 522 ALA A O 1
ATOM 4127 N N . GLY A 1 523 ? 18.246 -8.733 -29.708 1.00 72.12 523 GLY A N 1
ATOM 4128 C CA . GLY A 1 523 ? 17.305 -8.765 -30.832 1.00 72.12 523 GLY A CA 1
ATOM 4129 C C . GLY A 1 523 ? 18.012 -8.928 -32.178 1.00 72.12 523 GLY A C 1
ATOM 4130 O O . GLY A 1 523 ? 17.646 -9.800 -32.960 1.00 72.12 523 GLY A O 1
ATOM 4131 N N . TYR A 1 524 ? 19.089 -8.174 -32.411 1.00 76.69 524 TYR A N 1
ATOM 4132 C CA . TYR A 1 524 ? 19.851 -8.242 -33.662 1.00 76.69 524 TYR A CA 1
ATOM 4133 C C . TYR A 1 524 ? 20.626 -9.551 -33.834 1.00 76.69 524 TYR A C 1
ATOM 4135 O O . TYR A 1 524 ? 20.735 -10.043 -34.952 1.00 76.69 524 TYR A O 1
ATOM 4143 N N . VAL A 1 525 ? 21.091 -10.179 -32.746 1.00 81.00 525 VAL A N 1
ATOM 4144 C CA . VAL A 1 525 ? 21.650 -11.543 -32.811 1.00 81.00 525 VAL A CA 1
ATOM 4145 C C . VAL A 1 525 ? 20.611 -12.528 -33.352 1.00 81.00 525 VAL A C 1
ATOM 4147 O O . VAL A 1 525 ? 20.921 -13.298 -34.256 1.00 81.00 525 VAL A O 1
ATOM 4150 N N . ARG A 1 526 ? 19.358 -12.453 -32.880 1.00 81.94 526 ARG A N 1
ATOM 4151 C CA . ARG A 1 526 ? 18.268 -13.301 -33.396 1.00 81.94 526 ARG A CA 1
ATOM 4152 C C . ARG A 1 526 ? 17.959 -13.024 -34.866 1.00 81.94 526 ARG A C 1
ATOM 4154 O O . ARG A 1 526 ? 17.649 -13.956 -35.598 1.00 81.94 526 ARG A O 1
ATOM 4161 N N . ILE A 1 527 ? 18.056 -11.766 -35.304 1.00 82.94 527 ILE A N 1
ATOM 4162 C CA . ILE A 1 527 ? 17.894 -11.410 -36.721 1.00 82.94 527 ILE A CA 1
ATOM 4163 C C . ILE A 1 527 ? 18.983 -12.085 -37.556 1.00 82.94 527 ILE A C 1
ATOM 4165 O O . ILE A 1 527 ? 18.659 -12.697 -38.569 1.00 82.94 527 ILE A O 1
ATOM 4169 N N . VAL A 1 528 ? 20.248 -12.045 -37.129 1.00 85.62 528 VAL A N 1
ATOM 4170 C CA . VAL A 1 528 ? 21.338 -12.717 -37.858 1.00 85.62 528 VAL A CA 1
ATOM 4171 C C . VAL A 1 528 ? 21.136 -14.232 -37.894 1.00 85.62 528 VAL A C 1
ATOM 4173 O O . VAL A 1 528 ? 21.190 -14.829 -38.965 1.00 85.62 528 VAL A O 1
ATOM 4176 N N . GLN A 1 529 ? 20.786 -14.833 -36.757 1.00 85.81 529 GLN A N 1
ATOM 4177 C CA . GLN A 1 529 ? 20.480 -16.265 -36.650 1.00 85.81 529 GLN A CA 1
ATOM 4178 C C . GLN A 1 529 ? 19.260 -16.700 -37.479 1.00 85.81 529 GLN A C 1
ATOM 4180 O O . GLN A 1 529 ? 19.075 -17.888 -37.705 1.00 85.81 529 GLN A O 1
ATOM 4185 N N . SER A 1 530 ? 18.412 -15.769 -37.934 1.00 87.19 530 SER A N 1
ATOM 4186 C CA . SER A 1 530 ? 17.255 -16.105 -38.776 1.00 87.19 530 SER A CA 1
ATOM 4187 C C . SER A 1 530 ? 17.609 -16.373 -40.242 1.00 87.19 530 SER A C 1
ATOM 4189 O O . SER A 1 530 ? 16.812 -16.985 -40.950 1.00 87.19 530 SER A O 1
ATOM 4191 N N . TRP A 1 531 ? 18.767 -15.894 -40.710 1.00 87.75 531 TRP A N 1
ATOM 4192 C CA . TRP A 1 531 ? 19.224 -16.074 -42.094 1.00 87.75 531 TRP A CA 1
ATOM 4193 C C . TRP A 1 531 ? 20.594 -16.751 -42.209 1.00 87.75 531 TRP A C 1
ATOM 4195 O O . TRP A 1 531 ? 20.998 -17.085 -43.321 1.00 87.75 531 TRP A O 1
ATOM 4205 N N . LEU A 1 532 ? 21.300 -16.939 -41.092 1.00 87.25 532 LEU A N 1
ATOM 4206 C CA . LEU A 1 532 ? 22.605 -17.585 -41.024 1.00 87.25 532 LEU A CA 1
ATOM 4207 C C . LEU A 1 532 ? 22.568 -18.729 -40.008 1.00 87.25 532 LEU A C 1
ATOM 4209 O O . LEU A 1 532 ? 22.603 -18.484 -38.799 1.00 87.25 532 LEU A O 1
ATOM 4213 N N . ASP A 1 533 ? 22.521 -19.962 -40.505 1.00 84.06 533 ASP A N 1
ATOM 4214 C CA . ASP A 1 533 ? 22.419 -21.162 -39.670 1.00 84.06 533 ASP A CA 1
ATOM 4215 C C . ASP A 1 533 ? 23.752 -21.464 -38.953 1.00 84.06 533 ASP A C 1
ATOM 4217 O O . ASP A 1 533 ? 23.777 -21.928 -37.813 1.00 84.06 533 ASP A O 1
ATOM 4221 N N . GLU A 1 534 ? 24.883 -21.123 -39.576 1.00 85.62 534 GLU A N 1
ATOM 4222 C CA . GLU A 1 534 ? 26.250 -21.407 -39.123 1.00 85.62 534 GLU A CA 1
ATOM 4223 C C . GLU A 1 534 ? 26.788 -20.444 -38.039 1.00 85.62 534 GLU A C 1
ATOM 4225 O O . GLU A 1 534 ? 27.980 -20.130 -37.994 1.00 85.62 534 GLU A O 1
ATOM 4230 N N . TRP A 1 535 ? 25.933 -19.958 -37.136 1.00 85.81 535 TRP A N 1
ATOM 4231 C CA . TRP A 1 535 ? 26.307 -18.958 -36.124 1.00 85.81 535 TRP A CA 1
ATOM 4232 C C . TRP A 1 535 ? 27.458 -19.401 -35.200 1.00 85.81 535 TRP A C 1
ATOM 4234 O O . TRP A 1 535 ? 28.355 -18.613 -34.881 1.00 85.81 535 TRP A O 1
ATOM 4244 N N . ASP A 1 536 ? 27.452 -20.669 -34.785 1.00 85.38 536 ASP A N 1
ATOM 4245 C CA . ASP A 1 536 ? 28.392 -21.205 -33.792 1.00 85.38 536 ASP A CA 1
ATOM 4246 C C . ASP A 1 536 ? 29.818 -21.377 -34.332 1.00 85.38 536 ASP A C 1
ATOM 4248 O O . ASP A 1 536 ? 30.768 -21.457 -33.552 1.00 85.38 536 ASP A O 1
ATOM 4252 N N . ILE A 1 537 ? 29.989 -21.415 -35.658 1.00 85.25 537 ILE A N 1
ATOM 4253 C CA . ILE A 1 537 ? 31.307 -21.547 -36.291 1.00 85.25 537 ILE A CA 1
ATOM 4254 C C . ILE A 1 537 ? 31.915 -20.201 -36.701 1.00 85.25 537 ILE A C 1
ATOM 4256 O O . ILE A 1 537 ? 33.047 -20.190 -37.192 1.00 85.25 537 ILE A O 1
ATOM 4260 N N . LEU A 1 538 ? 31.199 -19.087 -36.523 1.00 88.38 538 LEU A N 1
ATOM 4261 C CA . LEU A 1 538 ? 31.700 -17.741 -36.808 1.00 88.38 538 LEU A CA 1
ATOM 4262 C C . LEU A 1 538 ? 32.881 -17.365 -35.911 1.00 88.38 538 LEU A C 1
ATOM 4264 O O . LEU A 1 538 ? 32.964 -17.764 -34.749 1.00 88.38 538 LEU A O 1
ATOM 4268 N N . ASP A 1 539 ? 33.769 -16.521 -36.431 1.00 89.44 539 ASP A N 1
ATOM 4269 C CA . ASP A 1 539 ? 34.789 -15.881 -35.611 1.00 89.44 539 ASP A CA 1
ATOM 4270 C C . ASP A 1 539 ? 34.159 -14.923 -34.580 1.00 89.44 539 ASP A C 1
ATOM 4272 O O . ASP A 1 539 ? 33.143 -14.264 -34.833 1.00 89.44 539 ASP A O 1
ATOM 4276 N N . GLN A 1 540 ? 34.795 -14.799 -33.412 1.00 85.12 540 GLN A N 1
ATOM 4277 C CA . GLN A 1 540 ? 34.304 -13.973 -32.305 1.00 85.12 540 GLN A CA 1
ATOM 4278 C C . GLN A 1 540 ? 34.103 -12.501 -32.704 1.00 85.12 540 GLN A C 1
ATOM 4280 O O . GLN A 1 540 ? 33.186 -11.845 -32.203 1.00 85.12 540 GLN A O 1
ATOM 4285 N N . LEU A 1 541 ? 34.940 -11.962 -33.600 1.00 81.94 541 LEU A N 1
ATOM 4286 C CA . LEU A 1 541 ? 34.780 -10.594 -34.095 1.00 81.94 541 LEU A CA 1
ATOM 4287 C C . LEU A 1 541 ? 33.594 -10.483 -35.056 1.00 81.94 541 LEU A C 1
ATOM 4289 O O . LEU A 1 541 ? 32.849 -9.507 -34.999 1.00 81.94 541 LEU A O 1
ATOM 4293 N N . THR A 1 542 ? 33.357 -11.495 -35.886 1.00 88.00 542 THR A N 1
ATOM 4294 C CA . THR A 1 542 ? 32.211 -11.538 -36.804 1.00 88.00 542 THR A CA 1
ATOM 4295 C C . THR A 1 542 ? 30.880 -11.603 -36.056 1.00 88.00 542 THR A C 1
ATOM 4297 O O . THR A 1 542 ? 29.942 -10.887 -36.413 1.00 88.00 542 THR A O 1
ATOM 4300 N N . GLN A 1 543 ? 30.820 -12.361 -34.955 1.00 85.25 543 GLN A N 1
ATOM 4301 C CA . GLN A 1 543 ? 29.663 -12.397 -34.048 1.00 85.25 543 GLN A CA 1
ATOM 4302 C C . GLN A 1 543 ? 29.344 -11.027 -33.422 1.00 85.25 543 GLN A C 1
ATOM 4304 O O . GLN A 1 543 ? 28.218 -10.794 -32.987 1.00 85.25 543 GLN A O 1
ATOM 4309 N N . GLN A 1 544 ? 30.310 -10.103 -33.391 1.00 82.56 544 GLN A N 1
ATOM 4310 C CA . GLN A 1 544 ? 30.100 -8.715 -32.968 1.00 82.56 544 GLN A CA 1
ATOM 4311 C C . GLN A 1 544 ? 29.767 -7.795 -34.149 1.00 82.56 544 GLN A C 1
ATOM 4313 O O . GLN A 1 544 ? 28.927 -6.907 -34.011 1.00 82.56 544 GLN A O 1
ATOM 4318 N N . PHE A 1 545 ? 30.408 -7.995 -35.305 1.00 85.06 545 PHE A N 1
ATOM 4319 C CA . PHE A 1 545 ? 30.240 -7.134 -36.476 1.00 85.06 545 PHE A CA 1
ATOM 4320 C C . PHE A 1 545 ? 28.868 -7.267 -37.137 1.00 85.06 545 PHE A C 1
ATOM 4322 O O . PHE A 1 545 ? 28.311 -6.250 -37.548 1.00 85.06 545 PHE A O 1
ATOM 4329 N N . LEU A 1 546 ? 28.305 -8.479 -37.218 1.00 86.75 546 LEU A N 1
ATOM 4330 C CA . LEU A 1 546 ? 27.011 -8.697 -37.871 1.00 86.75 546 LEU A CA 1
ATOM 4331 C C . LEU A 1 546 ? 25.857 -8.024 -37.108 1.00 86.75 546 LEU A C 1
ATOM 4333 O O . LEU A 1 546 ? 25.182 -7.188 -37.708 1.00 86.75 546 LEU A O 1
ATOM 4337 N N . PRO A 1 547 ? 25.649 -8.264 -35.795 1.00 84.50 547 PRO A N 1
ATOM 4338 C CA . PRO A 1 547 ? 24.572 -7.596 -35.066 1.00 84.50 547 PRO A CA 1
ATOM 4339 C C . PRO A 1 547 ? 24.753 -6.076 -34.991 1.00 84.50 547 PRO A C 1
ATOM 4341 O O . PRO A 1 547 ? 23.766 -5.344 -34.976 1.00 84.50 547 PRO A O 1
ATOM 4344 N N . SER A 1 548 ? 25.998 -5.581 -34.957 1.00 80.00 548 SER A N 1
ATOM 4345 C CA . SER A 1 548 ? 26.248 -4.137 -34.939 1.00 80.00 548 SER A CA 1
ATOM 4346 C C . SER A 1 548 ? 25.971 -3.457 -36.270 1.00 80.00 548 SER A C 1
ATOM 4348 O O . SER A 1 548 ? 25.488 -2.327 -36.272 1.00 80.00 548 SER A O 1
ATOM 4350 N N . ALA A 1 549 ? 26.204 -4.140 -37.387 1.00 84.88 549 ALA A N 1
ATOM 4351 C CA . ALA A 1 549 ? 25.825 -3.640 -38.697 1.00 84.88 549 ALA A CA 1
ATOM 4352 C C . ALA A 1 549 ? 24.301 -3.605 -38.890 1.00 84.88 549 ALA A C 1
ATOM 4354 O O . ALA A 1 549 ? 23.797 -2.610 -39.398 1.00 84.88 549 ALA A O 1
ATOM 4355 N N . GLU A 1 550 ? 23.570 -4.639 -38.459 1.00 85.12 550 GLU A N 1
ATOM 4356 C CA . GLU A 1 550 ? 22.097 -4.665 -38.549 1.00 85.12 550 GLU A CA 1
ATOM 4357 C C . GLU A 1 550 ? 21.478 -3.527 -37.715 1.00 85.12 550 GLU A C 1
ATOM 4359 O O . GLU A 1 550 ? 20.665 -2.759 -38.219 1.00 85.12 550 GLU A O 1
ATOM 4364 N N . HIS A 1 551 ? 21.961 -3.318 -36.484 1.00 82.00 551 HIS A N 1
ATOM 4365 C CA . HIS A 1 551 ? 21.548 -2.176 -35.661 1.00 82.00 551 HIS A CA 1
ATOM 4366 C C . HIS A 1 551 ? 21.850 -0.829 -36.332 1.00 82.00 551 HIS A C 1
ATOM 4368 O O . HIS A 1 551 ? 21.030 0.086 -36.317 1.00 82.00 551 HIS A O 1
ATOM 4374 N N . LEU A 1 552 ? 23.029 -0.703 -36.944 1.00 79.75 552 LEU A N 1
ATOM 4375 C CA . LEU A 1 552 ? 23.426 0.517 -37.634 1.00 79.75 552 LEU A CA 1
ATOM 4376 C C . LEU A 1 552 ? 22.563 0.794 -38.875 1.00 79.75 552 LEU A C 1
ATOM 4378 O O . LEU A 1 552 ? 22.311 1.956 -39.188 1.00 79.75 552 LEU A O 1
ATOM 4382 N N . TYR A 1 553 ? 22.106 -0.243 -39.576 1.00 84.12 553 TYR A N 1
ATOM 4383 C CA . TYR A 1 553 ? 21.211 -0.105 -40.722 1.00 84.12 553 TYR A CA 1
ATOM 4384 C C . TYR A 1 553 ? 19.851 0.478 -40.307 1.00 84.12 553 TYR A C 1
ATOM 4386 O O . TYR A 1 553 ? 19.442 1.504 -40.858 1.00 84.12 553 TYR A O 1
ATOM 4394 N N . ASP A 1 554 ? 19.208 -0.110 -39.294 1.00 81.19 554 ASP A N 1
ATOM 4395 C CA . ASP A 1 554 ? 17.889 0.319 -38.800 1.00 81.19 554 ASP A CA 1
ATOM 4396 C C . ASP A 1 554 ? 17.922 1.755 -38.268 1.00 81.19 554 ASP A C 1
ATOM 4398 O O . ASP A 1 554 ? 17.030 2.566 -38.536 1.00 81.19 554 ASP A O 1
ATOM 4402 N N . GLU A 1 555 ? 18.997 2.110 -37.566 1.00 73.44 555 GLU A N 1
ATOM 4403 C CA . GLU A 1 555 ? 19.209 3.468 -37.082 1.00 73.44 555 GLU A CA 1
ATOM 4404 C C . GLU A 1 555 ? 19.371 4.469 -38.233 1.00 73.44 555 GLU A C 1
ATOM 4406 O O . GLU A 1 555 ? 18.704 5.503 -38.259 1.00 73.44 555 GLU A O 1
ATOM 4411 N N . LEU A 1 556 ? 20.196 4.167 -39.238 1.00 78.31 556 LEU A N 1
ATOM 4412 C CA . LEU A 1 556 ? 20.367 5.051 -40.398 1.00 78.31 556 LEU A CA 1
ATOM 4413 C C . LEU A 1 556 ? 19.067 5.217 -41.201 1.00 78.31 556 LEU A C 1
ATOM 4415 O O . LEU A 1 556 ? 18.788 6.315 -41.698 1.00 78.31 556 LEU A O 1
ATOM 4419 N N . GLU A 1 557 ? 18.252 4.165 -41.296 1.00 78.69 557 GLU A N 1
ATOM 4420 C CA . GLU A 1 557 ? 16.931 4.227 -41.917 1.00 78.69 557 GLU A CA 1
ATOM 4421 C C . GLU A 1 557 ? 15.966 5.116 -41.121 1.00 78.69 557 GLU A C 1
ATOM 4423 O O . GLU A 1 557 ? 15.352 6.024 -41.696 1.00 78.69 557 GLU A O 1
ATOM 4428 N N . ARG A 1 558 ? 15.882 4.919 -39.800 1.00 73.88 558 ARG A N 1
ATOM 4429 C CA . ARG A 1 558 ? 15.056 5.730 -38.892 1.00 73.88 558 ARG A CA 1
ATOM 4430 C C . ARG A 1 558 ? 15.369 7.221 -39.019 1.00 73.88 558 ARG A C 1
ATOM 4432 O O . ARG A 1 558 ? 14.460 8.052 -39.020 1.00 73.88 558 ARG A O 1
ATOM 4439 N N . LEU A 1 559 ? 16.647 7.558 -39.185 1.00 66.00 559 LEU A N 1
ATOM 4440 C CA . LEU A 1 559 ? 17.125 8.937 -39.319 1.00 66.00 559 LEU A CA 1
ATOM 4441 C C . LEU A 1 559 ? 17.016 9.516 -40.726 1.00 66.00 559 LEU A C 1
ATOM 4443 O O . LEU A 1 559 ? 17.373 10.678 -40.930 1.00 66.00 559 LEU A O 1
ATOM 4447 N N . LYS A 1 560 ? 16.529 8.738 -41.701 1.00 74.62 560 LYS A N 1
ATOM 4448 C CA . LYS A 1 560 ? 16.497 9.125 -43.120 1.00 74.62 560 LYS A CA 1
ATOM 4449 C C . LYS A 1 560 ? 17.871 9.614 -43.592 1.00 74.62 560 LYS A C 1
ATOM 4451 O O . LYS A 1 560 ? 17.979 10.618 -44.302 1.00 74.62 560 LYS A O 1
ATOM 4456 N N . ALA A 1 561 ? 18.928 8.928 -43.156 1.00 74.38 561 ALA A N 1
ATOM 4457 C CA . ALA A 1 561 ? 20.289 9.279 -43.520 1.00 74.38 561 ALA A CA 1
ATOM 4458 C C . ALA A 1 561 ? 20.478 9.180 -45.042 1.00 74.38 561 ALA A C 1
ATOM 4460 O O . ALA A 1 561 ? 19.917 8.314 -45.710 1.00 74.38 561 ALA A O 1
ATOM 4461 N N . SER A 1 562 ? 21.288 10.077 -45.602 1.00 77.81 562 SER A N 1
ATOM 4462 C CA . SER A 1 562 ? 21.601 10.074 -47.035 1.00 77.81 562 SER A CA 1
ATOM 4463 C C . SER A 1 562 ? 22.818 9.213 -47.389 1.00 77.81 562 SER A C 1
ATOM 4465 O O . SER A 1 562 ? 23.102 9.049 -48.571 1.00 77.81 562 SER A O 1
ATOM 4467 N N . ASP A 1 563 ? 23.557 8.711 -46.392 1.00 81.94 563 ASP A N 1
ATOM 4468 C CA . ASP A 1 563 ? 24.772 7.915 -46.583 1.00 81.94 563 ASP A CA 1
ATOM 4469 C C . ASP A 1 563 ? 24.807 6.694 -45.657 1.00 81.94 563 ASP A C 1
ATOM 4471 O O . ASP A 1 563 ? 24.859 6.820 -44.435 1.00 81.94 563 ASP A O 1
ATOM 4475 N N . PHE A 1 564 ? 24.831 5.515 -46.268 1.00 86.75 564 PHE A N 1
ATOM 4476 C CA . PHE A 1 564 ? 24.881 4.201 -45.633 1.00 86.75 564 PHE A CA 1
ATOM 4477 C C . PHE A 1 564 ? 26.275 3.563 -45.704 1.00 86.75 564 PHE A C 1
ATOM 4479 O O . PHE A 1 564 ? 26.458 2.401 -45.344 1.00 86.75 564 PHE A O 1
ATOM 4486 N N . SER A 1 565 ? 27.296 4.315 -46.123 1.00 85.56 565 SER A N 1
ATOM 4487 C CA . SER A 1 565 ? 28.693 3.858 -46.107 1.00 85.56 565 SER A CA 1
ATOM 4488 C C . SER A 1 565 ? 29.159 3.249 -44.773 1.00 85.56 565 SER A C 1
ATOM 4490 O O . SER A 1 565 ? 29.870 2.245 -44.828 1.00 85.56 565 SER A O 1
ATOM 4492 N N . PRO A 1 566 ? 28.770 3.775 -43.590 1.00 83.56 566 PRO A N 1
ATOM 4493 C CA . PRO A 1 566 ? 29.153 3.183 -42.306 1.00 83.56 566 PRO A CA 1
ATOM 4494 C C . PRO A 1 566 ? 28.649 1.738 -42.147 1.00 83.56 566 PRO A C 1
ATOM 4496 O O . PRO A 1 566 ? 29.419 0.851 -41.779 1.00 83.56 566 PRO A O 1
ATOM 4499 N N . PHE A 1 567 ? 27.385 1.490 -42.513 1.00 87.69 567 PHE A N 1
ATOM 4500 C CA . PHE A 1 567 ? 26.787 0.153 -42.544 1.00 87.69 567 PHE A CA 1
ATOM 4501 C C . PHE A 1 567 ? 27.529 -0.770 -43.519 1.00 87.69 567 PHE A C 1
ATOM 4503 O O . PHE A 1 567 ? 27.969 -1.851 -43.135 1.00 87.69 567 PHE A O 1
ATOM 4510 N N . ILE A 1 568 ? 27.734 -0.321 -44.762 1.00 88.31 568 ILE A N 1
ATOM 4511 C CA . ILE A 1 568 ? 28.380 -1.118 -45.816 1.00 88.31 568 ILE A CA 1
ATOM 4512 C C . ILE A 1 568 ? 29.786 -1.559 -45.394 1.00 88.31 568 ILE A C 1
ATOM 4514 O O . ILE A 1 568 ? 30.158 -2.718 -45.574 1.00 88.31 568 ILE A O 1
ATOM 4518 N N . VAL A 1 569 ? 30.568 -0.650 -44.806 1.00 86.69 569 VAL A N 1
ATOM 4519 C CA . VAL A 1 569 ? 31.918 -0.954 -44.316 1.00 86.69 569 VAL A CA 1
ATOM 4520 C C . VAL A 1 569 ? 31.883 -2.018 -43.222 1.00 86.69 569 VAL A C 1
ATOM 4522 O O . VAL A 1 569 ? 32.654 -2.976 -43.296 1.00 86.69 569 VAL A O 1
ATOM 4525 N N . GLN A 1 570 ? 30.989 -1.872 -42.242 1.00 84.88 570 GLN A N 1
ATOM 4526 C CA . GLN A 1 570 ? 30.859 -2.809 -41.128 1.00 84.88 570 GLN A CA 1
ATOM 4527 C C . GLN A 1 570 ? 30.399 -4.198 -41.599 1.00 84.88 570 GLN A C 1
ATOM 4529 O O . GLN A 1 570 ? 30.920 -5.217 -41.147 1.00 84.88 570 GLN A O 1
ATOM 4534 N N . TYR A 1 571 ? 29.475 -4.251 -42.558 1.00 89.50 571 TYR A N 1
ATOM 4535 C CA . TYR A 1 571 ? 28.949 -5.512 -43.073 1.00 89.50 571 TYR A CA 1
ATOM 4536 C C . TYR A 1 571 ? 29.980 -6.269 -43.915 1.00 89.50 571 TYR A C 1
ATOM 4538 O O . TYR A 1 571 ? 30.242 -7.445 -43.669 1.00 89.50 571 TYR A O 1
ATOM 4546 N N . CYS A 1 572 ? 30.668 -5.583 -44.834 1.00 90.31 572 CYS A N 1
ATOM 4547 C CA . CYS A 1 572 ? 31.748 -6.180 -45.623 1.00 90.31 572 CYS A CA 1
ATOM 4548 C C . CYS A 1 572 ? 32.905 -6.688 -44.751 1.00 90.31 572 CYS A C 1
ATOM 4550 O O . CYS A 1 572 ? 33.554 -7.671 -45.104 1.00 90.31 572 CYS A O 1
ATOM 4552 N N . ARG A 1 573 ? 33.154 -6.043 -43.604 1.00 87.75 573 ARG A N 1
ATOM 4553 C CA . ARG A 1 573 ? 34.181 -6.463 -42.645 1.00 87.75 573 ARG A CA 1
ATOM 4554 C C . ARG A 1 573 ? 33.898 -7.843 -42.043 1.00 87.75 573 ARG A C 1
ATOM 4556 O O . ARG A 1 573 ? 34.841 -8.566 -41.746 1.00 87.75 573 ARG A O 1
ATOM 4563 N N . SER A 1 574 ? 32.626 -8.216 -41.906 1.00 90.94 574 SER A N 1
ATOM 4564 C CA . SER A 1 574 ? 32.217 -9.547 -41.437 1.00 90.94 574 SER A CA 1
ATOM 4565 C C . SER A 1 574 ? 32.698 -10.634 -42.403 1.00 90.94 574 SER A C 1
ATOM 4567 O O . SER A 1 574 ? 33.402 -11.554 -42.002 1.00 90.94 574 SER A O 1
ATOM 4569 N N . LEU A 1 575 ? 32.427 -10.466 -43.702 1.00 91.25 575 LEU A N 1
ATOM 4570 C CA . LEU A 1 575 ? 32.914 -11.371 -44.749 1.00 91.25 575 LEU A CA 1
ATOM 4571 C C . LEU A 1 575 ? 34.448 -11.351 -44.874 1.00 91.25 575 LEU A C 1
ATOM 4573 O O . LEU A 1 575 ? 35.072 -12.397 -45.033 1.00 91.25 575 LEU A O 1
ATOM 4577 N N . GLU A 1 576 ? 35.058 -10.164 -44.791 1.00 91.31 576 GLU A N 1
ATOM 4578 C CA . GLU A 1 576 ? 36.516 -9.992 -44.821 1.00 91.31 576 GLU A CA 1
ATOM 4579 C C . GLU A 1 576 ? 37.194 -10.790 -43.699 1.00 91.31 576 GLU A C 1
ATOM 4581 O O . GLU A 1 576 ? 38.174 -11.488 -43.953 1.00 91.31 576 GLU A O 1
ATOM 4586 N N . ASN A 1 577 ? 36.648 -10.732 -42.482 1.00 91.69 577 ASN A N 1
ATOM 4587 C CA . ASN A 1 577 ? 37.190 -11.432 -41.325 1.00 91.69 577 ASN A CA 1
ATOM 4588 C C . ASN A 1 577 ? 37.101 -12.957 -41.478 1.00 91.69 577 ASN A C 1
ATOM 4590 O O . ASN A 1 577 ? 38.099 -13.632 -41.252 1.00 91.69 577 ASN A O 1
ATOM 4594 N N . GLU A 1 578 ? 35.964 -13.492 -41.931 1.00 93.19 578 GLU A N 1
ATOM 4595 C CA . GLU A 1 578 ? 35.795 -14.940 -42.128 1.00 93.19 578 GLU A CA 1
ATOM 4596 C C . GLU A 1 578 ? 36.739 -15.511 -43.196 1.00 93.19 578 GLU A C 1
ATOM 4598 O O . GLU A 1 578 ? 37.372 -16.547 -42.982 1.00 93.19 578 GLU A O 1
ATOM 4603 N N . ILE A 1 579 ? 36.898 -14.823 -44.335 1.00 92.56 579 ILE A N 1
ATOM 4604 C CA . ILE A 1 579 ? 37.847 -15.246 -45.379 1.00 92.56 579 ILE A CA 1
ATOM 4605 C C . ILE A 1 579 ? 39.282 -15.165 -44.847 1.00 92.56 579 ILE A C 1
ATOM 4607 O O . ILE A 1 579 ? 40.092 -16.068 -45.075 1.00 92.56 579 ILE A O 1
ATOM 4611 N N . LEU A 1 580 ? 39.613 -14.100 -44.118 1.00 92.12 580 LEU A N 1
ATOM 4612 C CA . LEU A 1 580 ? 40.946 -13.919 -43.563 1.00 92.12 580 LEU A CA 1
ATOM 4613 C C . LEU A 1 580 ? 41.298 -15.037 -42.581 1.00 92.12 580 LEU A C 1
ATOM 4615 O O . LEU A 1 580 ? 42.329 -15.689 -42.753 1.00 92.12 580 LEU A O 1
ATOM 4619 N N . THR A 1 581 ? 40.463 -15.262 -41.568 1.00 90.38 581 THR A N 1
ATOM 4620 C CA . THR A 1 581 ? 40.765 -16.187 -40.471 1.00 90.38 581 THR A CA 1
ATOM 4621 C C . THR A 1 581 ? 40.710 -17.641 -40.926 1.00 90.38 581 THR A C 1
ATOM 4623 O O . THR A 1 581 ? 41.659 -18.381 -40.667 1.00 90.38 581 THR A O 1
ATOM 4626 N N . LYS A 1 582 ? 39.658 -18.049 -41.651 1.00 90.75 582 LYS A N 1
ATOM 4627 C CA . LYS A 1 582 ? 39.421 -19.460 -42.005 1.00 90.75 582 LYS A CA 1
ATOM 4628 C C . LYS A 1 582 ? 40.181 -19.941 -43.237 1.00 90.75 582 LYS A C 1
ATOM 4630 O O . LYS A 1 582 ? 40.403 -21.143 -43.372 1.00 90.75 582 LYS A O 1
ATOM 4635 N N . LEU A 1 583 ? 40.558 -19.043 -44.150 1.00 91.62 583 LEU A N 1
ATOM 4636 C CA . LEU A 1 583 ? 41.267 -19.421 -45.376 1.00 91.62 583 LEU A CA 1
ATOM 4637 C C . LEU A 1 583 ? 42.731 -18.978 -45.351 1.00 91.62 583 LEU A C 1
ATOM 4639 O O . LEU A 1 583 ? 43.628 -19.810 -45.478 1.00 91.62 583 LEU A O 1
ATOM 4643 N N . PHE A 1 584 ? 42.999 -17.683 -45.183 1.00 92.94 584 PHE A N 1
ATOM 4644 C CA . PHE A 1 584 ? 44.359 -17.153 -45.333 1.00 92.94 584 PHE A CA 1
ATOM 4645 C C . PHE A 1 584 ? 45.238 -17.419 -44.108 1.00 92.94 584 PHE A C 1
ATOM 4647 O O . PHE A 1 584 ? 46.349 -17.923 -44.264 1.00 92.94 584 PHE A O 1
ATOM 4654 N N . VAL A 1 585 ? 44.762 -17.126 -42.896 1.00 90.75 585 VAL A N 1
ATOM 4655 C CA . VAL A 1 585 ? 45.517 -17.370 -41.655 1.00 90.75 585 VAL A CA 1
ATOM 4656 C C . VAL A 1 585 ? 45.724 -18.869 -41.449 1.00 90.75 585 VAL A C 1
ATOM 4658 O O . VAL A 1 585 ? 46.857 -19.302 -41.244 1.00 90.75 585 VAL A O 1
ATOM 4661 N N . THR A 1 586 ? 44.677 -19.685 -41.608 1.00 89.88 586 THR A N 1
ATOM 4662 C CA . THR A 1 586 ? 44.807 -21.149 -41.506 1.00 89.88 586 THR A CA 1
ATOM 4663 C C . THR A 1 586 ? 45.784 -21.716 -42.543 1.00 89.88 586 THR A C 1
ATOM 4665 O O . THR A 1 586 ? 46.557 -22.621 -42.223 1.00 89.88 586 THR A O 1
ATOM 4668 N N . TYR A 1 587 ? 45.827 -21.162 -43.762 1.00 92.38 587 TYR A N 1
ATOM 4669 C CA . TYR A 1 587 ? 46.830 -21.561 -44.750 1.00 92.38 587 TYR A CA 1
ATOM 4670 C C . TYR A 1 587 ? 48.254 -21.181 -44.338 1.00 92.38 587 TYR A C 1
ATOM 4672 O O . TYR A 1 587 ? 49.161 -21.987 -44.517 1.00 92.38 587 TYR A O 1
ATOM 4680 N N . HIS A 1 588 ? 48.474 -19.989 -43.766 1.00 91.50 588 HIS A N 1
ATOM 4681 C CA . HIS A 1 588 ? 49.796 -19.605 -43.245 1.00 91.50 588 HIS A CA 1
ATOM 4682 C C . HIS A 1 588 ? 50.292 -20.612 -42.216 1.00 91.50 588 HIS A C 1
ATOM 4684 O O . HIS A 1 588 ? 51.438 -21.055 -42.281 1.00 91.50 588 HIS A O 1
ATOM 4690 N N . GLU A 1 589 ? 49.423 -21.017 -41.296 1.00 89.06 589 GLU A N 1
ATOM 4691 C CA . GLU A 1 589 ? 49.772 -21.994 -40.272 1.00 89.06 589 GLU A CA 1
ATOM 4692 C C . GLU A 1 589 ? 50.090 -23.377 -40.849 1.00 89.06 589 GLU A C 1
ATOM 4694 O O . GLU A 1 589 ? 51.096 -23.980 -40.470 1.00 89.06 589 GLU A O 1
ATOM 4699 N N . ASP A 1 590 ? 49.267 -23.884 -41.770 1.00 89.62 590 ASP A N 1
ATOM 4700 C CA . ASP A 1 590 ? 49.509 -25.161 -42.451 1.00 89.62 590 ASP A CA 1
ATOM 4701 C C . ASP A 1 590 ? 50.799 -25.122 -43.286 1.00 89.62 590 ASP A C 1
ATOM 4703 O O . ASP A 1 590 ? 51.653 -26.004 -43.166 1.00 89.62 590 ASP A O 1
ATOM 4707 N N . PHE A 1 591 ? 50.997 -24.058 -44.064 1.00 90.44 591 PHE A N 1
ATOM 4708 C CA . PHE A 1 591 ? 52.188 -23.841 -44.878 1.00 90.44 591 PHE A CA 1
ATOM 4709 C C . PHE A 1 591 ? 53.458 -23.803 -44.022 1.00 90.44 591 PHE A C 1
ATOM 4711 O O . PHE A 1 591 ? 54.443 -24.474 -44.333 1.00 90.44 591 PHE A O 1
ATOM 4718 N N . ASN A 1 592 ? 53.428 -23.075 -42.903 1.00 87.50 592 ASN A N 1
ATOM 4719 C CA . ASN A 1 592 ? 54.551 -22.974 -41.972 1.00 87.50 592 ASN A CA 1
ATOM 4720 C C . ASN A 1 592 ? 54.881 -24.310 -41.295 1.00 87.50 592 ASN A C 1
ATOM 4722 O O . ASN A 1 592 ? 56.051 -24.573 -41.018 1.00 87.50 592 ASN A O 1
ATOM 4726 N N . LYS A 1 593 ? 53.872 -25.155 -41.043 1.00 87.38 593 LYS A N 1
ATOM 4727 C CA . LYS A 1 593 ? 54.059 -26.506 -40.494 1.00 87.38 593 LYS A CA 1
ATOM 4728 C C . LYS A 1 593 ? 54.619 -27.478 -41.537 1.00 87.38 593 LYS A C 1
ATOM 4730 O O . LYS A 1 593 ? 55.507 -28.263 -41.212 1.00 87.38 593 LYS A O 1
ATOM 4735 N N . ARG A 1 594 ? 54.110 -27.447 -42.776 1.00 90.75 594 ARG A N 1
ATOM 4736 C CA . ARG A 1 594 ? 54.475 -28.408 -43.836 1.00 90.75 594 ARG A CA 1
ATOM 4737 C C . ARG A 1 594 ? 55.792 -28.076 -44.539 1.00 90.75 594 ARG A C 1
ATOM 4739 O O . ARG A 1 594 ? 56.523 -28.990 -44.913 1.00 90.75 594 ARG A O 1
ATOM 4746 N N . ILE A 1 595 ? 56.099 -26.795 -44.749 1.00 86.31 595 ILE A N 1
ATOM 4747 C CA . ILE A 1 595 ? 57.191 -26.358 -45.630 1.00 86.31 595 ILE A CA 1
ATOM 4748 C C . ILE A 1 595 ? 58.387 -25.852 -44.817 1.00 86.31 595 ILE A C 1
ATOM 4750 O O . ILE A 1 595 ? 58.473 -24.685 -44.440 1.00 86.31 595 ILE A O 1
ATOM 4754 N N . SER A 1 596 ? 59.374 -26.727 -44.602 1.00 78.81 596 SER A N 1
ATOM 4755 C CA . SER A 1 596 ? 60.584 -26.395 -43.831 1.00 78.81 596 SER A CA 1
ATOM 4756 C C . SER A 1 596 ? 61.540 -25.436 -44.558 1.00 78.81 596 SER A C 1
ATOM 4758 O O . SER A 1 596 ? 62.239 -24.662 -43.910 1.00 78.81 596 SER A O 1
ATOM 4760 N N . ASN A 1 597 ? 61.580 -25.454 -45.899 1.00 86.12 597 ASN A N 1
ATOM 4761 C CA . ASN A 1 597 ? 62.406 -24.547 -46.709 1.00 86.12 597 ASN A CA 1
ATOM 4762 C C . ASN A 1 597 ? 61.532 -23.634 -47.586 1.00 86.12 597 ASN A C 1
ATOM 4764 O O . ASN A 1 597 ? 61.355 -23.863 -48.786 1.00 86.12 597 ASN A O 1
ATOM 4768 N N . LYS A 1 598 ? 60.994 -22.583 -46.956 1.00 86.62 598 LYS A N 1
ATOM 4769 C CA . LYS A 1 598 ? 60.113 -21.588 -47.590 1.00 86.62 598 LYS A CA 1
ATOM 4770 C C . LYS A 1 598 ? 60.768 -20.887 -48.781 1.00 86.62 598 LYS A C 1
ATOM 4772 O O . LYS A 1 598 ? 60.105 -20.619 -49.777 1.00 86.62 598 LYS A O 1
ATOM 4777 N N . GLU A 1 599 ? 62.065 -20.590 -48.690 1.00 81.69 599 GLU A N 1
ATOM 4778 C CA . GLU A 1 599 ? 62.784 -19.848 -49.732 1.00 81.69 599 GLU A CA 1
ATOM 4779 C C . GLU A 1 599 ? 62.908 -20.640 -51.031 1.00 81.69 599 GLU A C 1
ATOM 4781 O O . GLU A 1 599 ? 62.763 -20.074 -52.113 1.00 81.69 599 GLU A O 1
ATOM 4786 N N . CYS A 1 600 ? 63.140 -21.950 -50.926 1.00 84.62 600 CYS A N 1
ATOM 4787 C CA . CYS A 1 600 ? 63.196 -22.828 -52.087 1.00 84.62 600 CYS A CA 1
ATOM 4788 C C . CYS A 1 600 ? 61.811 -22.985 -52.730 1.00 84.62 600 CYS A C 1
ATOM 4790 O O . CYS A 1 600 ? 61.680 -22.840 -53.944 1.00 84.62 600 CYS A O 1
ATOM 4792 N N . PHE A 1 601 ? 60.777 -23.213 -51.912 1.00 88.19 601 PHE A N 1
ATOM 4793 C CA . PHE A 1 601 ? 59.410 -23.429 -52.392 1.00 88.19 601 PHE A CA 1
ATOM 4794 C C . PHE A 1 601 ? 58.824 -22.193 -53.092 1.00 88.19 601 PHE A C 1
ATOM 4796 O O . PHE A 1 601 ? 58.212 -22.310 -54.147 1.00 88.19 601 PHE A O 1
ATOM 4803 N N . LEU A 1 602 ? 59.046 -20.998 -52.538 1.00 88.69 602 LEU A N 1
ATOM 4804 C CA . LEU A 1 602 ? 58.457 -19.755 -53.045 1.00 88.69 602 LEU A CA 1
ATOM 4805 C C . LEU A 1 602 ? 59.273 -19.106 -54.171 1.00 88.69 602 LEU A C 1
ATOM 4807 O O . LEU A 1 602 ? 58.878 -18.056 -54.667 1.00 88.69 602 LEU A O 1
ATOM 4811 N N . LYS A 1 603 ? 60.414 -19.675 -54.581 1.00 84.94 603 LYS A N 1
ATOM 4812 C CA . LYS A 1 603 ? 61.375 -19.010 -55.477 1.00 84.94 603 LYS A CA 1
ATOM 4813 C C . LYS A 1 603 ? 60.754 -18.529 -56.794 1.00 84.94 603 LYS A C 1
ATOM 4815 O O . LYS A 1 603 ? 60.992 -17.389 -57.179 1.00 84.94 603 LYS A O 1
ATOM 4820 N N . SER A 1 604 ? 59.960 -19.370 -57.458 1.00 83.06 604 SER A N 1
ATOM 4821 C CA . SER A 1 604 ? 59.282 -19.043 -58.726 1.00 83.06 604 SER A CA 1
ATOM 4822 C C . SER A 1 604 ? 58.082 -18.106 -58.567 1.00 83.06 604 SER A C 1
ATOM 4824 O O . SER A 1 604 ? 57.611 -17.549 -59.551 1.00 83.06 604 SER A O 1
ATOM 4826 N N . ASP A 1 605 ? 57.567 -17.959 -57.346 1.00 87.94 605 ASP A N 1
ATOM 4827 C CA . ASP A 1 605 ? 56.411 -17.118 -57.037 1.00 87.94 605 ASP A CA 1
ATOM 4828 C C . ASP A 1 605 ? 56.798 -15.782 -56.407 1.00 87.94 605 ASP A C 1
ATOM 4830 O O . ASP A 1 605 ? 56.010 -14.843 -56.442 1.00 87.94 605 ASP A O 1
ATOM 4834 N N . LEU A 1 606 ? 57.997 -15.680 -55.831 1.00 85.56 606 LEU A N 1
ATOM 4835 C CA . LEU A 1 606 ? 58.520 -14.464 -55.223 1.00 85.56 606 LEU A CA 1
ATOM 4836 C C . LEU A 1 606 ? 59.091 -13.520 -56.281 1.00 85.56 606 LEU A C 1
ATOM 4838 O O . LEU A 1 606 ? 58.838 -12.320 -56.215 1.00 85.56 606 LEU A O 1
ATOM 4842 N N . ILE A 1 607 ? 59.829 -14.053 -57.255 1.00 83.25 607 ILE A N 1
ATOM 4843 C CA . ILE A 1 607 ? 60.469 -13.275 -58.318 1.00 83.25 607 ILE A CA 1
ATOM 4844 C C . ILE A 1 607 ? 60.080 -13.794 -59.700 1.00 83.25 607 ILE A C 1
ATOM 4846 O O . ILE A 1 607 ? 59.913 -14.996 -59.899 1.00 83.25 607 ILE A O 1
ATOM 4850 N N . ASP A 1 608 ? 59.947 -12.882 -60.655 1.00 78.38 608 ASP A N 1
ATOM 4851 C CA . ASP A 1 608 ? 59.890 -13.214 -62.069 1.00 78.38 608 ASP A CA 1
ATOM 4852 C C . ASP A 1 608 ? 61.270 -13.729 -62.502 1.00 78.38 608 ASP A C 1
ATOM 4854 O O . ASP A 1 608 ? 62.290 -13.068 -62.300 1.00 78.38 608 ASP A O 1
ATOM 4858 N N . LEU A 1 609 ? 61.319 -14.945 -63.045 1.00 71.44 609 LEU A N 1
ATOM 4859 C CA . LEU A 1 609 ? 62.576 -15.599 -63.413 1.00 71.44 609 LEU A CA 1
ATOM 4860 C C . LEU A 1 609 ? 63.240 -14.952 -64.640 1.00 71.44 609 LEU A C 1
ATOM 4862 O O . LEU A 1 609 ? 64.433 -15.170 -64.850 1.00 71.44 609 LEU A O 1
ATOM 4866 N N . GLU A 1 610 ? 62.495 -14.166 -65.426 1.00 69.12 610 GLU A N 1
ATOM 4867 C CA . GLU A 1 610 ? 63.005 -13.441 -66.592 1.00 69.12 610 GLU A CA 1
ATOM 4868 C C . GLU A 1 610 ? 63.502 -12.036 -66.223 1.00 69.12 610 GLU A C 1
ATOM 4870 O O . GLU A 1 610 ? 64.559 -11.626 -66.705 1.00 69.12 610 GLU A O 1
ATOM 4875 N N . SER A 1 611 ? 62.783 -11.303 -65.359 1.00 74.00 611 SER A N 1
ATOM 4876 C CA . SER A 1 611 ? 63.150 -9.922 -64.993 1.00 74.00 611 SER A CA 1
ATOM 4877 C C . SER A 1 611 ? 63.920 -9.786 -63.674 1.00 74.00 611 SER A C 1
ATOM 4879 O O . SER A 1 611 ? 64.611 -8.791 -63.472 1.00 74.00 611 SER A O 1
ATOM 4881 N N . GLY A 1 612 ? 63.830 -10.767 -62.771 1.00 72.50 612 GLY A N 1
ATOM 4882 C CA . GLY A 1 612 ? 64.401 -10.709 -61.420 1.00 72.50 612 GLY A CA 1
ATOM 4883 C C . GLY A 1 612 ? 63.615 -9.839 -60.428 1.00 72.50 612 GLY A C 1
ATOM 4884 O O . GLY A 1 612 ? 63.984 -9.777 -59.253 1.00 72.50 612 GLY A O 1
ATOM 4885 N N . ASP A 1 613 ? 62.530 -9.198 -60.871 1.00 79.31 613 ASP A N 1
ATOM 4886 C CA . ASP A 1 613 ? 61.660 -8.363 -60.038 1.00 79.31 613 ASP A CA 1
ATOM 4887 C C . ASP A 1 613 ? 60.604 -9.192 -59.299 1.00 79.31 613 ASP A C 1
ATOM 4889 O O . ASP A 1 613 ? 60.406 -10.370 -59.581 1.00 79.31 613 ASP A O 1
ATOM 4893 N N . LEU A 1 614 ? 59.882 -8.579 -58.354 1.00 82.75 614 LEU A N 1
ATOM 4894 C CA . LEU A 1 614 ? 58.770 -9.230 -57.654 1.00 82.75 614 LEU A CA 1
ATOM 4895 C C . LEU A 1 614 ? 57.730 -9.752 -58.663 1.00 82.75 614 LEU A C 1
ATOM 4897 O O . LEU A 1 614 ? 57.214 -8.972 -59.465 1.00 82.75 614 LEU A O 1
ATOM 4901 N N . HIS A 1 615 ? 57.374 -11.039 -58.589 1.00 84.88 615 HIS A N 1
ATOM 4902 C CA . HIS A 1 615 ? 56.463 -11.636 -59.570 1.00 84.88 615 HIS A CA 1
ATOM 4903 C C . HIS A 1 615 ? 55.109 -10.884 -59.592 1.00 84.88 615 HIS A C 1
ATOM 4905 O O . HIS A 1 615 ? 54.472 -10.721 -58.542 1.00 84.88 615 HIS A O 1
ATOM 4911 N N . PRO A 1 616 ? 54.614 -10.440 -60.764 1.00 81.00 616 PRO A N 1
ATOM 4912 C CA . PRO A 1 616 ? 53.551 -9.433 -60.854 1.00 81.00 616 PRO A CA 1
ATOM 4913 C C . PRO A 1 616 ? 52.182 -9.906 -60.351 1.00 81.00 616 PRO A C 1
ATOM 4915 O O . PRO A 1 616 ? 51.318 -9.083 -60.051 1.00 81.00 616 PRO A O 1
ATOM 4918 N N . LYS A 1 617 ? 51.956 -11.224 -60.266 1.00 85.19 617 LYS A N 1
ATOM 4919 C CA . LYS A 1 617 ? 50.669 -11.797 -59.835 1.00 85.19 617 LYS A CA 1
ATOM 4920 C C . LYS A 1 617 ? 50.730 -12.463 -58.467 1.00 85.19 617 LYS A C 1
ATOM 4922 O O . LYS A 1 617 ? 49.840 -12.227 -57.657 1.00 85.19 617 LYS A O 1
ATOM 4927 N N . THR A 1 618 ? 51.758 -13.276 -58.219 1.00 87.94 618 THR A N 1
ATOM 4928 C CA . THR A 1 618 ? 51.904 -14.081 -56.987 1.00 87.94 618 THR A CA 1
ATOM 4929 C C . THR A 1 618 ? 52.919 -13.508 -56.003 1.00 87.94 618 THR A C 1
ATOM 4931 O O . THR A 1 618 ? 52.884 -13.870 -54.830 1.00 87.94 618 THR A O 1
ATOM 4934 N N . GLY A 1 619 ? 53.746 -12.542 -56.414 1.00 86.38 619 GLY A N 1
ATOM 4935 C CA . GLY A 1 619 ? 54.861 -12.043 -55.611 1.00 86.38 619 GLY A CA 1
ATOM 4936 C C . GLY A 1 619 ? 54.450 -11.393 -54.298 1.00 86.38 619 GLY A C 1
ATOM 4937 O O . GLY A 1 619 ? 55.107 -11.605 -53.281 1.00 86.38 619 GLY A O 1
ATOM 4938 N N . LYS A 1 620 ? 53.325 -10.665 -54.268 1.00 86.75 620 LYS A N 1
ATOM 4939 C CA . LYS A 1 620 ? 52.783 -10.113 -53.014 1.00 86.75 620 LYS A CA 1
ATOM 4940 C C . LYS A 1 620 ? 52.394 -11.215 -52.022 1.00 86.75 620 LYS A C 1
ATOM 4942 O O . LYS A 1 620 ? 52.766 -11.130 -50.855 1.00 86.75 620 LYS A O 1
ATOM 4947 N N . PHE A 1 621 ? 51.708 -12.257 -52.493 1.00 90.81 621 PHE A N 1
ATOM 4948 C CA . PHE A 1 621 ? 51.276 -13.384 -51.662 1.00 90.81 621 PHE A CA 1
ATOM 4949 C C . PHE A 1 621 ? 52.466 -14.234 -51.193 1.00 90.81 621 PHE A C 1
ATOM 4951 O O . PHE A 1 621 ? 52.593 -14.531 -50.007 1.00 90.81 621 PHE A O 1
ATOM 4958 N N . ALA A 1 622 ? 53.413 -14.519 -52.091 1.00 89.06 622 ALA A N 1
ATOM 4959 C CA . ALA A 1 622 ? 54.650 -15.222 -51.763 1.00 89.06 622 ALA A CA 1
ATOM 4960 C C . ALA A 1 622 ? 55.497 -14.455 -50.736 1.00 89.06 622 ALA A C 1
ATOM 4962 O O . ALA A 1 622 ? 56.017 -15.041 -49.788 1.00 89.06 622 ALA A O 1
ATOM 4963 N N . LYS A 1 623 ? 55.610 -13.128 -50.878 1.00 88.88 623 LYS A N 1
ATOM 4964 C CA . LYS A 1 623 ? 56.321 -12.275 -49.917 1.00 88.88 623 LYS A CA 1
ATOM 4965 C C . LYS A 1 623 ? 55.651 -12.285 -48.543 1.00 88.88 623 LYS A C 1
ATOM 4967 O O . LYS A 1 623 ? 56.353 -12.327 -47.535 1.00 88.88 623 LYS A O 1
ATOM 4972 N N . ALA A 1 624 ? 54.321 -12.265 -48.504 1.00 88.81 624 ALA A N 1
ATOM 4973 C CA . ALA A 1 624 ? 53.574 -12.324 -47.257 1.00 88.81 624 ALA A CA 1
ATOM 4974 C C . ALA A 1 624 ? 53.785 -13.665 -46.529 1.00 88.81 624 ALA A C 1
ATOM 4976 O O . ALA A 1 624 ? 54.072 -13.650 -45.339 1.00 88.81 624 ALA A O 1
ATOM 4977 N N . LEU A 1 625 ? 53.780 -14.805 -47.230 1.00 89.50 625 LEU A N 1
ATOM 4978 C CA . LEU A 1 625 ? 54.111 -16.120 -46.647 1.00 89.50 625 LEU A CA 1
ATOM 4979 C C . LEU A 1 625 ? 55.575 -16.237 -46.206 1.00 89.50 625 LEU A C 1
ATOM 4981 O O . LEU A 1 625 ? 55.871 -16.798 -45.149 1.00 89.50 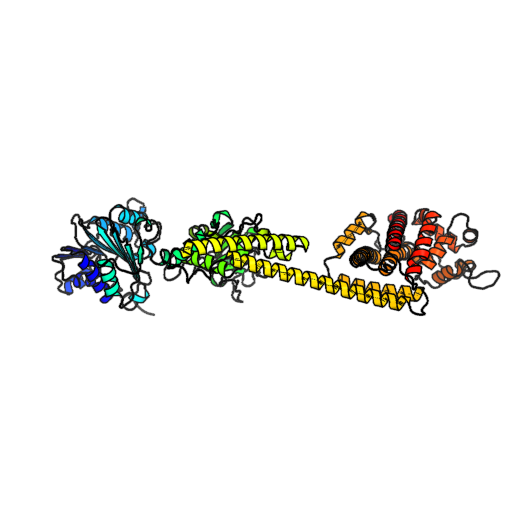625 LEU A O 1
ATOM 4985 N N . LYS A 1 626 ? 56.510 -15.682 -46.990 1.00 87.44 626 LYS A N 1
ATOM 4986 C CA . LYS A 1 626 ? 57.937 -15.663 -46.631 1.00 87.44 626 LYS A CA 1
ATOM 4987 C C . LYS A 1 626 ? 58.163 -14.963 -45.289 1.00 87.44 626 LYS A C 1
ATOM 4989 O O . LYS A 1 626 ? 58.945 -15.449 -44.476 1.00 87.44 626 LYS A O 1
ATOM 4994 N N . ASN A 1 627 ? 57.475 -13.845 -45.076 1.00 86.69 627 ASN A N 1
ATOM 4995 C CA . ASN A 1 627 ? 57.629 -13.002 -43.894 1.00 86.69 627 ASN A CA 1
ATOM 4996 C C . ASN A 1 627 ? 56.621 -13.315 -42.776 1.00 86.69 627 ASN A C 1
ATOM 4998 O O . ASN A 1 627 ? 56.611 -12.595 -41.782 1.00 86.69 627 ASN A O 1
ATOM 5002 N N . ASP A 1 628 ? 55.772 -14.333 -42.949 1.00 85.44 628 ASP A N 1
ATOM 5003 C CA . ASP A 1 628 ? 54.666 -14.665 -42.037 1.00 85.44 628 ASP A CA 1
ATOM 5004 C C . ASP A 1 628 ? 53.735 -13.466 -41.748 1.00 85.44 628 ASP A C 1
ATOM 5006 O O . ASP A 1 628 ? 53.235 -13.250 -40.645 1.00 85.44 628 ASP A O 1
ATOM 5010 N N . GLN A 1 629 ? 53.524 -12.625 -42.766 1.00 87.81 629 GLN A N 1
ATOM 5011 C CA . GLN A 1 629 ? 52.621 -11.486 -42.692 1.00 87.81 629 GLN A CA 1
ATOM 5012 C C . GLN A 1 629 ? 51.190 -11.954 -42.975 1.00 87.81 629 GLN A C 1
ATOM 5014 O O . GLN A 1 629 ? 50.778 -12.101 -44.125 1.00 87.81 629 GLN A O 1
ATOM 5019 N N . GLN A 1 630 ? 50.419 -12.122 -41.905 1.00 87.12 630 GLN A N 1
ATOM 5020 C CA . GLN A 1 630 ? 49.034 -12.603 -41.945 1.00 87.12 630 GLN A CA 1
ATOM 5021 C C . GLN A 1 630 ? 47.990 -11.493 -42.163 1.00 87.12 630 GLN A C 1
ATOM 5023 O O . GLN A 1 630 ? 46.793 -11.734 -42.070 1.00 87.12 630 GLN A O 1
ATOM 5028 N N . LYS A 1 631 ? 48.420 -10.259 -42.448 1.00 83.69 631 LYS A N 1
ATOM 5029 C CA . LYS A 1 631 ? 47.516 -9.133 -42.723 1.00 83.69 631 LYS A CA 1
ATOM 5030 C C . LYS A 1 631 ? 47.240 -9.032 -44.221 1.00 83.69 631 LYS A C 1
ATOM 5032 O O . LYS A 1 631 ? 48.143 -8.648 -44.965 1.00 83.69 631 LYS A O 1
ATOM 5037 N N . TYR A 1 632 ? 46.002 -9.317 -44.617 1.00 86.75 632 TYR A N 1
ATOM 5038 C CA . TYR A 1 632 ? 45.495 -9.161 -45.981 1.00 86.75 632 TYR A CA 1
ATOM 5039 C C . TYR A 1 632 ? 44.313 -8.199 -45.995 1.00 86.75 632 TYR A C 1
ATOM 5041 O O . TYR A 1 632 ? 43.465 -8.260 -45.110 1.00 86.75 632 TYR A O 1
ATOM 5049 N N . THR A 1 633 ? 44.249 -7.333 -47.005 1.00 83.81 633 THR A N 1
ATOM 5050 C CA . THR A 1 633 ? 43.022 -6.580 -47.293 1.00 83.81 633 THR A CA 1
ATOM 5051 C C . THR A 1 633 ? 42.033 -7.462 -48.054 1.00 83.81 633 THR A C 1
ATOM 5053 O O . THR A 1 633 ? 42.437 -8.405 -48.743 1.00 83.81 633 THR A O 1
ATOM 5056 N N . LEU A 1 634 ? 40.741 -7.125 -48.023 1.00 84.06 634 LEU A N 1
ATOM 5057 C CA . LEU A 1 634 ? 39.746 -7.770 -48.892 1.00 84.06 634 LEU A CA 1
ATOM 5058 C C . LEU A 1 634 ? 40.160 -7.759 -50.378 1.00 84.06 634 LEU A C 1
ATOM 5060 O O . LEU A 1 634 ? 39.949 -8.741 -51.088 1.00 84.06 634 LEU A O 1
ATOM 5064 N N . GLY A 1 635 ? 40.813 -6.684 -50.836 1.00 85.44 635 GLY A N 1
ATOM 5065 C CA . GLY A 1 635 ? 41.353 -6.576 -52.193 1.00 85.44 635 GLY A CA 1
ATOM 5066 C C . GLY A 1 635 ? 42.475 -7.578 -52.484 1.00 85.44 635 GLY A C 1
ATOM 5067 O O . GLY A 1 635 ? 42.472 -8.202 -53.549 1.00 85.44 635 GLY A O 1
ATOM 5068 N N . ASP A 1 636 ? 43.396 -7.784 -51.537 1.00 86.00 636 ASP A N 1
ATOM 5069 C CA . ASP A 1 636 ? 44.456 -8.793 -51.656 1.00 86.00 636 ASP A CA 1
ATOM 5070 C C . ASP A 1 636 ? 43.868 -10.210 -51.696 1.00 86.00 636 ASP A C 1
ATOM 5072 O O . ASP A 1 636 ? 44.258 -11.019 -52.542 1.00 86.00 636 ASP A O 1
ATOM 5076 N N . MET A 1 637 ? 42.893 -10.501 -50.828 1.00 91.94 637 MET A N 1
ATOM 5077 C CA . MET A 1 637 ? 42.237 -11.811 -50.769 1.00 91.94 637 MET A CA 1
ATOM 5078 C C . MET A 1 637 ? 41.455 -12.103 -52.049 1.00 91.94 637 MET A C 1
ATOM 5080 O O . MET A 1 637 ? 41.676 -13.138 -52.678 1.00 91.94 637 MET A O 1
ATOM 5084 N N . LYS A 1 638 ? 40.630 -11.152 -52.510 1.00 90.81 638 LYS A N 1
ATOM 5085 C CA . LYS A 1 638 ? 39.947 -11.205 -53.813 1.00 90.81 638 LYS A CA 1
ATOM 5086 C C . LYS A 1 638 ? 40.936 -11.491 -54.943 1.00 90.81 638 LYS A C 1
ATOM 5088 O O . LYS A 1 638 ? 40.670 -12.344 -55.792 1.00 90.81 638 LYS A O 1
ATOM 5093 N N . TRP A 1 639 ? 42.066 -10.780 -54.975 1.00 89.00 639 TRP A N 1
ATOM 5094 C CA . TRP A 1 639 ? 43.073 -10.941 -56.022 1.00 89.00 639 TRP A CA 1
ATOM 5095 C C . TRP A 1 639 ? 43.655 -12.356 -56.041 1.00 89.00 639 TRP A C 1
ATOM 5097 O O . TRP A 1 639 ? 43.677 -12.991 -57.095 1.00 89.00 639 TRP A O 1
ATOM 5107 N N . VAL A 1 640 ? 44.076 -12.875 -54.884 1.00 90.31 640 VAL A N 1
ATOM 5108 C CA . VAL A 1 640 ? 44.645 -14.227 -54.767 1.00 90.31 640 VAL A CA 1
ATOM 5109 C C . VAL A 1 640 ? 43.597 -15.297 -55.090 1.00 90.31 640 VAL A C 1
ATOM 5111 O O . VAL A 1 640 ? 43.868 -16.187 -55.898 1.00 90.31 640 VAL A O 1
ATOM 5114 N N . MET A 1 641 ? 42.378 -15.182 -54.555 1.00 90.50 641 MET A N 1
ATOM 5115 C CA . MET A 1 641 ? 41.289 -16.125 -54.836 1.00 90.50 641 MET A CA 1
ATOM 5116 C C . MET A 1 641 ? 40.900 -16.133 -56.321 1.00 90.50 641 MET A C 1
ATOM 5118 O O . MET A 1 641 ? 40.685 -17.196 -56.905 1.00 90.50 641 MET A O 1
ATOM 5122 N N . GLY A 1 642 ? 40.918 -14.974 -56.986 1.00 88.25 642 GLY A N 1
ATOM 5123 C CA . GLY A 1 642 ? 40.670 -14.858 -58.426 1.00 88.25 642 GLY A CA 1
ATOM 5124 C C . GLY A 1 642 ? 41.690 -15.595 -59.308 1.00 88.25 642 GLY A C 1
ATOM 5125 O O . GLY A 1 642 ? 41.382 -15.956 -60.452 1.00 88.25 642 GLY A O 1
ATOM 5126 N N . LEU A 1 643 ? 42.895 -15.860 -58.791 1.00 88.44 643 LEU A N 1
ATOM 5127 C CA . LEU A 1 643 ? 43.931 -16.632 -59.481 1.00 88.44 643 LEU A CA 1
ATOM 5128 C C . LEU A 1 643 ? 43.736 -18.155 -59.356 1.00 88.44 643 LEU A C 1
ATOM 5130 O O . LEU A 1 643 ? 44.341 -18.889 -60.136 1.00 88.44 643 LEU A O 1
ATOM 5134 N N . MET A 1 644 ? 42.854 -18.634 -58.467 1.00 84.50 644 MET A N 1
ATOM 5135 C CA . MET A 1 644 ? 42.569 -20.067 -58.261 1.00 84.50 644 MET A CA 1
ATOM 5136 C C . MET A 1 644 ? 41.588 -20.678 -59.280 1.00 84.50 644 MET A C 1
ATOM 5138 O O . MET A 1 644 ? 41.329 -21.889 -59.261 1.00 84.50 644 MET A O 1
ATOM 5142 N N . LYS A 1 645 ? 41.046 -19.871 -60.199 1.00 80.50 645 LYS A N 1
ATOM 5143 C CA . LYS A 1 645 ? 40.064 -20.323 -61.196 1.00 80.50 645 LYS A CA 1
ATOM 5144 C C . LYS A 1 645 ? 40.579 -21.489 -62.052 1.00 80.50 645 LYS A C 1
ATOM 5146 O O . LYS A 1 645 ? 41.713 -21.485 -62.542 1.00 80.50 645 LYS A O 1
ATOM 5151 N N . SER A 1 646 ? 39.722 -22.482 -62.274 1.00 73.00 646 SER A N 1
ATOM 5152 C CA . SER A 1 646 ? 40.040 -23.657 -63.094 1.00 73.00 646 SER A CA 1
ATOM 5153 C C . SER A 1 646 ? 40.391 -23.261 -64.539 1.00 73.00 646 SER A C 1
ATOM 5155 O O . SER A 1 646 ? 39.729 -22.419 -65.144 1.00 73.00 646 SER A O 1
ATOM 5157 N N . GLY A 1 647 ? 41.478 -23.827 -65.079 1.00 71.25 647 GLY A N 1
ATOM 5158 C CA . GLY A 1 647 ? 41.995 -23.502 -66.419 1.00 71.25 647 GLY A CA 1
ATOM 5159 C C . GLY A 1 647 ? 42.840 -22.218 -66.518 1.00 71.25 647 GLY A C 1
ATOM 5160 O O . GLY A 1 647 ? 43.180 -21.787 -67.620 1.00 71.25 647 GLY A O 1
ATOM 5161 N N . GLY A 1 648 ? 43.192 -21.579 -65.396 1.00 79.75 648 GLY A N 1
ATOM 5162 C CA . GLY A 1 648 ? 44.063 -20.401 -65.385 1.00 79.75 648 GLY A CA 1
ATOM 5163 C C . GLY A 1 648 ? 45.528 -20.722 -65.717 1.00 79.75 648 GLY A C 1
ATOM 5164 O O . GLY A 1 648 ? 46.154 -21.535 -65.045 1.00 79.75 648 GLY A O 1
ATOM 5165 N N . LYS A 1 649 ? 46.122 -20.012 -66.692 1.00 80.50 649 LYS A N 1
ATOM 5166 C CA . LYS A 1 649 ? 47.553 -20.162 -67.047 1.00 80.50 649 LYS A CA 1
ATOM 5167 C C . LYS A 1 649 ? 48.494 -19.925 -65.856 1.00 80.50 649 LYS A C 1
ATOM 5169 O O . LYS A 1 649 ? 49.468 -20.644 -65.703 1.00 80.50 649 LYS A O 1
ATOM 5174 N N . THR A 1 650 ? 48.174 -18.945 -65.007 1.00 82.50 650 THR A N 1
ATOM 5175 C CA . THR A 1 650 ? 48.970 -18.599 -63.814 1.00 82.50 650 THR A CA 1
ATOM 5176 C C . THR A 1 650 ? 48.858 -19.649 -62.705 1.00 82.50 650 THR A C 1
ATOM 5178 O O . THR A 1 650 ? 49.835 -19.887 -62.008 1.00 82.50 650 THR A O 1
ATOM 5181 N N . LEU A 1 651 ? 47.709 -20.322 -62.571 1.00 86.06 651 LEU A N 1
ATOM 5182 C CA . LEU A 1 651 ? 47.556 -21.444 -61.642 1.00 86.06 651 LEU A CA 1
ATOM 5183 C C . LEU A 1 651 ? 48.429 -22.629 -62.080 1.00 86.06 651 LEU A C 1
ATOM 5185 O O . LEU A 1 651 ? 49.117 -23.222 -61.262 1.00 86.06 651 LEU A O 1
ATOM 5189 N N . ALA A 1 652 ? 48.464 -22.942 -63.380 1.00 84.50 652 ALA A N 1
ATOM 5190 C CA . ALA A 1 652 ? 49.275 -24.042 -63.909 1.00 84.50 652 ALA A CA 1
ATOM 5191 C C . ALA A 1 652 ? 50.794 -23.817 -63.765 1.00 84.50 652 ALA A C 1
ATOM 5193 O O . ALA A 1 652 ? 51.548 -24.783 -63.692 1.00 84.50 652 ALA A O 1
ATOM 5194 N N . SER A 1 653 ? 51.243 -22.559 -63.713 1.00 84.00 653 SER A N 1
ATOM 5195 C CA . SER A 1 653 ? 52.664 -22.205 -63.612 1.00 84.00 653 SER A CA 1
ATOM 5196 C C . SER A 1 653 ? 53.157 -21.937 -62.185 1.00 84.00 653 SER A C 1
ATOM 5198 O O . SER A 1 653 ? 54.360 -21.804 -61.998 1.00 84.00 653 SER A O 1
ATOM 5200 N N . SER A 1 654 ? 52.261 -21.810 -61.201 1.00 88.75 654 SER A N 1
ATOM 5201 C CA . SER A 1 654 ? 52.588 -21.400 -59.828 1.00 88.75 654 SER A CA 1
ATOM 5202 C C . SER A 1 654 ? 52.453 -22.572 -58.848 1.00 88.75 654 SER A C 1
ATOM 5204 O O . SER A 1 654 ? 51.325 -22.981 -58.554 1.00 88.75 654 SER A O 1
ATOM 5206 N N . PRO A 1 655 ? 53.569 -23.100 -58.307 1.00 88.31 655 PRO A N 1
ATOM 5207 C CA . PRO A 1 655 ? 53.538 -24.081 -57.223 1.00 88.31 655 PRO A CA 1
ATOM 5208 C C . PRO A 1 655 ? 52.770 -23.578 -55.997 1.00 88.31 655 PRO A C 1
ATOM 5210 O O . PRO A 1 655 ? 51.999 -24.334 -55.407 1.00 88.31 655 PRO A O 1
ATOM 5213 N N . LEU A 1 656 ? 52.915 -22.291 -55.656 1.00 91.12 656 LEU A N 1
ATOM 5214 C CA . LEU A 1 656 ? 52.206 -21.679 -54.535 1.00 91.12 656 LEU A CA 1
ATOM 5215 C C . LEU A 1 656 ? 50.684 -21.701 -54.719 1.00 91.12 656 LEU A C 1
ATOM 5217 O O . LEU A 1 656 ? 49.962 -22.100 -53.812 1.00 91.12 656 LEU A O 1
ATOM 5221 N N . LEU A 1 657 ? 50.173 -21.283 -55.881 1.00 90.88 657 LEU A N 1
ATOM 5222 C CA . LEU A 1 657 ? 48.726 -21.256 -56.116 1.00 90.88 657 LEU A CA 1
ATOM 5223 C C . LEU A 1 657 ? 48.128 -22.660 -56.232 1.00 90.88 657 LEU A C 1
ATOM 5225 O O . LEU A 1 657 ? 46.964 -22.847 -55.886 1.00 90.88 657 LEU A O 1
ATOM 5229 N N . GLN A 1 658 ? 48.896 -23.640 -56.715 1.00 90.75 658 GLN A N 1
ATOM 5230 C CA . GLN A 1 658 ? 48.465 -25.040 -56.740 1.00 90.75 658 GLN A CA 1
ATOM 5231 C C . GLN A 1 658 ? 48.332 -25.602 -55.327 1.00 90.75 658 GLN A C 1
ATOM 5233 O O . GLN A 1 658 ? 47.309 -26.209 -55.022 1.00 90.75 658 GLN A O 1
ATOM 5238 N N . ASP A 1 659 ? 49.322 -25.356 -54.466 1.00 91.62 659 ASP A N 1
ATOM 5239 C CA . ASP A 1 659 ? 49.280 -25.774 -53.063 1.00 91.62 659 ASP A CA 1
ATOM 5240 C C . ASP A 1 659 ? 48.168 -25.046 -52.297 1.00 91.62 659 ASP A C 1
ATOM 5242 O O . ASP A 1 659 ? 47.374 -25.691 -51.616 1.00 91.62 659 ASP A O 1
ATOM 5246 N N . PHE A 1 660 ? 48.019 -23.734 -52.496 1.00 92.12 660 PHE A N 1
ATOM 5247 C CA . PHE A 1 660 ? 46.942 -22.958 -51.881 1.00 92.12 660 PHE A CA 1
ATOM 5248 C C . PHE A 1 660 ? 45.553 -23.416 -52.341 1.00 92.12 660 PHE A C 1
ATOM 5250 O O . PHE A 1 660 ? 44.646 -23.542 -51.521 1.00 92.12 660 PHE A O 1
ATOM 5257 N N . LYS A 1 661 ? 45.371 -23.731 -53.630 1.00 90.50 661 LYS A N 1
ATOM 5258 C CA . LYS A 1 661 ? 44.110 -24.291 -54.135 1.00 90.50 661 LYS A CA 1
ATOM 5259 C C . LYS A 1 661 ? 43.849 -25.686 -53.573 1.00 90.50 661 LYS A C 1
ATOM 5261 O O . LYS A 1 661 ? 42.721 -25.970 -53.190 1.00 90.50 661 LYS A O 1
ATOM 5266 N N . ALA A 1 662 ? 44.862 -26.548 -53.515 1.00 89.00 662 ALA A N 1
ATOM 5267 C CA . ALA A 1 662 ? 44.727 -27.886 -52.944 1.00 89.00 662 ALA A CA 1
ATOM 5268 C C . ALA A 1 662 ? 44.363 -27.827 -51.453 1.00 89.00 662 ALA A C 1
ATOM 5270 O O . ALA A 1 662 ? 43.492 -28.569 -51.009 1.00 89.00 662 ALA A O 1
ATOM 5271 N N . PHE A 1 663 ? 44.976 -26.907 -50.703 1.00 90.75 663 PHE A N 1
ATOM 5272 C CA . PHE A 1 663 ? 44.590 -26.600 -49.330 1.00 90.75 663 PHE A CA 1
ATOM 5273 C C . PHE A 1 663 ? 43.140 -26.113 -49.268 1.00 90.75 663 PHE A C 1
ATOM 5275 O O . PHE A 1 663 ? 42.336 -26.682 -48.541 1.00 90.75 663 PHE A O 1
ATOM 5282 N N . SER A 1 664 ? 42.777 -25.123 -50.083 1.00 89.25 664 SER A N 1
ATOM 5283 C CA . SER A 1 664 ? 41.419 -24.571 -50.120 1.00 89.25 664 SER A CA 1
ATOM 5284 C C . SER A 1 664 ? 40.376 -25.670 -50.340 1.00 89.25 664 SER A C 1
ATOM 5286 O O . SER A 1 664 ? 39.446 -25.777 -49.560 1.00 89.25 664 SER A O 1
ATOM 5288 N N . LEU A 1 665 ? 40.581 -26.557 -51.319 1.00 88.56 665 LEU A N 1
ATOM 5289 C CA . LEU A 1 665 ? 39.661 -27.659 -51.636 1.00 88.56 665 LEU A CA 1
ATOM 5290 C C . LEU A 1 665 ? 39.655 -28.806 -50.612 1.00 88.56 665 LEU A C 1
ATOM 5292 O O . LEU A 1 665 ? 38.790 -29.676 -50.664 1.00 88.56 665 LEU A O 1
ATOM 5296 N N . LYS A 1 666 ? 40.628 -28.840 -49.696 1.00 86.19 666 LYS A N 1
ATOM 5297 C CA . LYS A 1 666 ? 40.652 -29.794 -48.581 1.00 86.19 666 LYS A CA 1
ATOM 5298 C C . LYS A 1 666 ? 39.716 -29.366 -47.446 1.00 86.19 666 LYS A C 1
ATOM 5300 O O . LYS A 1 666 ? 39.218 -30.225 -46.727 1.00 86.19 666 LYS A O 1
ATOM 5305 N N . TYR A 1 667 ? 39.518 -28.061 -47.271 1.00 84.12 667 TYR A N 1
ATOM 5306 C CA . TYR A 1 667 ? 38.761 -27.477 -46.157 1.00 84.12 667 TYR A CA 1
ATOM 5307 C C . TYR A 1 667 ? 37.477 -26.779 -46.598 1.00 84.12 667 TYR A C 1
ATOM 5309 O O . TYR A 1 667 ? 36.617 -26.500 -45.766 1.00 84.12 667 TYR A O 1
ATOM 5317 N N . PHE A 1 668 ? 37.353 -26.510 -47.896 1.00 87.38 668 PHE A N 1
ATOM 5318 C CA . PHE A 1 668 ? 36.220 -25.846 -48.508 1.00 87.38 668 PHE A CA 1
ATOM 5319 C C . PHE A 1 668 ? 35.756 -26.589 -49.765 1.00 87.38 668 PHE A C 1
ATOM 5321 O O . PHE A 1 668 ? 36.555 -27.185 -50.487 1.00 87.38 668 PHE A O 1
ATOM 5328 N N . ASP A 1 669 ? 34.462 -26.511 -50.058 1.00 84.31 669 ASP A N 1
ATOM 5329 C CA . ASP A 1 669 ? 33.870 -26.952 -51.326 1.00 84.31 669 ASP A CA 1
ATOM 5330 C C . ASP A 1 669 ? 34.459 -26.175 -52.530 1.00 84.31 669 ASP A C 1
ATOM 5332 O O . ASP A 1 669 ? 34.867 -25.017 -52.418 1.00 84.31 669 ASP A O 1
ATOM 5336 N N . GLU A 1 670 ? 34.438 -26.767 -53.728 1.00 83.69 670 GLU A N 1
ATOM 5337 C CA . GLU A 1 670 ? 34.819 -26.111 -54.983 1.00 83.69 670 GLU A CA 1
ATOM 5338 C C . GLU A 1 670 ? 34.079 -24.788 -55.233 1.00 83.69 670 GLU A C 1
ATOM 5340 O O . GLU A 1 670 ? 34.619 -23.934 -55.950 1.00 83.69 670 GLU A O 1
ATOM 5345 N N . ARG A 1 671 ? 32.900 -24.588 -54.617 1.00 83.50 671 ARG A N 1
ATOM 5346 C CA . ARG A 1 671 ? 32.102 -23.345 -54.625 1.00 83.50 671 ARG A CA 1
ATOM 5347 C C . ARG A 1 671 ? 32.945 -22.071 -54.476 1.00 83.50 671 ARG A C 1
ATOM 5349 O O . ARG A 1 671 ? 32.774 -21.150 -55.276 1.00 83.50 671 ARG A O 1
ATOM 5356 N N . ILE A 1 672 ? 33.928 -22.035 -53.569 1.00 84.25 672 ILE A N 1
ATOM 5357 C CA . ILE A 1 672 ? 34.756 -20.830 -53.331 1.00 84.25 672 ILE A CA 1
ATOM 5358 C C . ILE A 1 672 ? 35.711 -20.486 -54.488 1.00 84.25 672 ILE A C 1
ATOM 5360 O O . ILE A 1 672 ? 36.238 -19.376 -54.567 1.00 84.25 672 ILE A O 1
ATOM 5364 N N . THR A 1 673 ? 35.939 -21.427 -55.411 1.00 82.44 673 THR A N 1
ATOM 5365 C CA . THR A 1 673 ? 36.768 -21.236 -56.616 1.00 82.44 673 THR A CA 1
ATOM 5366 C C . THR A 1 673 ? 35.943 -21.044 -57.892 1.00 82.44 673 THR A C 1
ATOM 5368 O O . THR A 1 673 ? 36.508 -20.801 -58.968 1.00 82.44 673 THR A O 1
ATOM 5371 N N . GLN A 1 674 ? 34.613 -21.145 -57.794 1.00 84.94 674 GLN A N 1
ATOM 5372 C CA . GLN A 1 674 ? 33.709 -20.980 -58.924 1.00 84.94 674 GLN A CA 1
ATOM 5373 C C . GLN A 1 674 ? 33.587 -19.514 -59.344 1.00 84.94 674 GLN A C 1
ATOM 5375 O O . GLN A 1 674 ? 33.761 -18.572 -58.569 1.00 84.94 674 GLN A O 1
ATOM 5380 N N . LYS A 1 675 ? 33.260 -19.317 -60.625 1.00 83.62 675 LYS A N 1
ATOM 5381 C CA . LYS A 1 675 ? 33.161 -17.989 -61.240 1.00 83.62 675 LYS A CA 1
ATOM 5382 C C . LYS A 1 675 ? 32.114 -17.103 -60.559 1.00 83.62 675 LYS A C 1
ATOM 5384 O O . LYS A 1 675 ? 32.327 -15.896 -60.488 1.00 83.62 675 LYS A O 1
ATOM 5389 N N . ASP A 1 676 ? 31.024 -17.690 -60.075 1.00 85.62 676 ASP A N 1
ATOM 5390 C CA . ASP A 1 676 ? 29.905 -16.947 -59.494 1.00 85.62 676 ASP A CA 1
ATOM 5391 C C . ASP A 1 676 ? 30.273 -16.352 -58.131 1.00 85.62 676 ASP A C 1
ATOM 5393 O O . ASP A 1 676 ? 30.126 -15.145 -57.945 1.00 85.62 676 ASP A O 1
ATOM 5397 N N . PHE A 1 677 ? 30.874 -17.145 -57.237 1.00 87.31 677 PHE A N 1
ATOM 5398 C CA . PHE A 1 677 ? 31.382 -16.663 -55.948 1.00 87.31 677 PHE A CA 1
ATOM 5399 C C . PHE A 1 677 ? 32.453 -15.576 -56.122 1.00 87.31 677 PHE A C 1
ATOM 5401 O O . PHE A 1 677 ? 32.361 -14.494 -55.545 1.00 87.31 677 PHE A O 1
ATOM 5408 N N . LEU A 1 678 ? 33.432 -15.803 -57.006 1.00 88.31 678 LEU A N 1
ATOM 5409 C CA . LEU A 1 678 ? 34.490 -14.824 -57.289 1.00 88.31 678 LEU A CA 1
ATOM 5410 C C . LEU A 1 678 ? 33.948 -13.519 -57.898 1.00 88.31 678 LEU A C 1
ATOM 5412 O O . LEU A 1 678 ? 34.520 -12.446 -57.679 1.00 88.31 678 LEU A O 1
ATOM 5416 N N . LYS A 1 679 ? 32.851 -13.592 -58.664 1.00 88.56 679 LYS A N 1
ATOM 5417 C CA . LYS A 1 679 ? 32.166 -12.412 -59.201 1.00 88.56 679 LYS A CA 1
ATOM 5418 C C . LYS A 1 679 ? 31.460 -11.635 -58.089 1.00 88.56 679 LYS A C 1
ATOM 5420 O O . LYS A 1 679 ? 31.631 -10.422 -58.042 1.00 88.56 679 LYS A O 1
ATOM 5425 N N . MET A 1 680 ? 30.747 -12.314 -57.188 1.00 89.56 680 MET A N 1
ATOM 5426 C CA . MET A 1 680 ? 30.112 -11.670 -56.029 1.00 89.56 680 MET A CA 1
ATOM 5427 C C . MET A 1 680 ? 31.150 -10.992 -55.129 1.00 89.56 680 MET A C 1
ATOM 5429 O O . MET A 1 680 ? 30.999 -9.820 -54.800 1.00 89.56 680 MET A O 1
ATOM 5433 N N . LEU A 1 681 ? 32.268 -11.664 -54.834 1.00 88.69 681 LEU A N 1
ATOM 5434 C CA . LEU A 1 681 ? 33.365 -11.086 -54.051 1.00 88.69 681 LEU A CA 1
ATOM 5435 C C . LEU A 1 681 ? 33.984 -9.852 -54.732 1.00 88.69 681 LEU A C 1
ATOM 5437 O O . LEU A 1 681 ? 34.347 -8.876 -54.072 1.00 88.69 681 LEU A O 1
ATOM 5441 N N . THR A 1 682 ? 34.084 -9.876 -56.064 1.00 89.00 682 THR A N 1
ATOM 5442 C CA . THR A 1 682 ? 34.550 -8.730 -56.858 1.00 89.00 682 THR A CA 1
ATOM 5443 C C . THR A 1 682 ? 33.594 -7.548 -56.749 1.00 89.00 682 THR A C 1
ATOM 5445 O O . THR A 1 682 ? 34.052 -6.433 -56.517 1.00 89.00 682 THR A O 1
ATOM 5448 N N . GLU A 1 683 ? 32.291 -7.799 -56.860 1.00 91.50 683 GLU A N 1
ATOM 5449 C CA . GLU A 1 683 ? 31.244 -6.782 -56.753 1.00 91.50 683 GLU A CA 1
ATOM 5450 C C . GLU A 1 683 ? 31.214 -6.158 -55.347 1.00 91.50 683 GLU A C 1
ATOM 5452 O O . GLU A 1 683 ? 31.286 -4.940 -55.212 1.00 91.50 683 GLU A O 1
ATOM 5457 N N . ILE A 1 684 ? 31.245 -6.979 -54.289 1.00 90.75 684 ILE A N 1
ATOM 5458 C CA . ILE A 1 684 ? 31.321 -6.522 -52.888 1.00 90.75 684 ILE A CA 1
ATOM 5459 C C . ILE A 1 684 ? 32.532 -5.606 -52.668 1.00 90.75 684 ILE A C 1
ATOM 5461 O O . ILE A 1 684 ? 32.423 -4.556 -52.029 1.00 90.75 684 ILE A O 1
ATOM 5465 N N . THR A 1 685 ? 33.687 -5.979 -53.221 1.00 88.00 685 THR A N 1
ATOM 5466 C CA . THR A 1 685 ? 34.933 -5.227 -53.038 1.00 88.00 685 THR A CA 1
ATOM 5467 C C . THR A 1 685 ? 34.922 -3.907 -53.812 1.00 88.00 685 THR A C 1
ATOM 5469 O O . THR A 1 685 ? 35.178 -2.848 -53.238 1.00 88.00 685 THR A O 1
ATOM 5472 N N . ASP A 1 686 ? 34.627 -3.955 -55.111 1.00 87.69 686 ASP A N 1
ATOM 5473 C CA . ASP A 1 686 ? 34.827 -2.818 -56.012 1.00 87.69 686 ASP A CA 1
ATOM 5474 C C . ASP A 1 686 ? 33.654 -1.836 -55.972 1.00 87.69 686 ASP A C 1
ATOM 5476 O O . ASP A 1 686 ? 33.870 -0.625 -56.032 1.00 87.69 686 ASP A O 1
ATOM 5480 N N . ASP A 1 687 ? 32.422 -2.337 -55.845 1.00 88.44 687 ASP A N 1
ATOM 5481 C CA . ASP A 1 687 ? 31.214 -1.521 -55.953 1.00 88.44 687 ASP A CA 1
ATOM 5482 C C . ASP A 1 687 ? 30.659 -1.046 -54.612 1.00 88.44 687 ASP A C 1
ATOM 5484 O O . ASP A 1 687 ? 29.914 -0.066 -54.595 1.00 88.44 687 ASP A O 1
ATOM 5488 N N . TYR A 1 688 ? 31.065 -1.668 -53.502 1.00 90.44 688 TYR A N 1
ATOM 5489 C CA . TYR A 1 688 ? 30.578 -1.312 -52.170 1.00 90.44 688 TYR A CA 1
ATOM 5490 C C . TYR A 1 688 ? 31.726 -0.957 -51.225 1.00 90.44 688 TYR A C 1
ATOM 5492 O O . TYR A 1 688 ? 31.883 0.214 -50.883 1.00 90.44 688 TYR A O 1
ATOM 5500 N N . ARG A 1 689 ? 32.587 -1.918 -50.859 1.00 87.12 689 ARG A N 1
ATOM 5501 C CA . ARG A 1 689 ? 33.658 -1.721 -49.863 1.00 87.12 689 ARG A CA 1
ATOM 5502 C C . ARG A 1 689 ? 34.574 -0.544 -50.204 1.00 87.12 689 ARG A C 1
ATOM 5504 O O . ARG A 1 689 ? 34.766 0.330 -49.362 1.00 87.12 689 ARG A O 1
ATOM 5511 N N . ASN A 1 690 ? 35.115 -0.506 -51.422 1.00 85.44 690 ASN A N 1
ATOM 5512 C CA . ASN A 1 690 ? 36.028 0.556 -51.852 1.00 85.44 690 ASN A CA 1
ATOM 5513 C C . ASN A 1 690 ? 35.292 1.882 -52.084 1.00 85.44 690 ASN A C 1
ATOM 5515 O O . ASN A 1 690 ? 35.781 2.937 -51.681 1.00 85.44 690 ASN A O 1
ATOM 5519 N N . LYS A 1 691 ? 34.079 1.845 -52.657 1.00 85.56 691 LYS A N 1
ATOM 5520 C CA . LYS A 1 691 ? 33.283 3.063 -52.889 1.00 85.56 691 LYS A CA 1
ATOM 5521 C C . LYS A 1 691 ? 32.860 3.761 -51.604 1.00 85.56 691 LYS A C 1
ATOM 5523 O O . LYS A 1 691 ? 32.838 4.988 -51.582 1.00 85.56 691 LYS A O 1
ATOM 5528 N N . SER A 1 692 ? 32.640 3.023 -50.520 1.00 84.81 692 SER A N 1
ATOM 5529 C CA . SER A 1 692 ? 32.358 3.598 -49.201 1.00 84.81 692 SER A CA 1
ATOM 5530 C C . SER A 1 692 ? 33.520 4.400 -48.597 1.00 84.81 692 SER A C 1
ATOM 5532 O O . SER A 1 692 ? 33.299 5.133 -47.637 1.00 84.81 692 SER A O 1
ATOM 5534 N N . ALA A 1 693 ? 34.739 4.306 -49.144 1.00 77.12 693 ALA A N 1
ATOM 5535 C CA . ALA A 1 693 ? 35.887 5.135 -48.760 1.00 77.12 693 ALA A CA 1
ATOM 5536 C C . ALA A 1 693 ? 35.965 6.468 -49.529 1.00 77.12 693 ALA A C 1
ATOM 5538 O O . ALA A 1 693 ? 36.733 7.362 -49.161 1.00 77.12 693 ALA A O 1
ATOM 5539 N N . HIS A 1 694 ? 35.211 6.589 -50.624 1.00 78.31 694 HIS A N 1
ATOM 5540 C CA . HIS A 1 694 ? 35.264 7.725 -51.534 1.00 78.31 694 HIS A CA 1
ATOM 5541 C C . HIS A 1 694 ? 34.245 8.819 -51.152 1.00 78.31 694 HIS A C 1
ATOM 5543 O O . HIS A 1 694 ? 33.317 8.567 -50.384 1.00 78.31 694 HIS A O 1
ATOM 5549 N N . PRO A 1 695 ? 34.375 10.046 -51.699 1.00 69.75 695 PRO A N 1
ATOM 5550 C CA . PRO A 1 695 ? 33.492 11.176 -51.376 1.00 69.75 695 PRO A CA 1
ATOM 5551 C C . PRO A 1 695 ? 32.026 11.031 -51.824 1.00 69.75 695 PRO A C 1
ATOM 5553 O O . PRO A 1 695 ? 31.229 11.932 -51.579 1.00 69.75 695 PRO A O 1
ATOM 5556 N N . TYR A 1 696 ? 31.671 9.950 -52.521 1.00 76.88 696 TYR A N 1
ATOM 5557 C CA . TYR A 1 696 ? 30.309 9.708 -52.990 1.00 76.88 696 TYR A CA 1
ATOM 5558 C C . TYR A 1 696 ? 29.431 9.155 -51.857 1.00 76.88 696 TYR A C 1
ATOM 5560 O O . TYR A 1 696 ? 29.900 8.421 -50.984 1.00 76.88 696 TYR A O 1
ATOM 5568 N N . LEU A 1 697 ? 28.147 9.512 -51.886 1.00 77.31 697 LEU A N 1
ATOM 5569 C CA . LEU A 1 697 ? 27.146 9.011 -50.946 1.00 77.31 697 LEU A CA 1
ATOM 5570 C C . LEU A 1 697 ? 26.688 7.620 -51.390 1.00 77.31 697 LEU A C 1
ATOM 5572 O O . LEU A 1 697 ? 26.375 7.426 -52.565 1.00 77.31 697 LEU A O 1
ATOM 5576 N N . MET A 1 698 ? 26.617 6.677 -50.452 1.00 84.19 698 MET A N 1
ATOM 5577 C CA . MET A 1 698 ? 26.004 5.371 -50.694 1.00 84.19 698 MET A CA 1
ATOM 5578 C C . MET A 1 698 ? 24.564 5.428 -50.196 1.00 84.19 698 MET A C 1
ATOM 5580 O O . MET A 1 698 ? 24.329 5.506 -48.993 1.00 84.19 698 MET A O 1
ATOM 5584 N N . GLY A 1 699 ? 23.597 5.449 -51.109 1.00 85.88 699 GLY A N 1
ATOM 5585 C CA . GLY A 1 699 ? 22.186 5.537 -50.756 1.00 85.88 699 GLY A CA 1
ATOM 5586 C C . GLY A 1 699 ? 21.629 4.228 -50.193 1.00 85.88 699 GLY A C 1
ATOM 5587 O O . GLY A 1 699 ? 22.294 3.190 -50.152 1.00 85.88 699 GLY A O 1
ATOM 5588 N N . LYS A 1 700 ? 20.355 4.270 -49.787 1.00 85.38 700 LYS A N 1
ATOM 5589 C CA . LYS A 1 700 ? 19.640 3.094 -49.272 1.00 85.38 700 LYS A CA 1
ATOM 5590 C C . LYS A 1 700 ? 19.594 1.949 -50.294 1.00 85.38 700 LYS A C 1
ATOM 5592 O O . LYS A 1 700 ? 19.812 0.799 -49.940 1.00 85.38 700 LYS A O 1
ATOM 5597 N N . SER A 1 701 ? 19.380 2.258 -51.578 1.00 87.00 701 SER A N 1
ATOM 5598 C CA . SER A 1 701 ? 19.303 1.227 -52.623 1.00 87.00 701 SER A CA 1
ATOM 5599 C C . SER A 1 701 ? 20.618 0.460 -52.788 1.00 87.00 701 SER A C 1
ATOM 5601 O O . SER A 1 701 ? 20.602 -0.742 -53.053 1.00 87.00 701 SER A O 1
ATOM 5603 N N . GLU A 1 702 ? 21.755 1.137 -52.647 1.00 87.69 702 GLU A N 1
ATOM 5604 C CA . GLU A 1 702 ? 23.077 0.520 -52.660 1.00 87.69 702 GLU A CA 1
ATOM 5605 C C . GLU A 1 702 ? 23.321 -0.312 -51.394 1.00 87.69 702 GLU A C 1
ATOM 5607 O O . GLU A 1 702 ? 23.870 -1.410 -51.487 1.00 87.69 702 GLU A O 1
ATOM 5612 N N . ALA A 1 703 ? 22.871 0.166 -50.231 1.00 88.50 703 ALA A N 1
ATOM 5613 C CA . ALA A 1 703 ? 22.951 -0.576 -48.975 1.00 88.50 703 ALA A CA 1
ATOM 5614 C C . ALA A 1 703 ? 22.154 -1.891 -49.026 1.00 88.50 703 ALA A C 1
ATOM 5616 O O . ALA A 1 703 ? 22.694 -2.935 -48.670 1.00 88.50 703 ALA A O 1
ATOM 5617 N N . ASP A 1 704 ? 20.932 -1.870 -49.563 1.00 89.56 704 ASP A N 1
ATOM 5618 C CA . ASP A 1 704 ? 20.065 -3.050 -49.699 1.00 89.56 704 ASP A CA 1
ATOM 5619 C C . ASP A 1 704 ? 20.685 -4.128 -50.596 1.00 89.56 704 ASP A C 1
ATOM 5621 O O . ASP A 1 704 ? 20.646 -5.323 -50.291 1.00 89.56 704 ASP A O 1
ATOM 5625 N N . LYS A 1 705 ? 21.305 -3.710 -51.705 1.00 90.62 705 LYS A N 1
ATOM 5626 C CA . LYS A 1 705 ? 22.010 -4.624 -52.613 1.00 90.62 705 LYS A CA 1
ATOM 5627 C C . LYS A 1 705 ? 23.254 -5.212 -51.955 1.00 90.62 705 LYS A C 1
ATOM 5629 O O . LYS A 1 705 ? 23.489 -6.413 -52.073 1.00 90.62 705 LYS A O 1
ATOM 5634 N N . CYS A 1 706 ? 24.022 -4.388 -51.239 1.00 90.88 706 CYS A N 1
ATOM 5635 C CA . CYS A 1 706 ? 25.182 -4.845 -50.477 1.00 90.88 706 CYS A CA 1
ATOM 5636 C C . CYS A 1 706 ? 24.776 -5.882 -49.421 1.00 90.88 706 CYS A C 1
ATOM 5638 O O . CYS A 1 706 ? 25.384 -6.947 -49.344 1.00 90.88 706 CYS A O 1
ATOM 5640 N N . LEU A 1 707 ? 23.705 -5.605 -48.670 1.00 90.69 707 LEU A N 1
ATOM 5641 C CA . LEU A 1 707 ? 23.149 -6.496 -47.655 1.00 90.69 707 LEU A CA 1
ATOM 5642 C C . LEU A 1 707 ? 22.844 -7.876 -48.247 1.00 90.69 707 LEU A C 1
ATOM 5644 O O . LEU A 1 707 ? 23.337 -8.885 -47.750 1.00 90.69 707 LEU A O 1
ATOM 5648 N N . GLN A 1 708 ? 22.104 -7.930 -49.357 1.00 91.38 708 GLN A N 1
ATOM 5649 C CA . GLN A 1 708 ? 21.764 -9.196 -50.015 1.00 91.38 708 GLN A CA 1
ATOM 5650 C C . GLN A 1 708 ? 23.003 -9.952 -50.519 1.00 91.38 708 GLN A C 1
ATOM 5652 O O . GLN A 1 708 ? 23.096 -11.169 -50.347 1.00 91.38 708 GLN A O 1
ATOM 5657 N N . LEU A 1 709 ? 23.964 -9.247 -51.124 1.00 90.62 709 LEU A N 1
ATOM 5658 C CA . LEU A 1 709 ? 25.175 -9.856 -51.683 1.00 90.62 709 LEU A CA 1
ATOM 5659 C C . LEU A 1 709 ? 26.102 -10.414 -50.603 1.00 90.62 709 LEU A C 1
ATOM 5661 O O . LEU A 1 709 ? 26.630 -11.515 -50.766 1.00 90.62 709 LEU A O 1
ATOM 5665 N N . VAL A 1 710 ? 26.294 -9.675 -49.511 1.00 90.62 710 VAL A N 1
ATOM 5666 C CA . VAL A 1 710 ? 27.144 -10.096 -48.393 1.00 90.62 710 VAL A CA 1
ATOM 5667 C C . VAL A 1 710 ? 26.509 -11.266 -47.651 1.00 90.62 710 VAL A C 1
ATOM 5669 O O . VAL A 1 710 ? 27.220 -12.236 -47.415 1.00 90.62 710 VAL A O 1
ATOM 5672 N N . ARG A 1 711 ? 25.192 -11.239 -47.370 1.00 92.44 711 ARG A N 1
ATOM 5673 C CA . ARG A 1 711 ? 24.480 -12.381 -46.758 1.00 92.44 711 ARG A CA 1
ATOM 5674 C C . ARG A 1 711 ? 24.687 -13.650 -47.568 1.00 92.44 711 ARG A C 1
ATOM 5676 O O . ARG A 1 711 ? 25.198 -14.633 -47.048 1.00 92.44 711 ARG A O 1
ATOM 5683 N N . ARG A 1 712 ? 24.392 -13.584 -48.869 1.00 90.06 712 ARG A N 1
ATOM 5684 C CA . ARG A 1 712 ? 24.577 -14.717 -49.778 1.00 90.06 712 ARG A CA 1
ATOM 5685 C C . ARG A 1 712 ? 26.024 -15.206 -49.806 1.00 90.06 712 ARG A C 1
ATOM 5687 O O . ARG A 1 712 ? 26.259 -16.401 -49.720 1.00 90.06 712 ARG A O 1
ATOM 5694 N N . SER A 1 713 ? 26.989 -14.293 -49.915 1.00 89.62 713 SER A N 1
ATOM 5695 C CA . SER A 1 713 ? 28.409 -14.663 -49.999 1.00 89.62 713 SER A CA 1
ATOM 5696 C C . SER A 1 713 ? 28.928 -15.264 -48.692 1.00 89.62 713 SER A C 1
ATOM 5698 O O . SER A 1 713 ? 29.779 -16.145 -48.727 1.00 89.62 713 SER A O 1
ATOM 5700 N N . LEU A 1 714 ? 28.428 -14.799 -47.547 1.00 90.25 714 LEU A N 1
ATOM 5701 C CA . LEU A 1 714 ? 28.795 -15.319 -46.236 1.00 90.25 714 LEU A CA 1
ATOM 5702 C C . LEU A 1 714 ? 28.226 -16.724 -46.021 1.00 90.25 714 LEU A C 1
ATOM 5704 O O . LEU A 1 714 ? 28.980 -17.613 -45.639 1.00 90.25 714 LEU A O 1
ATOM 5708 N N . THR A 1 715 ? 26.946 -16.936 -46.342 1.00 89.38 715 THR A N 1
ATOM 5709 C CA . THR A 1 715 ? 26.312 -18.262 -46.311 1.00 89.38 715 THR A CA 1
ATOM 5710 C C . THR A 1 715 ? 27.028 -19.226 -47.257 1.00 89.38 715 THR A C 1
ATOM 5712 O O . THR A 1 715 ? 27.500 -20.268 -46.818 1.00 89.38 715 THR A O 1
ATOM 5715 N N . ASP A 1 716 ? 27.238 -18.840 -48.523 1.00 88.94 716 ASP A N 1
ATOM 5716 C CA . ASP A 1 716 ? 27.945 -19.674 -49.507 1.00 88.94 716 ASP A CA 1
ATOM 5717 C C . ASP A 1 716 ? 29.366 -20.046 -49.031 1.00 88.94 716 ASP A C 1
ATOM 5719 O O . ASP A 1 716 ? 29.838 -21.159 -49.274 1.00 88.94 716 ASP A O 1
ATOM 5723 N N . PHE A 1 717 ? 30.063 -19.124 -48.354 1.00 90.56 717 PHE A N 1
ATOM 5724 C CA . PHE A 1 717 ? 31.400 -19.362 -47.811 1.00 90.56 717 PHE A CA 1
ATOM 5725 C C . PHE A 1 717 ? 31.378 -20.302 -46.598 1.00 90.56 717 PHE A C 1
ATOM 5727 O O . PHE A 1 717 ? 32.182 -21.233 -46.542 1.00 90.56 717 PHE A O 1
ATOM 5734 N N . LEU A 1 718 ? 30.466 -20.105 -45.647 1.00 89.38 718 LEU A N 1
ATOM 5735 C CA . LEU A 1 718 ? 30.398 -20.913 -44.426 1.00 89.38 718 LEU A CA 1
ATOM 5736 C C . LEU A 1 718 ? 29.841 -22.312 -44.681 1.00 89.38 718 LEU A C 1
ATOM 5738 O O . LEU A 1 718 ? 30.427 -23.277 -44.204 1.00 89.38 718 LEU A O 1
ATOM 5742 N N . GLU A 1 719 ? 28.815 -22.457 -45.518 1.00 86.38 719 GLU A N 1
ATOM 5743 C CA . GLU A 1 719 ? 28.327 -23.773 -45.945 1.00 86.38 719 GLU A CA 1
ATOM 5744 C C . GLU A 1 719 ? 29.394 -24.571 -46.703 1.00 86.38 719 GLU A C 1
ATOM 5746 O O . GLU A 1 719 ? 29.350 -25.801 -46.764 1.00 86.38 719 GLU A O 1
ATOM 5751 N N . SER A 1 720 ? 30.324 -23.879 -47.368 1.00 85.06 720 SER A N 1
ATOM 5752 C CA . SER A 1 720 ? 31.429 -24.545 -48.050 1.00 85.06 720 SER A CA 1
ATOM 5753 C C . SER A 1 720 ? 32.487 -25.060 -47.076 1.00 85.06 720 SER A C 1
ATOM 5755 O O . SER A 1 720 ? 33.243 -25.946 -47.463 1.00 85.06 720 SER A O 1
ATOM 5757 N N . TYR A 1 721 ? 32.537 -24.548 -45.842 1.00 85.50 721 TYR A N 1
ATOM 5758 C CA . TYR A 1 721 ? 33.565 -24.847 -44.849 1.00 85.50 721 TYR A CA 1
ATOM 5759 C C . TYR A 1 721 ? 33.313 -26.175 -44.122 1.00 85.50 721 TYR A C 1
ATOM 5761 O O . TYR A 1 721 ? 32.286 -26.380 -43.481 1.00 85.50 721 TYR A O 1
ATOM 5769 N N . GLN A 1 722 ? 34.289 -27.081 -44.171 1.00 78.62 722 GLN A N 1
ATOM 5770 C CA . GLN A 1 722 ? 34.220 -28.396 -43.531 1.00 78.62 722 GLN A CA 1
ATOM 5771 C C . GLN A 1 722 ? 34.881 -28.359 -42.144 1.00 78.62 722 GLN A C 1
ATOM 5773 O O . GLN A 1 722 ? 36.099 -28.522 -42.019 1.00 78.62 722 GLN A O 1
ATOM 5778 N N . SER A 1 723 ? 34.082 -28.154 -41.092 1.00 60.28 723 SER A N 1
ATOM 5779 C CA . SER A 1 723 ? 34.555 -28.002 -39.703 1.00 60.28 723 SER A CA 1
ATOM 5780 C C . SER A 1 723 ? 35.359 -29.196 -39.171 1.00 60.28 723 SER A C 1
ATOM 5782 O O . SER A 1 723 ? 36.346 -28.991 -38.466 1.00 60.28 723 SER A O 1
ATOM 5784 N N . ASP A 1 724 ? 34.994 -30.426 -39.549 1.00 55.72 724 ASP A N 1
ATOM 5785 C CA . ASP A 1 724 ? 35.605 -31.673 -39.048 1.00 55.72 724 ASP A CA 1
ATOM 5786 C C . ASP A 1 724 ? 37.028 -31.926 -39.572 1.00 55.72 724 ASP A C 1
ATOM 5788 O O . ASP A 1 724 ? 37.748 -32.788 -39.066 1.00 55.72 724 ASP A O 1
ATOM 5792 N N . SER A 1 725 ? 37.447 -31.175 -40.590 1.00 52.44 725 SER A N 1
ATOM 5793 C CA . SER A 1 725 ? 38.724 -31.371 -41.276 1.00 52.44 725 SER A CA 1
ATOM 5794 C C . SER A 1 725 ? 39.834 -30.459 -40.743 1.00 52.44 725 SER A C 1
ATOM 5796 O O . SER A 1 725 ? 40.999 -30.741 -41.027 1.00 52.44 725 SER A O 1
ATOM 5798 N N . ASN A 1 726 ? 39.488 -29.383 -40.012 1.00 55.75 726 ASN A N 1
ATOM 5799 C CA . ASN A 1 726 ? 40.310 -28.212 -39.649 1.00 55.75 726 ASN A CA 1
ATOM 5800 C C . ASN A 1 726 ? 41.669 -28.586 -38.994 1.00 55.75 726 ASN A C 1
ATOM 5802 O O . ASN A 1 726 ? 41.680 -29.285 -37.986 1.00 55.75 726 ASN A O 1
ATOM 5806 N N . PRO A 1 727 ? 42.845 -28.088 -39.448 1.00 50.62 727 PRO A N 1
ATOM 5807 C CA . PRO A 1 727 ? 44.139 -28.476 -38.870 1.00 50.62 727 PRO A CA 1
ATOM 5808 C C . PRO A 1 727 ? 44.419 -27.828 -37.496 1.00 50.62 727 PRO A C 1
ATOM 5810 O O . PRO A 1 727 ? 45.516 -27.968 -36.945 1.00 50.62 727 PRO A O 1
ATOM 5813 N N . LEU A 1 728 ? 43.446 -27.079 -36.969 1.00 48.78 728 LEU A N 1
ATOM 5814 C CA . LEU A 1 728 ? 43.454 -26.424 -35.665 1.00 48.78 728 LEU A CA 1
ATOM 5815 C C . LEU A 1 728 ? 42.583 -27.132 -34.614 1.00 48.78 728 LEU A C 1
ATOM 5817 O O . LEU A 1 728 ? 42.759 -26.840 -33.435 1.00 48.78 728 LEU A O 1
ATOM 5821 N N . SER A 1 729 ? 41.707 -28.078 -34.989 1.00 45.81 729 SER A N 1
ATOM 5822 C CA . SER A 1 729 ? 40.897 -28.839 -34.017 1.00 45.81 729 SER A CA 1
ATOM 5823 C C . SER A 1 729 ? 41.703 -29.891 -33.241 1.00 45.81 729 SER A C 1
ATOM 5825 O O . SER A 1 729 ? 41.243 -30.386 -32.219 1.00 45.81 729 SER A O 1
ATOM 5827 N N . ASP A 1 730 ? 42.927 -30.196 -33.680 1.00 40.53 730 ASP A N 1
ATOM 5828 C CA . ASP A 1 730 ? 43.866 -31.099 -32.993 1.00 40.53 730 ASP A CA 1
ATOM 5829 C C . ASP A 1 730 ? 44.688 -30.411 -31.882 1.00 40.53 730 ASP A C 1
ATOM 5831 O O . ASP A 1 730 ? 45.634 -30.998 -31.360 1.00 40.53 730 ASP A O 1
ATOM 5835 N N . LYS A 1 731 ? 44.373 -29.162 -31.505 1.00 41.84 731 LYS A N 1
ATOM 5836 C CA . LYS A 1 731 ? 45.062 -28.466 -30.400 1.00 41.84 731 LYS A CA 1
ATOM 5837 C C . LYS A 1 731 ? 44.450 -28.676 -29.009 1.00 41.84 731 LYS A C 1
ATOM 5839 O O . LYS A 1 731 ? 45.077 -28.242 -28.051 1.00 41.84 731 LYS A O 1
ATOM 5844 N N . ASP A 1 732 ? 43.332 -29.397 -28.895 1.00 33.72 732 ASP A N 1
ATOM 5845 C CA . ASP A 1 732 ? 42.717 -29.782 -27.610 1.00 33.72 732 ASP A CA 1
ATOM 5846 C C . ASP A 1 732 ? 42.495 -31.309 -27.487 1.00 33.72 732 ASP A C 1
ATOM 5848 O O . ASP A 1 732 ? 41.443 -31.778 -27.043 1.00 33.72 732 ASP A O 1
ATOM 5852 N N . LYS A 1 733 ? 43.506 -32.107 -27.864 1.00 31.00 733 LYS A N 1
ATOM 5853 C CA . LYS A 1 733 ? 43.645 -33.511 -27.437 1.00 31.00 733 LYS A CA 1
ATOM 5854 C C . LYS A 1 733 ? 45.023 -33.809 -26.869 1.00 31.00 733 LYS A C 1
ATOM 5856 O O . LYS A 1 733 ? 46.023 -33.389 -27.493 1.00 31.00 733 LYS A O 1
#

Secondary structure (DSSP, 8-state):
-------------HHHHHHHHHHHHTT--SEEEEEEES--HHHHT-TT-SEEEEEESSHHHHHHHHTTT-SSEEEE--TTTS-----EEEEEE----TT-EEEETTEEEEHHHHHHHHHHHTEEEEEEEEEEEEGGGGT-GGGHHHHHHH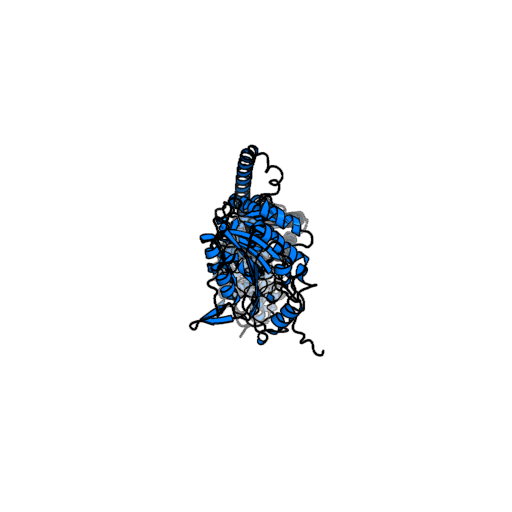HHHSEEEEEEEE-HHHHTTT----S-EEEEEEESSSPPTT-EEEEEE-TT-HHHHHHHHHHS-SS-EE-GGGGSS---HHHH-HHHHHHHHHHHTS-EEEHHHHEEEEEPBPPPGGGEETT-SEEEE-GGGB-SB-B---TT--EES---GGGB--TTPEEEESBS--EEEPPTTSPSEEEBTTEEEEEESSTTHHHHHHHSHHHHHHHHHHHHHH-B-SSS-B--HHHHTT-EEE--S-S-TTTTSHHHHHH--HHHHHHHHHHHHHHHHHHHHHHHHHHHHHTTSTTSTTTGGG--HHHHHHHHHHHHHHHHHHHHHHHHHHHHHHHHHHHHHHHHHHHSSS-HHHHHHHHHHHHHHHHHHHHTSTTSHHHHHHHHHTT-S-GGGS-TTHHHHHHHHHHHHHHHHHTT-S--HHHHHHHHHHHHHHHIIIIIIHHHHHHHHH-S-HHHHTHHHHB-TTT-SBPTTTHHHHHHHHTT-----HHHHHHHHHTT-TT-HHHHH-HHHHHHHHHHHHHB-GGGGSHHHHHHHHHIIIIIITGGGSSS---HHHHHHHHHHHHHHHHHHHHHB-GGG-TTGGG--